Protein AF-0000000082300977 (afdb_homodimer)

Radius of gyration: 22.84 Å; Cα contacts (8 Å, |Δi|>4): 897; chains: 2; bounding box: 57×72×62 Å

Sequence (458 aa):
MLFTTTLPDPQNSRFGRQDYWNDFYQQEQTFSWYATWDEMEPFVKDFVPDTSSSVLLPGVGNDATLLKMFEAGYVNLTAMDYAPEAIVRCREMFEASHETTTGMGWLDCVSLVVADARNLNGVFEEEQFDAVFEKGTLDAIFLSGGQDKKLAYQYMNQSITELSRCVKPGGVFLSVAAVVTDFIQESFQGRQNEWKCLVHKDEIYMSNEGFTSNNIDGTLMVWEKNAVSMLFTTTLPDPQNSRFGRQDYWNDFYQQEQTFSWYATWDEMEPFVKDFVPDTSSSVLLPGVGNDATLLKMFEAGYVNLTAMDYAPEAIVRCREMFEASHETTTGMGWLDCVSLVVADARNLNGVFEEEQFDAVFEKGTLDAIFLSGGQDKKLAYQYMNQSITELSRCVKPGGVFLSVAAVVTDFIQESFQGRQNEWKCLVHKDEIYMSNEGFTSNNIDGTLMVWEKNAVS

Organism: NCBI:txid303405

InterPro domains:
  IPR013216 Methyltransferase type 11 [PF08241] (59-174)
  IPR051419 Lysine/N-terminal Methyltransferase Superfamily [PTHR12176] (12-190)

Solvent-accessible surface area (backbone atoms only — not comparable to full-atom values): 23715 Å² total; per-residue (Å²): 133,84,81,76,80,72,74,83,59,75,82,46,8,55,60,53,33,47,70,51,51,29,56,55,51,70,52,38,78,70,56,61,66,50,48,51,48,84,73,42,44,58,53,49,43,69,77,49,64,58,38,73,46,33,36,38,27,47,46,44,45,46,30,60,44,65,60,52,43,42,75,73,54,39,43,31,37,35,36,25,18,68,24,61,50,25,52,54,47,42,51,50,53,47,46,72,73,54,65,75,60,88,63,92,44,67,72,80,22,45,45,79,42,76,44,44,59,61,58,41,82,91,72,59,57,73,44,65,19,42,24,36,50,34,51,41,34,60,33,39,45,25,30,16,28,18,50,41,57,69,56,8,47,48,45,30,50,37,22,51,51,44,56,53,47,23,31,21,66,63,12,31,44,37,38,34,28,66,58,42,50,70,57,52,52,52,56,48,57,76,36,48,91,49,33,44,78,75,35,48,74,92,50,78,49,65,30,92,89,67,48,51,46,35,51,28,24,21,37,56,29,33,32,32,31,47,58,80,125,134,82,80,77,79,75,74,85,58,71,82,49,7,55,61,51,33,50,68,52,50,29,58,52,52,72,52,38,77,70,56,61,65,51,48,51,46,84,73,43,45,58,52,49,42,68,77,50,64,58,39,72,45,33,34,37,26,47,45,44,45,46,31,61,44,68,61,52,42,42,74,72,53,37,43,31,39,35,35,26,17,67,25,62,51,24,52,54,47,42,51,50,53,47,46,71,73,52,65,75,58,86,65,92,44,67,71,80,23,44,46,80,41,76,45,45,59,59,56,41,81,91,72,59,56,73,45,65,19,43,24,37,49,35,50,40,34,60,32,39,43,25,29,16,23,18,50,41,57,68,54,8,48,48,44,31,50,37,23,51,50,42,56,53,47,24,32,20,66,64,12,33,45,37,39,34,28,63,57,41,52,69,58,52,52,52,56,48,59,76,37,49,92,49,34,44,80,76,35,48,75,91,51,76,50,66,29,92,88,68,49,52,45,36,48,28,24,21,34,56,29,32,31,32,31,47,57,80,126

pLDDT: mean 85.52, std 18.57, range [17.95, 98.94]

Structure (mmCIF, N/CA/C/O backbone):
data_AF-0000000082300977-model_v1
#
loop_
_entity.id
_entity.type
_entity.pdbx_description
1 polymer 'Methyltransferase domain containing protein'
#
loop_
_atom_site.group_PDB
_atom_site.id
_atom_site.type_symbol
_atom_site.label_atom_id
_atom_site.label_alt_id
_atom_site.label_comp_id
_atom_site.label_asym_id
_atom_site.label_entity_id
_atom_site.label_seq_id
_atom_site.pdbx_PDB_ins_code
_atom_site.Cartn_x
_atom_site.Cartn_y
_atom_site.Cartn_z
_atom_site.occupancy
_atom_site.B_iso_or_equiv
_atom_site.auth_seq_id
_atom_site.auth_comp_id
_atom_site.auth_asym_id
_atom_site.auth_atom_id
_atom_site.pdbx_PDB_model_num
ATOM 1 N N . MET A 1 1 ? -36.812 9.617 8.102 1 19.75 1 MET A N 1
ATOM 2 C CA . MET A 1 1 ? -36.375 8.25 8.344 1 19.75 1 MET A CA 1
ATOM 3 C C . MET A 1 1 ? -35 8.227 8.992 1 19.75 1 MET A C 1
ATOM 5 O O . MET A 1 1 ? -34.062 8.883 8.508 1 19.75 1 MET A O 1
ATOM 9 N N . LEU A 1 2 ? -34.75 7.832 10.258 1 17.95 2 LEU A N 1
ATOM 10 C CA . LEU A 1 2 ? -33.75 8.289 11.227 1 17.95 2 LEU A CA 1
ATOM 11 C C . LEU A 1 2 ? -32.406 7.586 11.023 1 17.95 2 LEU A C 1
ATOM 13 O O . LEU A 1 2 ? -32.344 6.355 11.031 1 17.95 2 LEU A O 1
ATOM 17 N N . PHE A 1 3 ? -31.531 7.918 10.164 1 22.17 3 PHE A N 1
ATOM 18 C CA . PHE A 1 3 ? -30.406 7.145 9.688 1 22.17 3 PHE A CA 1
ATOM 19 C C . PHE A 1 3 ? -29.469 6.789 10.836 1 22.17 3 PHE A C 1
ATOM 21 O O . PHE A 1 3 ? -28.906 7.676 11.477 1 22.17 3 PHE A O 1
ATOM 28 N N . THR A 1 4 ? -29.766 5.848 11.617 1 23.59 4 THR A N 1
ATOM 29 C CA . THR A 1 4 ? -29.188 5.438 12.898 1 23.59 4 THR A CA 1
ATOM 30 C C . THR A 1 4 ? -27.719 5.055 12.727 1 23.59 4 THR A C 1
ATOM 32 O O . THR A 1 4 ? -27.391 4.141 11.961 1 23.59 4 THR A O 1
ATOM 35 N N . THR A 1 5 ? -26.797 5.84 12.641 1 25.45 5 THR A N 1
ATOM 36 C CA . THR A 1 5 ? -25.406 5.844 12.211 1 25.45 5 THR A CA 1
ATOM 37 C C . THR A 1 5 ? -24.562 4.922 13.086 1 25.45 5 THR A C 1
ATOM 39 O O . THR A 1 5 ? -24.344 5.215 14.266 1 25.45 5 THR A O 1
ATOM 42 N N . THR A 1 6 ? -24.781 3.57 13.055 1 27.53 6 THR A N 1
ATOM 43 C CA . THR A 1 6 ? -24.172 2.518 13.867 1 27.53 6 THR A CA 1
ATOM 44 C C . THR A 1 6 ? -22.656 2.631 13.852 1 27.53 6 THR A C 1
ATOM 46 O O . THR A 1 6 ? -22.062 3.094 12.867 1 27.53 6 THR A O 1
ATOM 49 N N . LEU A 1 7 ? -21.953 2.641 14.867 1 27.58 7 LEU A N 1
ATOM 50 C CA . LEU A 1 7 ? -20.562 2.711 15.273 1 27.58 7 LEU A CA 1
ATOM 51 C C . LEU A 1 7 ? -19.719 1.687 14.516 1 27.58 7 LEU A C 1
ATOM 53 O O . LEU A 1 7 ? -20.125 0.529 14.383 1 27.58 7 LEU A O 1
ATOM 57 N N . PRO A 1 8 ? -18.922 1.964 13.609 1 31.95 8 PRO A N 1
ATOM 58 C CA . PRO A 1 8 ? -18.281 0.907 12.812 1 31.95 8 PRO A CA 1
ATOM 59 C C . PRO A 1 8 ? -17.625 -0.165 13.68 1 31.95 8 PRO A C 1
ATOM 61 O O . PRO A 1 8 ? -17.125 0.136 14.766 1 31.95 8 PRO A O 1
ATOM 64 N N . ASP A 1 9 ? -17.953 -1.449 13.719 1 32.53 9 ASP A N 1
ATOM 65 C CA . ASP A 1 9 ? -17.422 -2.674 14.305 1 32.53 9 ASP A CA 1
ATOM 66 C C . ASP A 1 9 ? -15.922 -2.783 14.086 1 32.53 9 ASP A C 1
ATOM 68 O O . ASP A 1 9 ? -15.422 -2.434 13.008 1 32.53 9 ASP A O 1
ATOM 72 N N . PRO A 1 10 ? -14.984 -2.879 14.961 1 35.59 10 PRO A N 1
ATOM 73 C CA . PRO A 1 10 ? -13.539 -3.119 14.953 1 35.59 10 PRO A CA 1
ATOM 74 C C . PRO A 1 10 ? -13.086 -3.975 13.766 1 35.59 10 PRO A C 1
ATOM 76 O O . PRO A 1 10 ? -11.914 -3.945 13.391 1 35.59 10 PRO A O 1
ATOM 79 N N . GLN A 1 11 ? -13.898 -4.867 13.234 1 44.09 11 GLN A N 1
ATOM 80 C CA . GLN A 1 11 ? -13.734 -5.75 12.086 1 44.09 11 GLN A CA 1
ATOM 81 C C . GLN A 1 11 ? -13.625 -4.953 10.789 1 44.09 11 GLN A C 1
ATOM 83 O O . GLN A 1 11 ? -13.781 -5.508 9.703 1 44.09 11 GLN A O 1
ATOM 88 N N . ASN A 1 12 ? -13.469 -3.602 10.766 1 45.59 12 ASN A N 1
ATOM 89 C CA . ASN A 1 12 ? -13.93 -2.49 9.945 1 45.59 12 ASN A CA 1
ATOM 90 C C . ASN A 1 12 ? -12.852 -2.01 8.984 1 45.59 12 ASN A C 1
ATOM 92 O O . ASN A 1 12 ? -12.938 -0.908 8.438 1 45.59 12 ASN A O 1
ATOM 96 N N . SER A 1 13 ? -11.727 -2.691 8.906 1 49.84 13 SER A N 1
ATOM 97 C CA . SER A 1 13 ? -10.758 -2.195 7.934 1 49.84 13 SER A CA 1
ATOM 98 C C . SER A 1 13 ? -11.344 -2.193 6.527 1 49.84 13 SER A C 1
ATOM 100 O O . SER A 1 13 ? -12.047 -3.125 6.141 1 49.84 13 SER A O 1
ATOM 102 N N . ARG A 1 14 ? -11.117 -1.07 5.914 1 56.03 14 ARG A N 1
ATOM 103 C CA . ARG A 1 14 ? -11.617 -1.051 4.539 1 56.03 14 ARG A CA 1
ATOM 104 C C . ARG A 1 14 ? -10.945 -2.135 3.701 1 56.03 14 ARG A C 1
ATOM 106 O O . ARG A 1 14 ? -11.586 -2.734 2.832 1 56.03 14 ARG A O 1
ATOM 113 N N . PHE A 1 15 ? -9.695 -2.426 3.98 1 54.47 15 PHE A N 1
ATOM 114 C CA . PHE A 1 15 ? -8.961 -3.416 3.203 1 54.47 15 PHE A CA 1
ATOM 115 C C . PHE A 1 15 ? -9.516 -4.816 3.449 1 54.47 15 PHE A C 1
ATOM 117 O O . PHE A 1 15 ? -9.25 -5.738 2.674 1 54.47 15 PHE A O 1
ATOM 124 N N . GLY A 1 16 ? -10.219 -4.902 4.59 1 53.81 16 GLY A N 1
ATOM 125 C CA . GLY A 1 16 ? -10.844 -6.188 4.867 1 53.81 16 GLY A CA 1
ATOM 126 C C . GLY A 1 16 ? -12.234 -6.32 4.273 1 53.81 16 GLY A C 1
ATOM 127 O O . GLY A 1 16 ? -12.836 -7.391 4.328 1 53.81 16 GLY A O 1
ATOM 128 N N . ARG A 1 17 ? -12.766 -5.207 3.676 1 59.22 17 ARG A N 1
ATOM 129 C CA . ARG A 1 17 ? -14.141 -5.176 3.178 1 59.22 17 ARG A CA 1
ATOM 130 C C . ARG A 1 17 ? -14.188 -5.469 1.684 1 59.22 17 ARG A C 1
ATOM 132 O O . ARG A 1 17 ? -13.531 -4.789 0.89 1 59.22 17 ARG A O 1
ATOM 139 N N . GLN A 1 18 ? -15.047 -6.383 1.339 1 59.22 18 GLN A N 1
ATOM 140 C CA . GLN A 1 18 ? -15.234 -6.715 -0.068 1 59.22 18 GLN A CA 1
ATOM 141 C C . GLN A 1 18 ? -15.82 -5.535 -0.837 1 59.22 18 GLN A C 1
ATOM 143 O O . GLN A 1 18 ? -15.43 -5.27 -1.976 1 59.22 18 GLN A O 1
ATOM 148 N N . ASP A 1 19 ? -16.891 -4.863 -0.204 1 60.09 19 ASP A N 1
ATOM 149 C CA . ASP A 1 19 ? -17.531 -3.754 -0.898 1 60.09 19 ASP A CA 1
ATOM 150 C C . ASP A 1 19 ? -16.531 -2.645 -1.208 1 60.09 19 ASP A C 1
ATOM 152 O O . ASP A 1 19 ? -16.641 -1.962 -2.227 1 60.09 19 ASP A O 1
ATOM 156 N N . TYR A 1 20 ? -15.602 -2.41 -0.396 1 60 20 TYR A N 1
ATOM 157 C CA . TYR A 1 20 ? -14.547 -1.455 -0.693 1 60 20 TYR A CA 1
ATOM 158 C C . TYR A 1 20 ? -13.805 -1.843 -1.967 1 60 20 TYR A C 1
ATOM 160 O O . TYR A 1 20 ? -13.656 -1.026 -2.879 1 60 20 TYR A O 1
ATOM 168 N N . TRP A 1 21 ? -13.305 -3.035 -2.113 1 59.56 21 TRP A N 1
ATOM 169 C CA . TRP A 1 21 ? -12.547 -3.486 -3.275 1 59.56 21 TRP A CA 1
ATOM 170 C C . TRP A 1 21 ? -13.414 -3.484 -4.527 1 59.56 21 TRP A C 1
ATOM 172 O O . TRP A 1 21 ? -12.938 -3.176 -5.621 1 59.56 21 TRP A O 1
ATOM 182 N N . ASN A 1 22 ? -14.656 -3.799 -4.363 1 63.62 22 ASN A N 1
ATOM 183 C CA . ASN A 1 22 ? -15.57 -3.658 -5.492 1 63.62 22 ASN A CA 1
ATOM 184 C C . ASN A 1 22 ? -15.562 -2.234 -6.043 1 63.62 22 ASN A C 1
ATOM 186 O O . ASN A 1 22 ? -15.445 -2.031 -7.254 1 63.62 22 ASN A O 1
ATOM 190 N N . ASP A 1 23 ? -15.797 -1.252 -5.242 1 61.88 23 ASP A N 1
ATOM 191 C CA . ASP A 1 23 ? -15.82 0.149 -5.656 1 61.88 23 ASP A CA 1
ATOM 192 C C . ASP A 1 23 ? -14.492 0.56 -6.281 1 61.88 23 ASP A C 1
ATOM 194 O O . ASP A 1 23 ? -14.469 1.292 -7.273 1 61.88 23 ASP A O 1
ATOM 198 N N . PHE A 1 24 ? -13.43 0.167 -5.699 1 62.91 24 PHE A N 1
ATOM 199 C CA . PHE A 1 24 ? -12.086 0.469 -6.18 1 62.91 24 PHE A CA 1
ATOM 200 C C . PHE A 1 24 ? -11.922 0.029 -7.629 1 62.91 24 PHE A C 1
ATOM 202 O O . PHE A 1 24 ? -11.523 0.823 -8.484 1 62.91 24 PHE A O 1
ATOM 209 N N . TYR A 1 25 ? -12.227 -1.091 -7.965 1 61.69 25 TYR A N 1
ATOM 210 C CA . TYR A 1 25 ? -11.984 -1.654 -9.289 1 61.69 25 TYR A CA 1
ATOM 211 C C . TYR A 1 25 ? -12.984 -1.119 -10.305 1 61.69 25 TYR A C 1
ATOM 213 O O . TYR A 1 25 ? -12.742 -1.158 -11.508 1 61.69 25 TYR A O 1
ATOM 221 N N . GLN A 1 26 ? -14.023 -0.652 -9.906 1 60.03 26 GLN A N 1
ATOM 222 C CA . GLN A 1 26 ? -14.992 -0.057 -10.82 1 60.03 26 GLN A CA 1
ATOM 223 C C . GLN A 1 26 ? -14.469 1.248 -11.406 1 60.03 26 GLN A C 1
ATOM 225 O O . GLN A 1 26 ? -14.82 1.617 -12.531 1 60.03 26 GLN A O 1
ATOM 230 N N . GLN A 1 27 ? -13.641 1.896 -10.812 1 59.28 27 GLN A N 1
ATOM 231 C CA . GLN A 1 27 ? -13.203 3.23 -11.219 1 59.28 27 GLN A CA 1
ATOM 232 C C . GLN A 1 27 ? -11.883 3.174 -11.977 1 59.28 27 GLN A C 1
ATOM 234 O O . GLN A 1 27 ? -11.555 4.086 -12.734 1 59.28 27 GLN A O 1
ATOM 239 N N . GLU A 1 28 ? -11.211 2.168 -11.719 1 59.12 28 GLU A N 1
ATOM 240 C CA . GLU A 1 28 ? -9.844 2.146 -12.219 1 59.12 28 GLU A CA 1
ATOM 241 C C . GLU A 1 28 ? -9.672 1.12 -13.336 1 59.12 28 GLU A C 1
ATOM 243 O O . GLU A 1 28 ? -10.289 0.053 -13.305 1 59.12 28 GLU A O 1
ATOM 248 N N . GLN A 1 29 ? -9.031 1.626 -14.445 1 61.38 29 GLN A N 1
ATOM 249 C CA . GLN A 1 29 ? -8.828 0.657 -15.516 1 61.38 29 GLN A CA 1
ATOM 250 C C . GLN A 1 29 ? -7.828 -0.419 -15.109 1 61.38 29 GLN A C 1
ATOM 252 O O . GLN A 1 29 ? -8.148 -1.609 -15.109 1 61.38 29 GLN A O 1
ATOM 257 N N . THR A 1 30 ? -6.527 -0.129 -14.938 1 66.69 30 THR A N 1
ATOM 258 C CA . THR A 1 30 ? -5.551 -1.116 -14.492 1 66.69 30 THR A CA 1
ATOM 259 C C . THR A 1 30 ? -4.664 -0.54 -13.391 1 66.69 30 THR A C 1
ATOM 261 O O . THR A 1 30 ? -4.387 0.661 -13.375 1 66.69 30 THR A O 1
ATOM 264 N N . PHE A 1 31 ? -4.449 -1.246 -12.414 1 69.5 31 PHE A N 1
ATOM 265 C CA . PHE A 1 31 ? -3.535 -0.893 -11.328 1 69.5 31 PHE A CA 1
ATOM 266 C C . PHE A 1 31 ? -2.664 -2.082 -10.945 1 69.5 31 PHE A C 1
ATOM 268 O O . PHE A 1 31 ? -3.15 -3.211 -10.852 1 69.5 31 PHE A O 1
ATOM 275 N N . SER A 1 32 ? -1.339 -1.917 -10.875 1 72.56 32 SER A N 1
ATOM 276 C CA . SER A 1 32 ? -0.413 -2.932 -10.383 1 72.56 32 SER A CA 1
ATOM 277 C C . SER A 1 32 ? 0.28 -2.475 -9.102 1 72.56 32 SER A C 1
ATOM 279 O O . SER A 1 32 ? 0.94 -1.434 -9.086 1 72.56 32 SER A O 1
ATOM 281 N N . TRP A 1 33 ? 0.084 -3.262 -8.148 1 77 33 TRP A N 1
ATOM 282 C CA . TRP A 1 33 ? 0.822 -3.012 -6.91 1 77 33 TRP A CA 1
ATOM 283 C C . TRP A 1 33 ? 2.273 -3.457 -7.047 1 77 33 TRP A C 1
ATOM 285 O O . TRP A 1 33 ? 2.551 -4.559 -7.527 1 77 33 TRP A O 1
ATOM 295 N N . TYR A 1 34 ? 3.289 -2.703 -6.77 1 86.25 34 TYR A N 1
ATOM 296 C CA . TYR A 1 34 ? 4.695 -2.988 -6.512 1 86.25 34 TYR A CA 1
ATOM 297 C C . TYR A 1 34 ? 5.453 -3.219 -7.812 1 86.25 34 TYR A C 1
ATOM 299 O O . TYR A 1 34 ? 6.641 -2.904 -7.914 1 86.25 34 TYR A O 1
ATOM 307 N N . ALA A 1 35 ? 4.809 -3.955 -8.805 1 87.44 35 ALA A N 1
ATOM 308 C CA . ALA A 1 35 ? 5.535 -4.25 -10.039 1 87.44 35 ALA A CA 1
ATOM 309 C C . ALA A 1 35 ? 4.574 -4.555 -11.188 1 87.44 35 ALA A C 1
ATOM 311 O O . ALA A 1 35 ? 3.525 -5.172 -10.977 1 87.44 35 ALA A O 1
ATOM 312 N N . THR A 1 36 ? 5.008 -4.152 -12.344 1 85.56 36 THR A N 1
ATOM 313 C CA . THR A 1 36 ? 4.332 -4.598 -13.555 1 85.56 36 THR A CA 1
ATOM 314 C C . THR A 1 36 ? 4.801 -5.992 -13.961 1 85.56 36 THR A C 1
ATOM 316 O O . THR A 1 36 ? 5.773 -6.508 -13.406 1 85.56 36 THR A O 1
ATOM 319 N N . TRP A 1 37 ? 4.078 -6.559 -14.867 1 92 37 TRP A N 1
ATOM 320 C CA . TRP A 1 37 ? 4.52 -7.848 -15.391 1 92 37 TRP A CA 1
ATOM 321 C C . TRP A 1 37 ? 5.91 -7.746 -16 1 92 37 TRP A C 1
ATOM 323 O O . TRP A 1 37 ? 6.762 -8.609 -15.781 1 92 37 TRP A O 1
ATOM 333 N N . ASP A 1 38 ? 6.141 -6.695 -16.781 1 88.06 38 ASP A N 1
ATOM 334 C CA . ASP A 1 38 ? 7.434 -6.547 -17.438 1 88.06 38 ASP A CA 1
ATOM 335 C C . ASP A 1 38 ? 8.578 -6.594 -16.422 1 88.06 38 ASP A C 1
ATOM 337 O O . ASP A 1 38 ? 9.648 -7.129 -16.719 1 88.06 38 ASP A O 1
ATOM 341 N N . GLU A 1 39 ? 8.312 -6.07 -15.312 1 86.19 39 GLU A N 1
ATOM 342 C CA . GLU A 1 39 ? 9.32 -6.062 -14.258 1 86.19 39 GLU A CA 1
ATOM 343 C C . GLU A 1 39 ? 9.422 -7.426 -13.578 1 86.19 39 GLU A C 1
ATOM 345 O O . GLU A 1 39 ? 10.492 -7.824 -13.125 1 86.19 39 GLU A O 1
ATOM 350 N N . MET A 1 40 ? 8.305 -8.164 -13.531 1 94.31 40 MET A N 1
ATOM 351 C CA . MET A 1 40 ? 8.234 -9.422 -12.789 1 94.31 40 MET A CA 1
ATOM 352 C C . MET A 1 40 ? 8.633 -10.602 -13.68 1 94.31 40 MET A C 1
ATOM 354 O O . MET A 1 40 ? 9.102 -11.625 -13.18 1 94.31 40 MET A O 1
ATOM 358 N N . GLU A 1 41 ? 8.5 -10.484 -14.984 1 95.56 41 GLU A N 1
ATOM 359 C CA . GLU A 1 41 ? 8.594 -11.594 -15.93 1 95.56 41 GLU A CA 1
ATOM 360 C C . GLU A 1 41 ? 9.922 -12.336 -15.781 1 95.56 41 GLU A C 1
ATOM 362 O O . GLU A 1 41 ? 9.945 -13.562 -15.688 1 95.56 41 GLU A O 1
ATOM 367 N N . PRO A 1 42 ? 11.086 -11.641 -15.695 1 95.38 42 PRO A N 1
ATOM 368 C CA . PRO A 1 42 ? 12.352 -12.375 -15.602 1 95.38 42 PRO A CA 1
ATOM 369 C C . PRO A 1 42 ? 12.422 -13.289 -14.375 1 95.38 42 PRO A C 1
ATOM 371 O O . PRO A 1 42 ? 13.031 -14.359 -14.438 1 95.38 42 PRO A O 1
ATOM 374 N N . PHE A 1 43 ? 11.781 -12.898 -13.312 1 97.06 43 PHE A N 1
ATOM 375 C CA . PHE A 1 43 ? 11.844 -13.664 -12.07 1 97.06 43 PHE A CA 1
ATOM 376 C C . PHE A 1 43 ? 10.859 -14.828 -12.109 1 97.06 43 PHE A C 1
ATOM 378 O O . PHE A 1 43 ? 11.195 -15.945 -11.719 1 97.06 43 PHE A O 1
ATOM 385 N N . VAL A 1 44 ? 9.633 -14.531 -12.609 1 98.31 44 VAL A N 1
ATOM 386 C CA . VAL A 1 44 ? 8.641 -15.594 -12.711 1 98.31 44 VAL A CA 1
ATOM 387 C C . VAL A 1 44 ? 9.156 -16.688 -13.641 1 98.31 44 VAL A C 1
ATOM 389 O O . VAL A 1 44 ? 9.031 -17.875 -13.344 1 98.31 44 VAL A O 1
ATOM 392 N N . LYS A 1 45 ? 9.789 -16.328 -14.711 1 97.94 45 LYS A N 1
ATOM 393 C CA . LYS A 1 45 ? 10.305 -17.297 -15.672 1 97.94 45 LYS A CA 1
ATOM 394 C C . LYS A 1 45 ? 11.422 -18.141 -15.062 1 97.94 45 LYS A C 1
ATOM 396 O O . LYS A 1 45 ? 11.578 -19.312 -15.414 1 97.94 45 LYS A O 1
ATOM 401 N N . ASP A 1 46 ? 12.203 -17.562 -14.172 1 98.44 46 ASP A N 1
ATOM 402 C CA . ASP A 1 46 ? 13.266 -18.312 -13.508 1 98.44 46 ASP A CA 1
ATOM 403 C C . ASP A 1 46 ? 12.68 -19.406 -12.617 1 98.44 46 ASP A C 1
ATOM 405 O O . ASP A 1 46 ? 13.219 -20.516 -12.547 1 98.44 46 ASP A O 1
ATOM 409 N N . PHE A 1 47 ? 11.547 -19.078 -11.914 1 98.56 47 PHE A N 1
ATOM 410 C CA . PHE A 1 47 ? 11.062 -19.984 -10.867 1 98.56 47 PHE A CA 1
ATOM 411 C C . PHE A 1 47 ? 9.93 -20.844 -11.383 1 98.56 47 PHE A C 1
ATOM 413 O O . PHE A 1 47 ? 9.594 -21.875 -10.773 1 98.56 47 PHE A O 1
ATOM 420 N N . VAL A 1 48 ? 9.336 -20.391 -12.484 1 98.62 48 VAL A N 1
ATOM 421 C CA . VAL A 1 48 ? 8.312 -21.156 -13.188 1 98.62 48 VAL A CA 1
ATOM 422 C C . VAL A 1 48 ? 8.609 -21.188 -14.68 1 98.62 48 VAL A C 1
ATOM 424 O O . VAL A 1 48 ? 7.848 -20.656 -15.484 1 98.62 48 VAL A O 1
ATOM 427 N N . PRO A 1 49 ? 9.602 -21.891 -15.016 1 98.31 49 PRO A N 1
ATOM 428 C CA . PRO A 1 49 ? 10.039 -21.859 -16.406 1 98.31 49 PRO A CA 1
ATOM 429 C C . PRO A 1 49 ? 9.086 -22.609 -17.344 1 98.31 49 PRO A C 1
ATOM 431 O O . PRO A 1 49 ? 9.016 -22.312 -18.531 1 98.31 49 PRO A O 1
ATOM 434 N N . ASP A 1 50 ? 8.406 -23.625 -16.844 1 98.44 50 ASP A N 1
ATOM 435 C CA . ASP A 1 50 ? 7.461 -24.391 -17.656 1 98.44 50 ASP A CA 1
ATOM 436 C C . ASP A 1 50 ? 6.121 -23.672 -17.781 1 98.44 50 ASP A C 1
ATOM 438 O O . ASP A 1 50 ? 5.355 -23.625 -16.812 1 98.44 50 ASP A O 1
ATOM 442 N N . THR A 1 51 ? 5.758 -23.141 -18.938 1 98.12 51 THR A N 1
ATOM 443 C CA . THR A 1 51 ? 4.562 -22.344 -19.141 1 98.12 51 THR A CA 1
ATOM 444 C C . THR A 1 51 ? 3.309 -23.203 -19.109 1 98.12 51 THR A C 1
ATOM 446 O O . THR A 1 51 ? 2.189 -22.688 -19.078 1 98.12 51 THR A O 1
ATOM 449 N N . SER A 1 52 ? 3.477 -24.5 -19.031 1 98.31 52 SER A N 1
ATOM 450 C CA . SER A 1 52 ? 2.326 -25.375 -18.875 1 98.31 52 SER A CA 1
ATOM 451 C C . SER A 1 52 ? 2.027 -25.641 -17.406 1 98.31 52 SER A C 1
ATOM 453 O O . SER A 1 52 ? 1.027 -26.281 -17.078 1 98.31 52 SER A O 1
ATOM 455 N N . SER A 1 53 ? 2.908 -25.125 -16.5 1 98.62 53 SER A N 1
ATOM 456 C CA . SER A 1 53 ? 2.695 -25.297 -15.07 1 98.62 53 SER A CA 1
ATOM 457 C C . SER A 1 53 ? 1.367 -24.672 -14.641 1 98.62 53 SER A C 1
ATOM 459 O O . SER A 1 53 ? 0.959 -23.641 -15.156 1 98.62 53 SER A O 1
ATOM 461 N N . SER A 1 54 ? 0.707 -25.344 -13.695 1 98.81 54 SER A N 1
ATOM 462 C CA . SER A 1 54 ? -0.482 -24.781 -13.07 1 98.81 54 SER A CA 1
ATOM 463 C C . SER A 1 54 ? -0.111 -23.703 -12.055 1 98.81 54 SER A C 1
ATOM 465 O O . SER A 1 54 ? 0.585 -23.984 -11.078 1 98.81 54 SER A O 1
ATOM 467 N N . VAL A 1 55 ? -0.56 -22.469 -12.305 1 98.88 55 VAL A N 1
ATOM 468 C CA . VAL A 1 55 ? -0.186 -21.344 -11.453 1 98.88 55 VAL A CA 1
ATOM 469 C C . VAL A 1 55 ? -1.439 -20.703 -10.852 1 98.88 55 VAL A C 1
ATOM 471 O O . VAL A 1 55 ? -2.396 -20.422 -11.578 1 98.88 55 VAL A O 1
ATOM 474 N N . LEU A 1 56 ? -1.465 -20.547 -9.508 1 98.88 56 LEU A N 1
ATOM 475 C CA . LEU A 1 56 ? -2.52 -19.828 -8.805 1 98.88 56 LEU A CA 1
ATOM 476 C C . LEU A 1 56 ? -2.098 -18.391 -8.516 1 98.88 56 LEU A C 1
ATOM 478 O O . LEU A 1 56 ? -1.022 -18.156 -7.957 1 98.88 56 LEU A O 1
ATOM 482 N N . LEU A 1 57 ? -2.92 -17.438 -8.945 1 98.62 57 LEU A N 1
ATOM 483 C CA . LEU A 1 57 ? -2.723 -16.031 -8.648 1 98.62 57 LEU A CA 1
ATOM 484 C C . LEU A 1 57 ? -3.811 -15.516 -7.711 1 98.62 57 LEU A C 1
ATOM 486 O O . LEU A 1 57 ? -4.902 -15.156 -8.156 1 98.62 57 LEU A O 1
ATOM 490 N N . PRO A 1 58 ? -3.506 -15.414 -6.395 1 98.06 58 PRO A N 1
ATOM 491 C CA . PRO A 1 58 ? -4.504 -14.883 -5.465 1 98.06 58 PRO A CA 1
ATOM 492 C C . PRO A 1 58 ? -4.57 -13.359 -5.48 1 98.06 58 PRO A C 1
ATOM 494 O O . PRO A 1 58 ? -3.547 -12.695 -5.652 1 98.06 58 PRO A O 1
ATOM 497 N N . GLY A 1 59 ? -5.785 -12.867 -5.25 1 95 59 GLY A N 1
ATOM 498 C CA . GLY A 1 59 ? -5.961 -11.43 -5.215 1 95 59 GLY A CA 1
ATOM 499 C C . GLY A 1 59 ? -5.574 -10.742 -6.512 1 95 59 GLY A C 1
ATOM 500 O O . GLY A 1 59 ? -4.816 -9.773 -6.508 1 95 59 GLY A O 1
ATOM 501 N N . VAL A 1 60 ? -6.113 -11.18 -7.613 1 93 60 VAL A N 1
ATOM 502 C CA . VAL A 1 60 ? -5.664 -10.773 -8.938 1 93 60 VAL A CA 1
ATOM 503 C C . VAL A 1 60 ? -6.066 -9.32 -9.203 1 93 60 VAL A C 1
ATOM 505 O O . VAL A 1 60 ? -5.379 -8.602 -9.93 1 93 60 VAL A O 1
ATOM 508 N N . GLY A 1 61 ? -7.215 -8.883 -8.656 1 87.81 61 GLY A N 1
ATOM 509 C CA . GLY A 1 61 ? -7.656 -7.512 -8.852 1 87.81 61 GLY A CA 1
ATOM 510 C C . GLY A 1 61 ? -7.766 -7.121 -10.312 1 87.81 61 GLY A C 1
ATOM 511 O O . GLY A 1 61 ? -8.188 -7.926 -11.141 1 87.81 61 GLY A O 1
ATOM 512 N N . ASN A 1 62 ? -7.43 -5.906 -10.703 1 85.5 62 ASN A N 1
ATOM 513 C CA . ASN A 1 62 ? -7.461 -5.434 -12.086 1 85.5 62 ASN A CA 1
ATOM 514 C C . ASN A 1 62 ? -6.055 -5.305 -12.664 1 85.5 62 ASN A C 1
ATOM 516 O O . ASN A 1 62 ? -5.828 -4.535 -13.602 1 85.5 62 ASN A O 1
ATOM 520 N N . ASP A 1 63 ? -5.129 -5.965 -12.055 1 88 63 ASP A N 1
ATOM 521 C CA . ASP A 1 63 ? -3.744 -5.996 -12.516 1 88 63 ASP A CA 1
ATOM 522 C C . ASP A 1 63 ? -3.629 -6.719 -13.859 1 88 63 ASP A C 1
ATOM 524 O O . ASP A 1 63 ? -4.285 -7.738 -14.078 1 88 63 ASP A O 1
ATOM 528 N N . ALA A 1 64 ? -2.77 -6.25 -14.766 1 89.75 64 ALA A N 1
ATOM 529 C CA . ALA A 1 64 ? -2.623 -6.828 -16.094 1 89.75 64 ALA A CA 1
ATOM 530 C C . ALA A 1 64 ? -1.744 -8.078 -16.062 1 89.75 64 ALA A C 1
ATOM 532 O O . ALA A 1 64 ? -1.586 -8.766 -17.078 1 89.75 64 ALA A O 1
ATOM 533 N N . THR A 1 65 ? -1.277 -8.367 -14.914 1 94.12 65 THR A N 1
ATOM 534 C CA . THR A 1 65 ? -0.311 -9.445 -14.773 1 94.12 65 THR A CA 1
ATOM 535 C C . THR A 1 65 ? -0.88 -10.758 -15.312 1 94.12 65 THR A C 1
ATOM 537 O O . THR A 1 65 ? -0.207 -11.469 -16.062 1 94.12 65 THR A O 1
ATOM 540 N N . LEU A 1 66 ? -2.131 -11.078 -15.023 1 95.06 66 LEU A N 1
ATOM 541 C CA . LEU A 1 66 ? -2.736 -12.32 -15.484 1 95.06 66 LEU A CA 1
ATOM 542 C C . LEU A 1 66 ? -2.768 -12.375 -17.016 1 95.06 66 LEU A C 1
ATOM 544 O O . LEU A 1 66 ? -2.373 -13.383 -17.609 1 95.06 66 LEU A O 1
ATOM 548 N N . LEU A 1 67 ? -3.213 -11.328 -17.641 1 93.5 67 LEU A N 1
ATOM 549 C CA . LEU A 1 67 ? -3.291 -11.242 -19.094 1 93.5 67 LEU A CA 1
ATOM 550 C C . LEU A 1 67 ? -1.905 -11.367 -19.719 1 93.5 67 LEU A C 1
ATOM 552 O O . LEU A 1 67 ? -1.725 -12.086 -20.703 1 93.5 67 LEU A O 1
ATOM 556 N N . LYS A 1 68 ? -0.968 -10.672 -19.156 1 94.75 68 LYS A N 1
ATOM 557 C CA . LYS A 1 68 ? 0.383 -10.656 -19.719 1 94.75 68 LYS A CA 1
ATOM 558 C C . LYS A 1 68 ? 1.07 -12.008 -19.547 1 94.75 68 LYS A C 1
ATOM 560 O O . LYS A 1 68 ? 1.871 -12.414 -20.391 1 94.75 68 LYS A O 1
ATOM 565 N N . MET A 1 69 ? 0.78 -12.703 -18.453 1 96.56 69 MET A N 1
ATOM 566 C CA . MET A 1 69 ? 1.285 -14.062 -18.281 1 96.56 69 MET A CA 1
ATOM 567 C C . MET A 1 69 ? 0.734 -14.992 -19.359 1 96.56 69 MET A C 1
ATOM 569 O O . MET A 1 69 ? 1.477 -15.789 -19.953 1 96.56 69 MET A O 1
ATOM 573 N N . PHE A 1 70 ? -0.542 -14.859 -19.625 1 95.56 70 PHE A N 1
ATOM 574 C CA . PHE A 1 70 ? -1.162 -15.633 -20.703 1 95.56 70 PHE A CA 1
ATOM 575 C C . PHE A 1 70 ? -0.495 -15.328 -22.031 1 95.56 70 PHE A C 1
ATOM 577 O O . PHE A 1 70 ? -0.143 -16.25 -22.781 1 95.56 70 PHE A O 1
ATOM 584 N N . GLU A 1 71 ? -0.285 -14.109 -22.25 1 94 71 GLU A N 1
ATOM 585 C CA . GLU A 1 71 ? 0.333 -13.688 -23.5 1 94 71 GLU A CA 1
ATOM 586 C C . GLU A 1 71 ? 1.782 -14.156 -23.578 1 94 71 GLU A C 1
ATOM 588 O O . GLU A 1 71 ? 2.326 -14.305 -24.688 1 94 71 GLU A O 1
ATOM 593 N N . ALA A 1 72 ? 2.361 -14.375 -22.453 1 95.94 72 ALA A N 1
ATOM 594 C CA . ALA A 1 72 ? 3.74 -14.852 -22.406 1 95.94 72 ALA A CA 1
ATOM 595 C C . ALA A 1 72 ? 3.807 -16.359 -22.609 1 95.94 72 ALA A C 1
ATOM 597 O O . ALA A 1 72 ? 4.895 -16.938 -22.672 1 95.94 72 ALA A O 1
ATOM 598 N N . GLY A 1 73 ? 2.633 -17.062 -22.609 1 96 73 GLY A N 1
ATOM 599 C CA . GLY A 1 73 ? 2.605 -18.469 -23 1 96 73 GLY A CA 1
ATOM 600 C C . GLY A 1 73 ? 2.115 -19.375 -21.891 1 96 73 GLY A C 1
ATOM 601 O O . GLY A 1 73 ? 2.014 -20.594 -22.078 1 96 73 GLY A O 1
ATOM 602 N N . TYR A 1 74 ? 1.817 -18.797 -20.734 1 97.44 74 TYR A N 1
ATOM 603 C CA . TYR A 1 74 ? 1.273 -19.625 -19.672 1 97.44 74 TYR A CA 1
ATOM 604 C C . TYR A 1 74 ? -0.151 -20.062 -19.984 1 97.44 74 TYR A C 1
ATOM 606 O O . TYR A 1 74 ? -1.006 -19.234 -20.297 1 97.44 74 TYR A O 1
ATOM 614 N N . VAL A 1 75 ? -0.454 -21.359 -19.812 1 96 75 VAL A N 1
ATOM 615 C CA . VAL A 1 75 ? -1.709 -21.859 -20.375 1 96 75 VAL A CA 1
ATOM 616 C C . VAL A 1 75 ? -2.539 -22.516 -19.281 1 96 75 VAL A C 1
ATOM 618 O O . VAL A 1 75 ? -3.594 -23.094 -19.547 1 96 75 VAL A O 1
ATOM 621 N N . ASN A 1 76 ? -2.084 -22.562 -18.094 1 97.94 76 ASN A N 1
ATOM 622 C CA . ASN A 1 76 ? -2.787 -23.156 -16.969 1 97.94 76 ASN A CA 1
ATOM 623 C C . ASN A 1 76 ? -2.795 -22.234 -15.75 1 97.94 76 ASN A C 1
ATOM 625 O O . ASN A 1 76 ? -2.172 -22.531 -14.734 1 97.94 76 ASN A O 1
ATOM 629 N N . LEU A 1 77 ? -3.604 -21.156 -15.938 1 98.38 77 LEU A N 1
ATOM 630 C CA . LEU A 1 77 ? -3.654 -20.094 -14.93 1 98.38 77 LEU A CA 1
ATOM 631 C C . LEU A 1 77 ? -4.988 -20.109 -14.195 1 98.38 77 LEU A C 1
ATOM 633 O O . LEU A 1 77 ? -6.043 -20.281 -14.812 1 98.38 77 LEU A O 1
ATOM 637 N N . THR A 1 78 ? -4.945 -20.078 -12.906 1 98.69 78 THR A N 1
ATOM 638 C CA . THR A 1 78 ? -6.109 -19.828 -12.062 1 98.69 78 THR A CA 1
ATOM 639 C C . THR A 1 78 ? -5.93 -18.547 -11.258 1 98.69 78 THR A C 1
ATOM 641 O O . THR A 1 78 ? -4.949 -18.391 -10.531 1 98.69 78 THR A O 1
ATOM 644 N N . ALA A 1 79 ? -6.844 -17.641 -11.477 1 98.25 79 ALA A N 1
ATOM 645 C CA . ALA A 1 79 ? -6.828 -16.391 -10.727 1 98.25 79 ALA A CA 1
ATOM 646 C C . ALA A 1 79 ? -8.047 -16.281 -9.812 1 98.25 79 ALA A C 1
ATOM 648 O O . ALA A 1 79 ? -9.148 -16.688 -10.188 1 98.25 79 ALA A O 1
ATOM 649 N N . MET A 1 80 ? -7.812 -15.695 -8.594 1 97.19 80 MET A N 1
ATOM 650 C CA . MET A 1 80 ? -8.922 -15.539 -7.656 1 97.19 80 MET A CA 1
ATOM 651 C C . MET A 1 80 ? -8.891 -14.164 -7 1 97.19 80 MET A C 1
ATOM 653 O O . MET A 1 80 ? -7.84 -13.523 -6.93 1 97.19 80 MET A O 1
ATOM 657 N N . ASP A 1 81 ? -10.047 -13.781 -6.609 1 93.12 81 ASP A N 1
ATOM 658 C CA . ASP A 1 81 ? -10.195 -12.562 -5.816 1 93.12 81 ASP A CA 1
ATOM 659 C C . ASP A 1 81 ? -11.414 -12.656 -4.891 1 93.12 81 ASP A C 1
ATOM 661 O O . ASP A 1 81 ? -12.375 -13.359 -5.199 1 93.12 81 ASP A O 1
ATOM 665 N N . TYR A 1 82 ? -11.211 -11.992 -3.732 1 86.38 82 TYR A N 1
ATOM 666 C CA . TYR A 1 82 ? -12.273 -11.898 -2.734 1 86.38 82 TYR A CA 1
ATOM 667 C C . TYR A 1 82 ? -13.461 -11.102 -3.268 1 86.38 82 TYR A C 1
ATOM 669 O O . TYR A 1 82 ? -14.609 -11.375 -2.908 1 86.38 82 TYR A O 1
ATOM 677 N N . ALA A 1 83 ? -13.25 -10.133 -4.145 1 80.56 83 ALA A N 1
ATOM 678 C CA . ALA A 1 83 ? -14.25 -9.219 -4.691 1 80.56 83 ALA A CA 1
ATOM 679 C C . ALA A 1 83 ? -14.758 -9.703 -6.047 1 80.56 83 ALA A C 1
ATOM 681 O O . ALA A 1 83 ? -13.992 -9.797 -7.008 1 80.56 83 ALA A O 1
ATOM 682 N N . PRO A 1 84 ? -16.062 -9.977 -6.23 1 86.5 84 PRO A N 1
ATOM 683 C CA . PRO A 1 84 ? -16.625 -10.383 -7.52 1 86.5 84 PRO A CA 1
ATOM 684 C C . PRO A 1 84 ? -16.344 -9.375 -8.633 1 86.5 84 PRO A C 1
ATOM 686 O O . PRO A 1 84 ? -16.109 -9.766 -9.781 1 86.5 84 PRO A O 1
ATOM 689 N N . GLU A 1 85 ? -16.328 -8.094 -8.281 1 81.44 85 GLU A N 1
ATOM 690 C CA . GLU A 1 85 ? -16.094 -7.059 -9.281 1 81.44 85 GLU A CA 1
ATOM 691 C C . GLU A 1 85 ? -14.711 -7.184 -9.891 1 81.44 85 GLU A C 1
ATOM 693 O O . GLU A 1 85 ? -14.516 -6.895 -11.07 1 81.44 85 GLU A O 1
ATOM 698 N N . ALA A 1 86 ? -13.727 -7.633 -9.086 1 85.38 86 ALA A N 1
ATOM 699 C CA . ALA A 1 86 ? -12.383 -7.867 -9.617 1 85.38 86 ALA A CA 1
ATOM 700 C C . ALA A 1 86 ? -12.406 -8.938 -10.703 1 85.38 86 ALA A C 1
ATOM 702 O O . ALA A 1 86 ? -11.734 -8.797 -11.734 1 85.38 86 ALA A O 1
ATOM 703 N N . ILE A 1 87 ? -13.18 -9.969 -10.539 1 90.38 87 ILE A N 1
ATOM 704 C CA . ILE A 1 87 ? -13.273 -11.078 -11.484 1 90.38 87 ILE A CA 1
ATOM 705 C C . ILE A 1 87 ? -13.969 -10.609 -12.758 1 90.38 87 ILE A C 1
ATOM 707 O O . ILE A 1 87 ? -13.531 -10.953 -13.867 1 90.38 87 ILE A O 1
ATOM 711 N N . VAL A 1 88 ? -14.984 -9.852 -12.586 1 86.19 88 VAL A N 1
ATOM 712 C CA . VAL A 1 88 ? -15.688 -9.297 -13.742 1 86.19 88 VAL A CA 1
ATOM 713 C C . VAL A 1 88 ? -14.727 -8.445 -14.57 1 86.19 88 VAL A C 1
ATOM 715 O O . VAL A 1 88 ? -14.672 -8.57 -15.797 1 86.19 88 VAL A O 1
ATOM 718 N N . ARG A 1 89 ? -13.93 -7.613 -13.938 1 85.69 89 ARG A N 1
ATOM 719 C CA . ARG A 1 89 ? -12.984 -6.746 -14.633 1 85.69 89 ARG A CA 1
ATOM 720 C C . ARG A 1 89 ? -11.914 -7.562 -15.344 1 85.69 89 ARG A C 1
ATOM 722 O O . ARG A 1 89 ? -11.484 -7.207 -16.438 1 85.69 89 ARG A O 1
ATOM 729 N N . CYS A 1 90 ? -11.438 -8.562 -14.68 1 88.5 90 CYS A N 1
ATOM 730 C CA . CYS A 1 90 ? -10.453 -9.438 -15.305 1 88.5 90 CYS A CA 1
ATOM 731 C C . CYS A 1 90 ? -11.016 -10.07 -16.578 1 88.5 90 CYS A C 1
ATOM 733 O O . CYS A 1 90 ? -10.344 -10.094 -17.609 1 88.5 90 CYS A O 1
ATOM 735 N N . ARG A 1 91 ? -12.203 -10.531 -16.484 1 89.12 91 ARG A N 1
ATOM 736 C CA . ARG A 1 91 ? -12.844 -11.133 -17.656 1 89.12 91 ARG A CA 1
ATOM 737 C C . ARG A 1 91 ? -12.961 -10.125 -18.797 1 89.12 91 ARG A C 1
ATOM 739 O O . ARG A 1 91 ? -12.664 -10.445 -19.953 1 89.12 91 ARG A O 1
ATOM 746 N N . GLU A 1 92 ? -13.367 -8.953 -18.422 1 86.81 92 GLU A N 1
ATOM 747 C CA . GLU A 1 92 ? -13.516 -7.906 -19.422 1 86.81 92 GLU A CA 1
ATOM 748 C C . GLU A 1 92 ? -12.18 -7.578 -20.078 1 86.81 92 GLU A C 1
ATOM 750 O O . GLU A 1 92 ? -12.117 -7.312 -21.281 1 86.81 92 GLU A O 1
ATOM 755 N N . MET A 1 93 ? -11.195 -7.57 -19.344 1 86.5 93 MET A N 1
ATOM 756 C CA . MET A 1 93 ? -9.859 -7.301 -19.859 1 86.5 93 MET A CA 1
ATOM 757 C C . MET A 1 93 ? -9.453 -8.352 -20.891 1 86.5 93 MET A C 1
ATOM 759 O O . MET A 1 93 ? -8.914 -8.016 -21.953 1 86.5 93 MET A O 1
ATOM 763 N N . PHE A 1 94 ? -9.742 -9.578 -20.625 1 89 94 PHE A N 1
ATOM 764 C CA . PHE A 1 94 ? -9.422 -10.656 -21.562 1 89 94 PHE A CA 1
ATOM 765 C C . PHE A 1 94 ? -10.289 -10.57 -22.812 1 89 94 PHE A C 1
ATOM 767 O O . PHE A 1 94 ? -9.805 -10.773 -23.922 1 89 94 PHE A O 1
ATOM 774 N N . GLU A 1 95 ? -11.531 -10.281 -22.609 1 86.69 95 GLU A N 1
ATOM 775 C CA . GLU A 1 95 ? -12.445 -10.172 -23.75 1 86.69 95 GLU A CA 1
ATOM 776 C C . GLU A 1 95 ? -12.055 -9.016 -24.656 1 86.69 95 GLU A C 1
ATOM 778 O O . GLU A 1 95 ? -12.156 -9.125 -25.891 1 86.69 95 GLU A O 1
ATOM 783 N N . ALA A 1 96 ? -11.617 -8.031 -24.094 1 84.69 96 ALA A N 1
ATOM 784 C CA . ALA A 1 96 ? -11.211 -6.871 -24.875 1 84.69 96 ALA A CA 1
ATOM 785 C C . ALA A 1 96 ? -9.93 -7.152 -25.656 1 84.69 96 ALA A C 1
ATOM 787 O O . ALA A 1 96 ? -9.75 -6.645 -26.766 1 84.69 96 ALA A O 1
ATOM 788 N N . SER A 1 97 ? -9.125 -7.848 -25.109 1 81.56 97 SER A N 1
ATOM 789 C CA . SER A 1 97 ? -7.809 -8.07 -25.703 1 81.56 97 SER A CA 1
ATOM 790 C C . SER A 1 97 ? -7.812 -9.289 -26.625 1 81.56 97 SER A C 1
ATOM 792 O O . SER A 1 97 ? -7.012 -9.375 -27.547 1 81.56 97 SER A O 1
ATOM 794 N N . HIS A 1 98 ? -8.625 -10.281 -26.312 1 70.19 98 HIS A N 1
ATOM 795 C CA . HIS A 1 98 ? -8.547 -11.547 -27.031 1 70.19 98 HIS A CA 1
ATOM 796 C C . HIS A 1 98 ? -9.922 -11.992 -27.531 1 70.19 98 HIS A C 1
ATOM 798 O O . HIS A 1 98 ? -10.172 -13.188 -27.688 1 70.19 98 HIS A O 1
ATOM 804 N N . GLU A 1 99 ? -10.914 -10.961 -27.766 1 61.28 99 GLU A N 1
ATOM 805 C CA . GLU A 1 99 ? -12.211 -11.367 -28.297 1 61.28 99 GLU A CA 1
ATOM 806 C C . GLU A 1 99 ? -12.07 -12.469 -29.344 1 61.28 99 GLU A C 1
ATOM 808 O O . GLU A 1 99 ? -12.883 -13.398 -29.375 1 61.28 99 GLU A O 1
ATOM 813 N N . THR A 1 100 ? -11.383 -12.078 -30.5 1 50.12 100 THR A N 1
ATOM 814 C CA . THR A 1 100 ? -11.57 -12.711 -31.812 1 50.12 100 THR A CA 1
ATOM 815 C C . THR A 1 100 ? -10.672 -13.93 -31.953 1 50.12 100 THR A C 1
ATOM 817 O O . THR A 1 100 ? -10.57 -14.508 -33.031 1 50.12 100 THR A O 1
ATOM 820 N N . THR A 1 101 ? -9.711 -14.172 -31 1 47.41 101 THR A N 1
ATOM 821 C CA . THR A 1 101 ? -8.758 -15.07 -31.641 1 47.41 101 THR A CA 1
ATOM 822 C C . THR A 1 101 ? -9.352 -16.469 -31.797 1 47.41 101 THR A C 1
ATOM 824 O O . THR A 1 101 ? -10.086 -16.938 -30.922 1 47.41 101 THR A O 1
ATOM 827 N N . THR A 1 102 ? -9.398 -16.859 -33.062 1 44.91 102 THR A N 1
ATOM 828 C CA . THR A 1 102 ? -9.898 -18.047 -33.719 1 44.91 102 THR A CA 1
ATOM 829 C C . THR A 1 102 ? -9.664 -19.281 -32.875 1 44.91 102 THR A C 1
ATOM 831 O O . THR A 1 102 ? -10.32 -20.312 -33.094 1 44.91 102 THR A O 1
ATOM 834 N N . GLY A 1 103 ? -8.289 -19.469 -32.219 1 48.28 103 GLY A N 1
ATOM 835 C CA . GLY A 1 103 ? -7.824 -20.734 -31.672 1 48.28 103 GLY A CA 1
ATOM 836 C C . GLY A 1 103 ? -8.18 -20.922 -30.219 1 48.28 103 GLY A C 1
ATOM 837 O O . GLY A 1 103 ? -9.156 -20.344 -29.734 1 48.28 103 GLY A O 1
ATOM 838 N N . MET A 1 104 ? -7.242 -21.609 -29.344 1 56.03 104 MET A N 1
ATOM 839 C CA . MET A 1 104 ? -7.492 -21.953 -27.938 1 56.03 104 MET A CA 1
ATOM 840 C C . MET A 1 104 ? -7.816 -20.703 -27.125 1 56.03 104 MET A C 1
ATOM 842 O O . MET A 1 104 ? -6.988 -19.797 -27.016 1 56.03 104 MET A O 1
ATOM 846 N N . GLY A 1 105 ? -9.062 -20.359 -27.031 1 77.69 105 GLY A N 1
ATOM 847 C CA . GLY A 1 105 ? -9.531 -19.172 -26.328 1 77.69 105 GLY A CA 1
ATOM 848 C C . GLY A 1 105 ? -9 -19.062 -24.922 1 77.69 105 GLY A C 1
ATOM 849 O O . GLY A 1 105 ? -8.531 -20.047 -24.344 1 77.69 105 GLY A O 1
ATOM 850 N N . TRP A 1 106 ? -8.734 -17.922 -24.469 1 88.56 106 TRP A N 1
ATOM 851 C CA . TRP A 1 106 ? -8.18 -17.703 -23.141 1 88.56 106 TRP A CA 1
ATOM 852 C C . TRP A 1 106 ? -8.977 -18.453 -22.078 1 88.56 106 TRP A C 1
ATOM 854 O O . TRP A 1 106 ? -8.438 -18.828 -21.031 1 88.56 106 TRP A O 1
ATOM 864 N N . LEU A 1 107 ? -10.188 -18.938 -22.422 1 89.19 107 LEU A N 1
ATOM 865 C CA . LEU A 1 107 ? -11.055 -19.625 -21.469 1 89.19 107 LEU A CA 1
ATOM 866 C C . LEU A 1 107 ? -10.555 -21.031 -21.188 1 89.19 107 LEU A C 1
ATOM 868 O O . LEU A 1 107 ? -10.875 -21.625 -20.156 1 89.19 107 LEU A O 1
ATOM 872 N N . ASP A 1 108 ? -9.812 -21.625 -22.109 1 91.94 108 ASP A N 1
ATOM 873 C CA . ASP A 1 108 ? -9.234 -22.953 -21.922 1 91.94 108 ASP A CA 1
ATOM 874 C C . ASP A 1 108 ? -7.969 -22.875 -21.062 1 91.94 108 ASP A C 1
ATOM 876 O O . ASP A 1 108 ? -7.508 -23.906 -20.547 1 91.94 108 ASP A O 1
ATOM 880 N N . CYS A 1 109 ? -7.426 -21.688 -20.922 1 94.94 109 CYS A N 1
ATOM 881 C CA . CYS A 1 109 ? -6.117 -21.547 -20.297 1 94.94 109 CYS A CA 1
ATOM 882 C C . CYS A 1 109 ? -6.227 -20.828 -18.953 1 94.94 109 CYS A C 1
ATOM 884 O O . CYS A 1 109 ? -5.324 -20.922 -18.125 1 94.94 109 CYS A O 1
ATOM 886 N N . VAL A 1 110 ? -7.355 -20.125 -18.719 1 96.31 110 VAL A N 1
ATOM 887 C CA . VAL A 1 110 ? -7.461 -19.25 -17.547 1 96.31 110 VAL A CA 1
ATOM 888 C C . VAL A 1 110 ? -8.773 -19.531 -16.828 1 96.31 110 VAL A C 1
ATOM 890 O O . VAL A 1 110 ? -9.844 -19.531 -17.438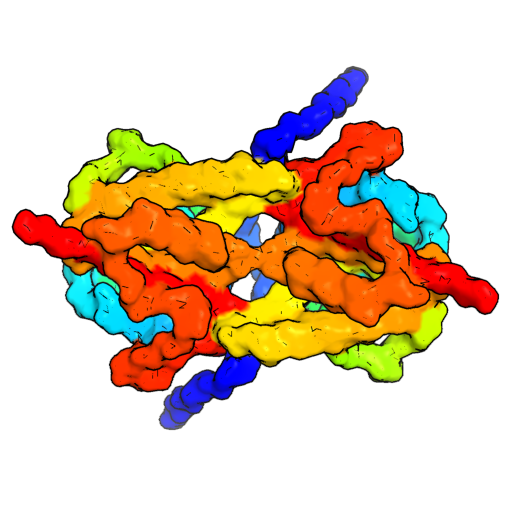 1 96.31 110 VAL A O 1
ATOM 893 N N . SER A 1 111 ? -8.703 -19.812 -15.578 1 96.94 111 SER A N 1
ATOM 894 C CA . SER A 1 111 ? -9.867 -19.938 -14.695 1 96.94 111 SER A CA 1
ATOM 895 C C . SER A 1 111 ? -9.953 -18.766 -13.734 1 96.94 111 SER A C 1
ATOM 897 O O . SER A 1 111 ? -8.945 -18.359 -13.141 1 96.94 111 SER A O 1
ATOM 899 N N . LEU A 1 112 ? -11.125 -18.188 -13.641 1 96.88 112 LEU A N 1
ATOM 900 C CA . LEU A 1 112 ? -11.391 -17.062 -12.75 1 96.88 112 LEU A CA 1
ATOM 901 C C . LEU A 1 112 ? -12.359 -17.469 -11.641 1 96.88 112 LEU A C 1
ATOM 903 O O . LEU A 1 112 ? -13.453 -17.969 -11.922 1 96.88 112 LEU A O 1
ATOM 907 N N . VAL A 1 113 ? -11.953 -17.188 -10.375 1 96.81 113 VAL A N 1
ATOM 908 C CA . VAL A 1 113 ? -12.719 -17.719 -9.258 1 96.81 113 VAL A CA 1
ATOM 909 C C . VAL A 1 113 ? -12.875 -16.641 -8.18 1 96.81 113 VAL A C 1
ATOM 911 O O . VAL A 1 113 ? -11.922 -15.945 -7.855 1 96.81 113 VAL A O 1
ATOM 914 N N . VAL A 1 114 ? -14.133 -16.469 -7.742 1 93.56 114 VAL A N 1
ATOM 915 C CA . VAL A 1 114 ? -14.32 -15.648 -6.547 1 93.56 114 VAL A CA 1
ATOM 916 C C . VAL A 1 114 ? -14.047 -16.484 -5.301 1 93.56 114 VAL A C 1
ATOM 918 O O . VAL A 1 114 ? -14.703 -17.5 -5.07 1 93.56 114 VAL A O 1
ATOM 921 N N . ALA A 1 115 ? -13.023 -16.094 -4.449 1 95.12 115 ALA A N 1
ATOM 922 C CA . ALA A 1 115 ? -12.664 -16.875 -3.273 1 95.12 115 ALA A CA 1
ATOM 923 C C . ALA A 1 115 ? -11.922 -16.016 -2.25 1 95.12 115 ALA A C 1
ATOM 925 O O . ALA A 1 115 ? -11.32 -15.008 -2.602 1 95.12 115 ALA A O 1
ATOM 926 N N . ASP A 1 116 ? -12.039 -16.422 -1.017 1 90.81 116 ASP A N 1
ATOM 927 C CA . ASP A 1 116 ? -11.312 -15.828 0.1 1 90.81 116 ASP A CA 1
ATOM 928 C C . ASP A 1 116 ? -10.07 -16.641 0.447 1 90.81 116 ASP A C 1
ATOM 930 O O . ASP A 1 116 ? -10.172 -17.797 0.865 1 90.81 116 ASP A O 1
ATOM 934 N N . ALA A 1 117 ? -8.867 -16.031 0.306 1 95.75 117 ALA A N 1
ATOM 935 C CA . ALA A 1 117 ? -7.605 -16.734 0.516 1 95.75 117 ALA A CA 1
ATOM 936 C C . ALA A 1 117 ? -7.492 -17.234 1.952 1 95.75 117 ALA A C 1
ATOM 938 O O . ALA A 1 117 ? -6.684 -18.125 2.244 1 95.75 117 ALA A O 1
ATOM 939 N N . ARG A 1 118 ? -8.25 -16.688 2.885 1 95.25 118 ARG A N 1
ATOM 940 C CA . ARG A 1 118 ? -8.18 -17.062 4.293 1 95.25 118 ARG A CA 1
ATOM 941 C C . ARG A 1 118 ? -8.828 -18.422 4.531 1 95.25 118 ARG A C 1
ATOM 943 O O . ARG A 1 118 ? -8.594 -19.062 5.566 1 95.25 118 ARG A O 1
ATOM 950 N N . ASN A 1 119 ? -9.641 -18.75 3.588 1 95.69 119 ASN A N 1
ATOM 951 C CA . ASN A 1 119 ? -10.297 -20.062 3.627 1 95.69 119 ASN A CA 1
ATOM 952 C C . ASN A 1 119 ? -10.602 -20.578 2.225 1 95.69 119 ASN A C 1
ATOM 954 O O . ASN A 1 119 ? -11.539 -20.109 1.577 1 95.69 119 ASN A O 1
ATOM 958 N N . LEU A 1 120 ? -9.906 -21.625 1.835 1 97.88 120 LEU A N 1
ATOM 959 C CA . LEU A 1 120 ? -10.039 -22.156 0.486 1 97.88 120 LEU A CA 1
ATOM 960 C C . LEU A 1 120 ? -10.562 -23.594 0.521 1 97.88 120 LEU A C 1
ATOM 962 O O . LEU A 1 120 ? -10.406 -24.344 -0.449 1 97.88 120 LEU A O 1
ATOM 966 N N . ASN A 1 121 ? -11.141 -23.953 1.628 1 94.75 121 ASN A N 1
ATOM 967 C CA . ASN A 1 121 ? -11.766 -25.281 1.72 1 94.75 121 ASN A CA 1
ATOM 968 C C . ASN A 1 121 ? -12.875 -25.438 0.692 1 94.75 121 ASN A C 1
ATOM 970 O O . ASN A 1 121 ? -13.758 -24.578 0.575 1 94.75 121 ASN A O 1
ATOM 974 N N . GLY A 1 122 ? -12.773 -26.5 -0.026 1 95.62 122 GLY A N 1
ATOM 975 C CA . GLY A 1 122 ? -13.789 -26.797 -1.032 1 95.62 122 GLY A CA 1
ATOM 976 C C . GLY A 1 122 ? -13.586 -26 -2.312 1 95.62 122 GLY A C 1
ATOM 977 O O . GLY A 1 122 ? -14.32 -26.188 -3.285 1 95.62 122 GLY A O 1
ATOM 978 N N . VAL A 1 123 ? -12.656 -25.156 -2.322 1 97.25 123 VAL A N 1
ATOM 979 C CA . VAL A 1 123 ? -12.383 -24.375 -3.521 1 97.25 123 VAL A CA 1
ATOM 980 C C . VAL A 1 123 ? -11.242 -25.031 -4.312 1 97.25 123 VAL A C 1
ATOM 982 O O . VAL A 1 123 ? -11.375 -25.25 -5.516 1 97.25 123 VAL A O 1
ATOM 985 N N . PHE A 1 124 ? -10.18 -25.297 -3.586 1 98.25 124 PHE A N 1
ATOM 986 C CA . PHE A 1 124 ? -9.031 -25.938 -4.215 1 98.25 124 PHE A CA 1
ATOM 987 C C . PHE A 1 124 ? -8.617 -27.188 -3.438 1 98.25 124 PHE A C 1
ATOM 989 O O . PHE A 1 124 ? -8.781 -27.25 -2.219 1 98.25 124 PHE A O 1
ATOM 996 N N . GLU A 1 125 ? -8.047 -28.156 -4.129 1 97.94 125 GLU A N 1
ATOM 997 C CA . GLU A 1 125 ? -7.504 -29.359 -3.51 1 97.94 125 GLU A CA 1
ATOM 998 C C . GLU A 1 125 ? -6.098 -29.125 -2.971 1 97.94 125 GLU A C 1
ATOM 1000 O O . GLU A 1 125 ? -5.457 -28.125 -3.316 1 97.94 125 GLU A O 1
ATOM 1005 N N . GLU A 1 126 ? -5.688 -30.047 -2.096 1 97.56 126 GLU A N 1
ATOM 1006 C CA . GLU A 1 126 ? -4.281 -30.062 -1.71 1 97.56 126 GLU A CA 1
ATOM 1007 C C . GLU A 1 126 ? -3.381 -30.344 -2.91 1 97.56 126 GLU A C 1
ATOM 1009 O O . GLU A 1 126 ? -3.721 -31.172 -3.77 1 97.56 126 GLU A O 1
ATOM 1014 N N . GLU A 1 127 ? -2.279 -29.688 -2.957 1 98.12 127 GLU A N 1
ATOM 1015 C CA . GLU A 1 127 ? -1.246 -29.953 -3.951 1 98.12 127 GLU A CA 1
ATOM 1016 C C . GLU A 1 127 ? -1.814 -29.906 -5.367 1 98.12 127 GLU A C 1
ATOM 1018 O O . GLU A 1 127 ? -1.576 -30.812 -6.168 1 98.12 127 GLU A O 1
ATOM 1023 N N . GLN A 1 128 ? -2.52 -28.875 -5.629 1 98.38 128 GLN A N 1
ATOM 1024 C CA . GLN A 1 128 ? -3.176 -28.719 -6.922 1 98.38 128 GLN A CA 1
ATOM 1025 C C . GLN A 1 128 ? -2.301 -27.938 -7.891 1 98.38 128 GLN A C 1
ATOM 1027 O O . GLN A 1 128 ? -2.365 -28.141 -9.102 1 98.38 128 GLN A O 1
ATOM 1032 N N . PHE A 1 129 ? -1.468 -27.047 -7.449 1 98.88 129 PHE A N 1
ATOM 1033 C CA . PHE A 1 129 ? -0.78 -26.078 -8.305 1 98.88 129 PHE A CA 1
ATOM 1034 C C . PHE A 1 129 ? 0.729 -26.281 -8.242 1 98.88 129 PHE A C 1
ATOM 1036 O O . PHE A 1 129 ? 1.269 -26.656 -7.199 1 98.88 129 PHE A O 1
ATOM 1043 N N . ASP A 1 130 ? 1.393 -25.969 -9.344 1 98.88 130 ASP A N 1
ATOM 1044 C CA . ASP A 1 130 ? 2.852 -26 -9.391 1 98.88 130 ASP A CA 1
ATOM 1045 C C . ASP A 1 130 ? 3.443 -24.75 -8.75 1 98.88 130 ASP A C 1
ATOM 1047 O O . ASP A 1 130 ? 4.582 -24.75 -8.289 1 98.88 130 ASP A O 1
ATOM 1051 N N . ALA A 1 131 ? 2.639 -23.688 -8.742 1 98.94 131 ALA A N 1
ATOM 1052 C CA . ALA A 1 131 ? 3.133 -22.438 -8.195 1 98.94 131 ALA A CA 1
ATOM 1053 C C . ALA A 1 131 ? 1.982 -21.562 -7.707 1 98.94 131 ALA A C 1
ATOM 1055 O O . ALA A 1 131 ? 0.88 -21.609 -8.258 1 98.94 131 ALA A O 1
ATOM 1056 N N . VAL A 1 132 ? 2.25 -20.859 -6.668 1 98.88 132 VAL A N 1
ATOM 1057 C CA . VAL A 1 132 ? 1.461 -19.703 -6.258 1 98.88 132 VAL A CA 1
ATOM 1058 C C . VAL A 1 132 ? 2.262 -18.422 -6.488 1 98.88 132 VAL A C 1
ATOM 1060 O O . VAL A 1 132 ? 3.441 -18.344 -6.137 1 98.88 132 VAL A O 1
ATOM 1063 N N . PHE A 1 133 ? 1.651 -17.484 -7.137 1 98.69 133 PHE A N 1
ATOM 1064 C CA . PHE A 1 133 ? 2.24 -16.156 -7.352 1 98.69 133 PHE A CA 1
ATOM 1065 C C . PHE A 1 133 ? 1.35 -15.07 -6.773 1 98.69 133 PHE A C 1
ATOM 1067 O O . PHE A 1 133 ? 0.395 -14.633 -7.418 1 98.69 133 PHE A O 1
ATOM 1074 N N . GLU A 1 134 ? 1.645 -14.609 -5.547 1 97.5 134 GLU A N 1
ATOM 1075 C CA . GLU A 1 134 ? 0.865 -13.547 -4.922 1 97.5 134 GLU A CA 1
ATOM 1076 C C . GLU A 1 134 ? 1.624 -12.219 -4.938 1 97.5 134 GLU A C 1
ATOM 1078 O O . GLU A 1 134 ? 2.842 -12.195 -4.75 1 97.5 134 GLU A O 1
ATOM 1083 N N . LYS A 1 135 ? 0.944 -11.172 -5.27 1 96.31 135 LYS A N 1
ATOM 1084 C CA . LYS A 1 135 ? 1.496 -9.82 -5.312 1 96.31 135 LYS A CA 1
ATOM 1085 C C . LYS A 1 135 ? 0.563 -8.828 -4.629 1 96.31 135 LYS A C 1
ATOM 1087 O O . LYS A 1 135 ? -0.465 -8.445 -5.191 1 96.31 135 LYS A O 1
ATOM 1092 N N . GLY A 1 136 ? 0.944 -8.43 -3.459 1 94.44 136 GLY A N 1
ATOM 1093 C CA . GLY A 1 136 ? 0.202 -7.41 -2.729 1 94.44 136 GLY A CA 1
ATOM 1094 C C . GLY A 1 136 ? -0.98 -7.973 -1.962 1 94.44 136 GLY A C 1
ATOM 1095 O O . GLY A 1 136 ? -1.529 -7.309 -1.082 1 94.44 136 GLY A O 1
ATOM 1096 N N . THR A 1 137 ? -1.438 -9.219 -2.26 1 94.5 137 THR A N 1
ATOM 1097 C CA . THR A 1 137 ? -2.633 -9.805 -1.664 1 94.5 137 THR A CA 1
ATOM 1098 C C . THR A 1 137 ? -2.443 -10.016 -0.164 1 94.5 137 THR A C 1
ATOM 1100 O O . THR A 1 137 ? -3.316 -9.664 0.631 1 94.5 137 THR A O 1
ATOM 1103 N N . LEU A 1 138 ? -1.288 -10.508 0.231 1 96.12 138 LEU A N 1
ATOM 1104 C CA . LEU A 1 138 ? -1.04 -10.758 1.646 1 96.12 138 LEU A CA 1
ATOM 1105 C C . LEU A 1 138 ? -0.932 -9.453 2.422 1 96.12 138 LEU A C 1
ATOM 1107 O O . LEU A 1 138 ? -1.331 -9.383 3.586 1 96.12 138 LEU A O 1
ATOM 1111 N N . ASP A 1 139 ? -0.374 -8.391 1.771 1 92.75 139 ASP A N 1
ATOM 1112 C CA . ASP A 1 139 ? -0.387 -7.066 2.381 1 92.75 139 ASP A CA 1
ATOM 1113 C C . ASP A 1 139 ? -1.815 -6.605 2.668 1 92.75 139 ASP A C 1
ATOM 1115 O O . ASP A 1 139 ? -2.121 -6.168 3.779 1 92.75 139 ASP A O 1
ATOM 1119 N N . ALA A 1 140 ? -2.656 -6.734 1.64 1 86.69 140 ALA A N 1
ATOM 1120 C CA . ALA A 1 140 ? -4.043 -6.297 1.778 1 86.69 140 ALA A CA 1
ATOM 1121 C C . ALA A 1 140 ? -4.754 -7.07 2.885 1 86.69 140 ALA A C 1
ATOM 1123 O O . ALA A 1 140 ? -5.496 -6.488 3.68 1 86.69 140 ALA A O 1
ATOM 1124 N N . ILE A 1 141 ? -4.535 -8.344 2.943 1 89.38 141 ILE A N 1
ATOM 1125 C CA . ILE A 1 141 ? -5.18 -9.195 3.938 1 89.38 141 ILE A CA 1
ATOM 1126 C C . ILE A 1 141 ? -4.703 -8.805 5.336 1 89.38 141 ILE A C 1
ATOM 1128 O O . ILE A 1 141 ? -5.508 -8.68 6.262 1 89.38 141 ILE A O 1
ATOM 1132 N N . PHE A 1 142 ? -3.4 -8.562 5.512 1 90.38 142 PHE A N 1
ATOM 1133 C CA . PHE A 1 142 ? -2.855 -8.125 6.793 1 90.38 142 PHE A CA 1
ATOM 1134 C C . PHE A 1 142 ? -3.459 -6.789 7.211 1 90.38 142 PHE A C 1
ATOM 1136 O O . PHE A 1 142 ? -3.924 -6.637 8.344 1 90.38 142 PHE A O 1
ATOM 1143 N N . LEU A 1 143 ? -3.5 -5.875 6.273 1 84.5 143 LEU A N 1
ATOM 1144 C CA . LEU A 1 143 ? -3.99 -4.531 6.566 1 84.5 143 LEU A CA 1
ATOM 1145 C C . LEU A 1 143 ? -5.48 -4.555 6.898 1 84.5 143 LEU A C 1
ATOM 1147 O O . LEU A 1 143 ? -5.984 -3.65 7.562 1 84.5 143 LEU A O 1
ATOM 1151 N N . SER A 1 144 ? -6.188 -5.621 6.477 1 80.75 144 SER A N 1
ATOM 1152 C CA . SER A 1 144 ? -7.613 -5.75 6.766 1 80.75 144 SER A CA 1
ATOM 1153 C C . SER A 1 144 ? -7.859 -5.957 8.258 1 80.75 144 SER A C 1
ATOM 1155 O O . SER A 1 144 ? -8.984 -5.801 8.734 1 80.75 144 SER A O 1
ATOM 1157 N N . GLY A 1 145 ? -6.75 -6.289 8.992 1 80.31 145 GLY A N 1
ATOM 1158 C CA . GLY A 1 145 ? -6.848 -6.41 10.438 1 80.31 145 GLY A CA 1
ATOM 1159 C C . GLY A 1 145 ? -6.738 -5.078 11.156 1 80.31 145 GLY A C 1
ATOM 1160 O O . GLY A 1 145 ? -6.867 -5.02 12.375 1 80.31 145 GLY A O 1
ATOM 1161 N N . GLY A 1 146 ? -6.484 -4.047 10.352 1 73.25 146 GLY A N 1
ATOM 1162 C CA . GLY A 1 146 ? -6.352 -2.732 10.961 1 73.25 146 GLY A CA 1
ATOM 1163 C C . GLY A 1 146 ? -5.176 -2.633 11.914 1 73.25 146 GLY A C 1
ATOM 1164 O O . GLY A 1 146 ? -4.07 -3.072 11.602 1 73.25 146 GLY A O 1
ATOM 1165 N N . GLN A 1 147 ? -5.426 -1.971 13.023 1 73.44 147 GLN A N 1
ATOM 1166 C CA . GLN A 1 147 ? -4.344 -1.8 13.984 1 73.44 147 GLN A CA 1
ATOM 1167 C C . GLN A 1 147 ? -4.266 -2.988 14.945 1 73.44 147 GLN A C 1
ATOM 1169 O O . GLN A 1 147 ? -3.35 -3.07 15.766 1 73.44 147 GLN A O 1
ATOM 1174 N N . ASP A 1 148 ? -5.266 -3.916 14.922 1 79.81 148 ASP A N 1
ATOM 1175 C CA . ASP A 1 148 ? -5.141 -5.164 15.664 1 79.81 148 ASP A CA 1
ATOM 1176 C C . ASP A 1 148 ? -4.121 -6.094 15.016 1 79.81 148 ASP A C 1
ATOM 1178 O O . ASP A 1 148 ? -4.473 -6.91 14.156 1 79.81 148 ASP A O 1
ATOM 1182 N N . LYS A 1 149 ? -2.945 -5.973 15.445 1 81.75 149 LYS A N 1
ATOM 1183 C CA . LYS A 1 149 ? -1.829 -6.676 14.812 1 81.75 149 LYS A CA 1
ATOM 1184 C C . LYS A 1 149 ? -1.98 -8.188 14.953 1 81.75 149 LYS A C 1
ATOM 1186 O O . LYS A 1 149 ? -1.559 -8.938 14.07 1 81.75 149 LYS A O 1
ATOM 1191 N N . LYS A 1 150 ? -2.566 -8.633 16.078 1 86.19 150 LYS A N 1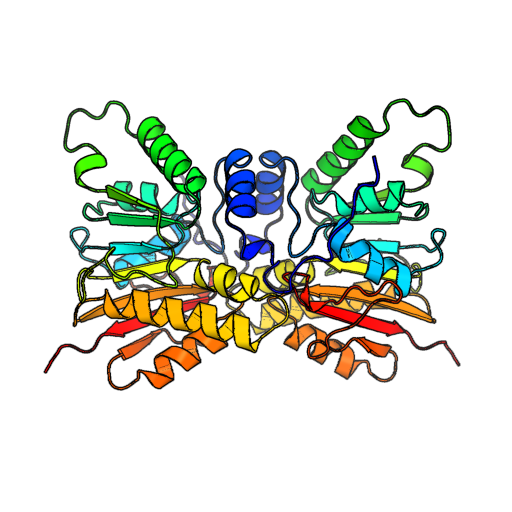
ATOM 1192 C CA . LYS A 1 150 ? -2.789 -10.062 16.266 1 86.19 150 LYS A CA 1
ATOM 1193 C C . LYS A 1 150 ? -3.77 -10.609 15.234 1 86.19 150 LYS A C 1
ATOM 1195 O O . LYS A 1 150 ? -3.527 -11.656 14.633 1 86.19 150 LYS A O 1
ATOM 1200 N N . LEU A 1 151 ? -4.836 -9.891 15.078 1 86.19 151 LEU A N 1
ATOM 1201 C CA . LEU A 1 151 ? -5.832 -10.281 14.086 1 86.19 151 LEU A CA 1
ATOM 1202 C C . LEU A 1 151 ? -5.258 -10.203 12.68 1 86.19 151 LEU A C 1
ATOM 1204 O O . LEU A 1 151 ? -5.492 -11.094 11.859 1 86.19 151 LEU A O 1
ATOM 1208 N N . ALA A 1 152 ? -4.523 -9.117 12.398 1 87.5 152 ALA A N 1
ATOM 1209 C CA . ALA A 1 152 ? -3.865 -8.938 11.109 1 87.5 152 ALA A CA 1
ATOM 1210 C C . ALA A 1 152 ? -2.967 -10.133 10.781 1 87.5 152 ALA A C 1
ATOM 1212 O O . ALA A 1 152 ? -3.051 -10.695 9.695 1 87.5 152 ALA A O 1
ATOM 1213 N N . TYR A 1 153 ? -2.207 -10.539 11.727 1 92.31 153 TYR A N 1
ATOM 1214 C CA . TYR A 1 153 ? -1.298 -11.664 11.555 1 92.31 153 TYR A CA 1
ATOM 1215 C C . TYR A 1 153 ? -2.07 -12.961 11.328 1 92.31 153 TYR A C 1
ATOM 1217 O O . TYR A 1 153 ? -1.693 -13.773 10.484 1 92.31 153 TYR A O 1
ATOM 1225 N N . GLN A 1 154 ? -3.104 -13.125 12.094 1 93.5 154 GLN A N 1
ATOM 1226 C CA . GLN A 1 154 ? -3.918 -14.328 11.961 1 93.5 154 GLN A CA 1
ATOM 1227 C C . GLN A 1 154 ? -4.488 -14.461 10.547 1 93.5 154 GLN A C 1
ATOM 1229 O O . GLN A 1 154 ? -4.434 -15.531 9.945 1 93.5 154 GLN A O 1
ATOM 1234 N N . TYR A 1 155 ? -5.055 -13.367 10.062 1 90.56 155 TYR A N 1
ATOM 1235 C CA . TYR A 1 155 ? -5.621 -13.375 8.719 1 90.56 155 TYR A CA 1
ATOM 1236 C C . TYR A 1 155 ? -4.562 -13.734 7.68 1 90.56 155 TYR A C 1
ATOM 1238 O O . TYR A 1 155 ? -4.797 -14.57 6.805 1 90.56 155 TYR A O 1
ATOM 1246 N N . MET A 1 156 ? -3.443 -13.086 7.75 1 94.62 156 MET A N 1
ATOM 1247 C CA . MET A 1 156 ? -2.35 -13.32 6.812 1 94.62 156 MET A CA 1
ATOM 1248 C C . MET A 1 156 ? -1.861 -14.766 6.895 1 94.62 156 MET A C 1
ATOM 1250 O O . MET A 1 156 ? -1.704 -15.43 5.871 1 94.62 156 MET A O 1
ATOM 1254 N N . ASN A 1 157 ? -1.683 -15.266 8.125 1 97.12 157 ASN A N 1
ATOM 1255 C CA . ASN A 1 157 ? -1.158 -16.625 8.312 1 97.12 157 ASN A CA 1
ATOM 1256 C C . ASN A 1 157 ? -2.148 -17.672 7.836 1 97.12 157 ASN A C 1
ATOM 1258 O O . ASN A 1 157 ? -1.747 -18.703 7.293 1 97.12 157 ASN A O 1
ATOM 1262 N N . GLN A 1 158 ? -3.422 -17.484 8.07 1 96.94 158 GLN A N 1
ATOM 1263 C CA . GLN A 1 158 ? -4.445 -18.359 7.512 1 96.94 158 GLN A CA 1
ATOM 1264 C C . GLN A 1 158 ? -4.328 -18.438 5.992 1 96.94 158 GLN A C 1
ATOM 1266 O O . GLN A 1 158 ? -4.422 -19.531 5.414 1 96.94 158 GLN A O 1
ATOM 1271 N N . SER A 1 159 ? -4.125 -17.312 5.391 1 97.94 159 SER A N 1
ATOM 1272 C CA . SER A 1 159 ? -4.012 -17.25 3.938 1 97.94 159 SER A CA 1
ATOM 1273 C C . SER A 1 159 ? -2.773 -18 3.445 1 97.94 159 SER A C 1
ATOM 1275 O O . SER A 1 159 ? -2.836 -18.719 2.453 1 97.94 159 SER A O 1
ATOM 1277 N N . ILE A 1 160 ? -1.637 -17.781 4.121 1 98.62 160 ILE A N 1
ATOM 1278 C CA . ILE A 1 160 ? -0.412 -18.484 3.756 1 98.62 160 ILE A CA 1
ATOM 1279 C C . ILE A 1 160 ? -0.621 -20 3.895 1 98.62 160 ILE A C 1
ATOM 1281 O O . ILE A 1 160 ? -0.197 -20.766 3.031 1 98.62 160 ILE A O 1
ATOM 1285 N N . THR A 1 161 ? -1.312 -20.391 4.93 1 98.31 161 THR A N 1
ATOM 1286 C CA . THR A 1 161 ? -1.577 -21.812 5.164 1 98.31 161 THR A CA 1
ATOM 1287 C C . THR A 1 161 ? -2.4 -22.406 4.023 1 98.31 161 THR A C 1
ATOM 1289 O O . THR A 1 161 ? -2.043 -23.453 3.473 1 98.31 161 THR A O 1
ATOM 1292 N N . GLU A 1 162 ? -3.432 -21.75 3.668 1 98.5 162 GLU A N 1
ATOM 1293 C CA . GLU A 1 162 ? -4.309 -22.234 2.604 1 98.5 162 GLU A CA 1
ATOM 1294 C C . GLU A 1 162 ? -3.588 -22.234 1.258 1 98.5 162 GLU A C 1
ATOM 1296 O O . GLU A 1 162 ? -3.637 -23.219 0.526 1 98.5 162 GLU A O 1
ATOM 1301 N N .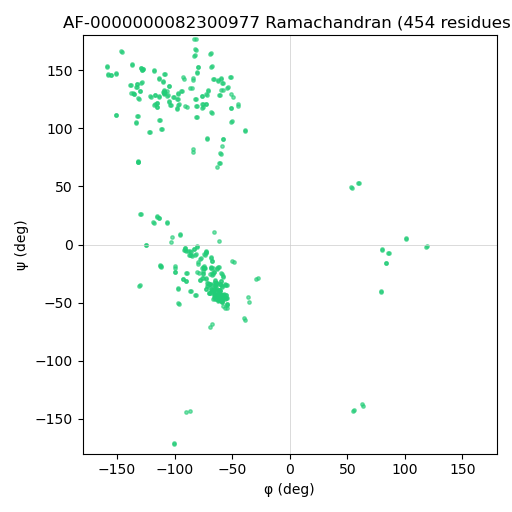 LEU A 1 163 ? -2.908 -21.188 0.93 1 98.75 163 LEU A N 1
ATOM 1302 C CA . LEU A 1 163 ? -2.221 -21.078 -0.353 1 98.75 163 LEU A CA 1
ATOM 1303 C C . LEU A 1 163 ? -1.085 -22.094 -0.443 1 98.75 163 LEU A C 1
ATOM 1305 O O . LEU A 1 163 ? -0.867 -22.703 -1.497 1 98.75 163 LEU A O 1
ATOM 1309 N N . SER A 1 164 ? -0.385 -22.266 0.653 1 98.31 164 SER A N 1
ATOM 1310 C CA . SER A 1 164 ? 0.753 -23.188 0.662 1 98.31 164 SER A CA 1
ATOM 1311 C C . SER A 1 164 ? 0.299 -24.625 0.518 1 98.31 164 SER A C 1
ATOM 1313 O O . SER A 1 164 ? 0.966 -25.438 -0.138 1 98.31 164 SER A O 1
ATOM 1315 N N . ARG A 1 165 ? -0.797 -24.969 1.134 1 97.31 165 ARG A N 1
ATOM 1316 C CA . ARG A 1 165 ? -1.243 -26.359 1.037 1 97.31 165 ARG A CA 1
ATOM 1317 C C . ARG A 1 165 ? -1.636 -26.703 -0.394 1 97.31 165 ARG A C 1
ATOM 1319 O O . ARG A 1 165 ? -1.584 -27.875 -0.79 1 97.31 165 ARG A O 1
ATOM 1326 N N . CYS A 1 166 ? -1.984 -25.719 -1.172 1 98.44 166 CYS A N 1
ATOM 1327 C CA . CYS A 1 166 ? -2.418 -25.938 -2.549 1 98.44 166 CYS A CA 1
ATOM 1328 C C . CYS A 1 166 ? -1.228 -26.188 -3.463 1 98.44 166 CYS A C 1
ATOM 1330 O O . CYS A 1 166 ? -1.397 -26.609 -4.609 1 98.44 166 CYS A O 1
ATOM 1332 N N . VAL A 1 167 ? -0.009 -25.938 -3 1 98.75 167 VAL A N 1
ATOM 1333 C CA . VAL A 1 167 ? 1.187 -26.078 -3.826 1 98.75 167 VAL A CA 1
ATOM 1334 C C . VAL A 1 167 ? 1.668 -27.531 -3.807 1 98.75 167 VAL A C 1
ATOM 1336 O O . VAL A 1 167 ? 1.73 -28.156 -2.746 1 98.75 167 VAL A O 1
ATOM 1339 N N . LYS A 1 168 ? 2.01 -28.094 -4.969 1 98.5 168 LYS A N 1
ATOM 1340 C CA . LYS A 1 168 ? 2.562 -29.438 -5.102 1 98.5 168 LYS A CA 1
ATOM 1341 C C . LYS A 1 168 ? 3.965 -29.516 -4.504 1 98.5 168 LYS A C 1
ATOM 1343 O O . LYS A 1 168 ? 4.691 -28.516 -4.477 1 98.5 168 LYS A O 1
ATOM 1348 N N . PRO A 1 169 ? 4.312 -30.812 -4.051 1 97.94 169 PRO A N 1
ATOM 1349 C CA . PRO A 1 169 ? 5.738 -30.984 -3.764 1 97.94 169 PRO A CA 1
ATOM 1350 C C . PRO A 1 169 ? 6.629 -30.594 -4.945 1 97.94 169 PRO A C 1
ATOM 1352 O O . PRO A 1 169 ? 6.309 -30.922 -6.09 1 97.94 169 PRO A O 1
ATOM 1355 N N . GLY A 1 170 ? 7.676 -29.875 -4.672 1 97.81 170 GLY A N 1
ATOM 1356 C CA . GLY A 1 170 ? 8.555 -29.391 -5.727 1 97.81 170 GLY A CA 1
ATOM 1357 C C . GLY A 1 170 ? 8.086 -28.078 -6.34 1 97.81 170 GLY A C 1
ATOM 1358 O O . GLY A 1 170 ? 8.812 -27.453 -7.113 1 97.81 170 GLY A O 1
ATOM 1359 N N . GLY A 1 171 ? 6.859 -27.641 -5.926 1 98.69 171 GLY A N 1
ATOM 1360 C CA . GLY A 1 171 ? 6.328 -26.375 -6.418 1 98.69 171 GLY A CA 1
ATOM 1361 C C . GLY A 1 171 ? 6.863 -25.172 -5.672 1 98.69 171 GLY A C 1
ATOM 1362 O O . GLY A 1 171 ? 7.621 -25.312 -4.711 1 98.69 171 GLY A O 1
ATOM 1363 N N . VAL A 1 172 ? 6.438 -23.938 -6.156 1 98.81 172 VAL A N 1
ATOM 1364 C CA . VAL A 1 172 ? 7.039 -22.734 -5.574 1 98.81 172 VAL A CA 1
ATOM 1365 C C . VAL A 1 172 ? 5.941 -21.766 -5.129 1 98.81 172 VAL A C 1
ATOM 1367 O O . VAL A 1 172 ? 4.832 -21.797 -5.664 1 98.81 172 VAL A O 1
ATOM 1370 N N . PHE A 1 173 ? 6.262 -21.031 -4.117 1 98.88 173 PHE A N 1
ATOM 1371 C CA . PHE A 1 173 ? 5.488 -19.906 -3.605 1 98.88 173 PHE A CA 1
ATOM 1372 C C . PHE A 1 173 ? 6.242 -18.594 -3.812 1 98.88 173 PHE A C 1
ATOM 1374 O O . PHE A 1 173 ? 7.25 -18.344 -3.152 1 98.88 173 PHE A O 1
ATOM 1381 N N . LEU A 1 174 ? 5.762 -17.766 -4.781 1 98.75 174 LEU A N 1
ATOM 1382 C CA . LEU A 1 174 ? 6.336 -16.469 -5.062 1 98.75 174 LEU A CA 1
ATOM 1383 C C . LEU A 1 174 ? 5.496 -15.352 -4.438 1 98.75 174 LEU A C 1
ATOM 1385 O O . LEU A 1 174 ? 4.285 -15.289 -4.652 1 98.75 174 LEU A O 1
ATOM 1389 N N . SER A 1 175 ? 6.172 -14.508 -3.676 1 98.38 175 SER A N 1
ATOM 1390 C CA . SER A 1 175 ? 5.469 -13.414 -3.021 1 98.38 175 SER A CA 1
ATOM 1391 C C . SER A 1 175 ? 6.18 -12.086 -3.262 1 98.38 175 SER A C 1
ATOM 1393 O O . SER A 1 175 ? 7.406 -12 -3.156 1 98.38 175 SER A O 1
ATOM 1395 N N . VAL A 1 176 ? 5.43 -11.109 -3.648 1 96.56 176 VAL A N 1
ATOM 1396 C CA . VAL A 1 176 ? 5.879 -9.719 -3.652 1 96.56 176 VAL A CA 1
ATOM 1397 C C . VAL A 1 176 ? 5.047 -8.906 -2.662 1 96.56 176 VAL A C 1
ATOM 1399 O O . VAL A 1 176 ? 3.828 -8.789 -2.818 1 96.56 176 VAL A O 1
ATOM 1402 N N . ALA A 1 177 ? 5.676 -8.344 -1.642 1 95.19 177 ALA A N 1
ATOM 1403 C CA . ALA A 1 177 ? 5.004 -7.625 -0.565 1 95.19 177 ALA A CA 1
ATOM 1404 C C . ALA A 1 177 ? 5.859 -6.465 -0.065 1 95.19 177 ALA A C 1
ATOM 1406 O O . ALA A 1 177 ? 7.035 -6.352 -0.426 1 95.19 177 ALA A O 1
ATOM 1407 N N . ALA A 1 178 ? 5.262 -5.594 0.666 1 91 178 ALA A N 1
ATOM 1408 C CA . ALA A 1 178 ? 5.996 -4.477 1.25 1 91 178 ALA A CA 1
ATOM 1409 C C . ALA A 1 178 ? 5.703 -4.344 2.742 1 91 178 ALA A C 1
ATOM 1411 O O . ALA A 1 178 ? 6.598 -4.035 3.531 1 91 178 ALA A O 1
ATOM 1412 N N . VAL A 1 179 ? 4.504 -4.633 3.113 1 88.75 179 VAL A N 1
ATOM 1413 C CA . VAL A 1 179 ? 4.047 -4.395 4.477 1 88.75 179 VAL A CA 1
ATOM 1414 C C . VAL A 1 179 ? 4.402 -5.586 5.359 1 88.75 179 VAL A C 1
ATOM 1416 O O . VAL A 1 179 ? 4.906 -5.414 6.473 1 88.75 179 VAL A O 1
ATOM 1419 N N . VAL A 1 180 ? 4.242 -6.801 4.82 1 93.25 180 VAL A N 1
ATOM 1420 C CA . VAL A 1 180 ? 4.215 -7.969 5.695 1 93.25 180 VAL A CA 1
ATOM 1421 C C . VAL A 1 180 ? 5.438 -8.844 5.426 1 93.25 180 VAL A C 1
ATOM 1423 O O . VAL A 1 180 ? 5.434 -10.039 5.734 1 93.25 180 VAL A O 1
ATOM 1426 N N . THR A 1 181 ? 6.488 -8.297 4.883 1 94.56 181 THR A N 1
ATOM 1427 C CA . THR A 1 181 ? 7.648 -9.086 4.469 1 94.56 181 THR A CA 1
ATOM 1428 C C . THR A 1 181 ? 8.211 -9.875 5.648 1 94.56 181 THR A C 1
ATOM 1430 O O . THR A 1 181 ? 8.492 -11.062 5.523 1 94.56 181 THR A O 1
ATOM 1433 N N . ASP A 1 182 ? 8.344 -9.219 6.84 1 93.69 182 ASP A N 1
ATOM 1434 C CA . ASP A 1 182 ? 8.883 -9.891 8.016 1 93.69 182 ASP A CA 1
ATOM 1435 C C . ASP A 1 182 ? 7.953 -11.016 8.477 1 93.69 182 ASP A C 1
ATOM 1437 O O . ASP A 1 182 ? 8.422 -12.094 8.867 1 93.69 182 ASP A O 1
ATOM 1441 N N . PHE A 1 183 ? 6.715 -10.773 8.391 1 95.56 183 PHE A N 1
ATOM 1442 C CA . PHE A 1 183 ? 5.738 -11.742 8.875 1 95.56 183 PHE A CA 1
ATOM 1443 C C . PHE A 1 183 ? 5.656 -12.945 7.945 1 95.56 183 PHE A C 1
ATOM 1445 O O . PHE A 1 183 ? 5.473 -14.07 8.398 1 95.56 183 PHE A O 1
ATOM 1452 N N . ILE A 1 184 ? 5.75 -12.703 6.613 1 97.69 184 ILE A N 1
ATOM 1453 C CA . ILE A 1 184 ? 5.766 -13.812 5.664 1 97.69 184 ILE A CA 1
ATOM 1454 C C . ILE A 1 184 ? 6.984 -14.695 5.926 1 97.69 184 ILE A C 1
ATOM 1456 O O . ILE A 1 184 ? 6.867 -15.922 5.988 1 97.69 184 ILE A O 1
ATOM 1460 N N . GLN A 1 185 ? 8.125 -14.023 6.074 1 96.56 185 GLN A N 1
ATOM 1461 C CA . GLN A 1 185 ? 9.352 -14.75 6.359 1 96.56 185 GLN A CA 1
ATOM 1462 C C . GLN A 1 185 ? 9.211 -15.594 7.629 1 96.56 185 GLN A C 1
ATOM 1464 O O . GLN A 1 185 ? 9.617 -16.75 7.656 1 96.56 185 GLN A O 1
ATOM 1469 N N . GLU A 1 186 ? 8.664 -15.008 8.641 1 96.31 186 GLU A N 1
ATOM 1470 C CA . GLU A 1 186 ? 8.461 -15.711 9.906 1 96.31 186 GLU A CA 1
ATOM 1471 C C . GLU A 1 186 ? 7.543 -16.922 9.727 1 96.31 186 GLU A C 1
ATOM 1473 O O . GLU A 1 186 ? 7.801 -17.984 10.281 1 96.31 186 GLU A O 1
ATOM 1478 N N . SER A 1 187 ? 6.48 -16.75 9.031 1 97.19 187 SER A N 1
ATOM 1479 C CA . SER A 1 187 ? 5.531 -17.828 8.797 1 97.19 187 SER A CA 1
ATOM 1480 C C . SER A 1 187 ? 6.207 -19.016 8.117 1 97.19 187 SER A C 1
ATOM 1482 O O . SER A 1 187 ? 6.023 -20.156 8.531 1 97.19 187 SER A O 1
ATOM 1484 N N . PHE A 1 188 ? 7.008 -18.781 7.105 1 97.75 188 PHE A N 1
ATOM 1485 C CA . PHE A 1 188 ? 7.648 -19.859 6.367 1 97.75 188 PHE A CA 1
ATOM 1486 C C . PHE A 1 188 ? 8.805 -20.453 7.164 1 97.75 188 PHE A C 1
ATOM 1488 O O . PHE A 1 188 ? 9.18 -21.609 6.965 1 97.75 188 PHE A O 1
ATOM 1495 N N . GLN A 1 189 ? 9.43 -19.609 8.016 1 96 189 GLN A N 1
ATOM 1496 C CA . GLN A 1 189 ? 10.422 -20.172 8.922 1 96 189 GLN A CA 1
ATOM 1497 C C . GLN A 1 189 ? 9.812 -21.25 9.812 1 96 189 GLN A C 1
ATOM 1499 O O . GLN A 1 189 ? 10.461 -22.25 10.125 1 96 189 GLN A O 1
ATOM 1504 N N . GLY A 1 190 ? 8.57 -21.016 10.188 1 95.5 190 GLY A N 1
ATOM 1505 C CA . GLY A 1 190 ? 7.855 -22.016 10.969 1 95.5 190 GLY A CA 1
ATOM 1506 C C . GLY A 1 190 ? 7.539 -23.266 10.18 1 95.5 190 GLY A C 1
ATOM 1507 O O . GLY A 1 190 ? 7.125 -24.281 10.758 1 95.5 190 GLY A O 1
ATOM 1508 N N . ARG A 1 191 ? 7.73 -23.219 8.875 1 96 191 ARG A N 1
ATOM 1509 C CA . ARG A 1 191 ? 7.449 -24.328 7.98 1 96 191 ARG A CA 1
ATOM 1510 C C . ARG A 1 191 ? 8.727 -24.844 7.32 1 96 191 ARG A C 1
ATOM 1512 O O . ARG A 1 191 ? 8.688 -25.375 6.207 1 96 191 ARG A O 1
ATOM 1519 N N . GLN A 1 192 ? 9.789 -24.609 7.938 1 93.12 192 GLN A N 1
ATOM 1520 C CA . GLN A 1 192 ? 11.086 -24.844 7.32 1 93.12 192 GLN A CA 1
ATOM 1521 C C . GLN A 1 192 ? 11.305 -26.312 7.008 1 93.12 192 GLN A C 1
ATOM 1523 O O . GLN A 1 192 ? 12.133 -26.672 6.164 1 93.12 192 GLN A O 1
ATOM 1528 N N . ASN A 1 193 ? 10.578 -27.219 7.637 1 94.38 193 ASN A N 1
ATOM 1529 C CA . ASN A 1 193 ? 10.688 -28.641 7.344 1 94.38 193 ASN A CA 1
ATOM 1530 C C . ASN A 1 193 ? 10.008 -29 6.027 1 94.38 193 ASN A C 1
ATOM 1532 O O . ASN A 1 193 ? 10.305 -30.031 5.43 1 94.38 193 ASN A O 1
ATOM 1536 N N . GLU A 1 194 ? 9.133 -28.141 5.574 1 96.88 194 GLU A N 1
ATOM 1537 C CA . GLU A 1 194 ? 8.352 -28.422 4.375 1 96.88 194 GLU A CA 1
ATOM 1538 C C . GLU A 1 194 ? 8.742 -27.5 3.229 1 96.88 194 GLU A C 1
ATOM 1540 O O . GLU A 1 194 ? 8.492 -27.797 2.062 1 96.88 194 GLU A O 1
ATOM 1545 N N . TRP A 1 195 ? 9.391 -26.391 3.609 1 98.12 195 TRP A N 1
ATOM 1546 C CA . TRP A 1 195 ? 9.664 -25.375 2.605 1 98.12 195 TRP A CA 1
ATOM 1547 C C . TRP A 1 195 ? 11.117 -24.906 2.688 1 98.12 195 TRP A C 1
ATOM 1549 O O . TRP A 1 195 ? 11.641 -24.688 3.779 1 98.12 195 TRP A O 1
ATOM 1559 N N . LYS A 1 196 ? 11.695 -24.75 1.522 1 98.06 196 LYS A N 1
ATOM 1560 C CA . LYS A 1 196 ? 13.047 -24.203 1.396 1 98.06 196 LYS A CA 1
ATOM 1561 C C . LYS A 1 196 ? 13.008 -22.781 0.868 1 98.06 196 LYS A C 1
ATOM 1563 O O . LYS A 1 196 ? 12.391 -22.5 -0.166 1 98.06 196 LYS A O 1
ATOM 1568 N N . CYS A 1 197 ? 13.641 -21.922 1.539 1 98.31 197 CYS A N 1
ATOM 1569 C CA . CYS A 1 197 ? 13.711 -20.547 1.089 1 98.31 197 CYS A CA 1
ATOM 1570 C C . CYS A 1 197 ? 14.688 -20.391 -0.07 1 98.31 197 CYS A C 1
ATOM 1572 O O . CYS A 1 197 ? 15.875 -20.719 0.063 1 98.31 197 CYS A O 1
ATOM 1574 N N . LEU A 1 198 ? 14.219 -19.922 -1.188 1 98.31 198 LEU A N 1
ATOM 1575 C CA . LEU A 1 198 ? 15.07 -19.719 -2.352 1 98.31 198 LEU A CA 1
ATOM 1576 C C . LEU A 1 198 ? 15.523 -18.266 -2.445 1 98.31 198 LEU A C 1
ATOM 1578 O O . LEU A 1 198 ? 16.641 -17.984 -2.902 1 98.31 198 LEU A O 1
ATOM 1582 N N . VAL A 1 199 ? 14.656 -17.328 -2.125 1 98 199 VAL A N 1
ATOM 1583 C CA . VAL A 1 199 ? 14.953 -15.906 -2.096 1 98 199 VAL A CA 1
ATOM 1584 C C . VAL A 1 199 ? 14.453 -15.297 -0.789 1 98 199 VAL A C 1
ATOM 1586 O O . VAL A 1 199 ? 13.242 -15.164 -0.587 1 98 199 VAL A O 1
ATOM 1589 N N . HIS A 1 200 ? 15.367 -14.93 0.011 1 96.81 20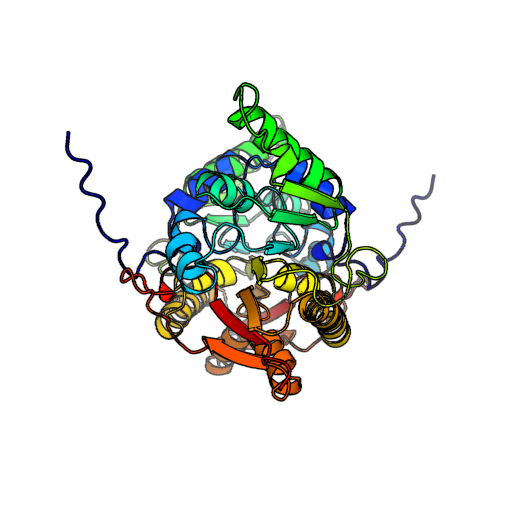0 HIS A N 1
ATOM 1590 C CA . HIS A 1 200 ? 15.055 -14.312 1.296 1 96.81 200 HIS A CA 1
ATOM 1591 C C . HIS A 1 200 ? 14.711 -12.836 1.131 1 96.81 200 HIS A C 1
ATOM 1593 O O . HIS A 1 200 ? 15.211 -12.172 0.217 1 96.81 200 HIS A O 1
ATOM 1599 N N . LYS A 1 201 ? 13.906 -12.336 2.041 1 93.81 201 LYS A N 1
ATOM 1600 C CA . LYS A 1 201 ? 13.438 -10.961 1.953 1 93.81 201 LYS A CA 1
ATOM 1601 C C . LYS A 1 201 ? 14.609 -9.977 1.924 1 93.81 201 LYS A C 1
ATOM 1603 O O . LYS A 1 201 ? 14.484 -8.875 1.393 1 93.81 201 LYS A O 1
ATOM 1608 N N . ASP A 1 202 ? 15.742 -10.336 2.508 1 92.38 202 ASP A N 1
ATOM 1609 C CA . ASP A 1 202 ? 16.875 -9.43 2.633 1 92.38 202 ASP A CA 1
ATOM 1610 C C . ASP A 1 202 ? 17.875 -9.641 1.498 1 92.38 202 ASP A C 1
ATOM 1612 O O . ASP A 1 202 ? 18.984 -9.102 1.533 1 92.38 202 ASP A O 1
ATOM 1616 N N . GLU A 1 203 ? 17.516 -10.438 0.499 1 92.5 203 GLU A N 1
ATOM 1617 C CA . GLU A 1 203 ? 18.422 -10.742 -0.599 1 92.5 203 GLU A CA 1
ATOM 1618 C C . GLU A 1 203 ? 17.969 -10.094 -1.9 1 92.5 203 GLU A C 1
ATOM 1620 O O . GLU A 1 203 ? 16.766 -10.055 -2.182 1 92.5 203 GLU A O 1
ATOM 1625 N N . ILE A 1 204 ? 18.938 -9.625 -2.598 1 90.56 204 ILE A N 1
ATOM 1626 C CA . ILE A 1 204 ? 18.672 -9.203 -3.969 1 90.56 204 ILE A CA 1
ATOM 1627 C C . ILE A 1 204 ? 18.906 -10.367 -4.922 1 90.56 204 ILE A C 1
ATOM 1629 O O . ILE A 1 204 ? 20 -10.93 -4.977 1 90.56 204 ILE A O 1
ATOM 1633 N N . TYR A 1 205 ? 17.906 -10.742 -5.59 1 94.31 205 TYR A N 1
ATOM 1634 C CA . TYR A 1 205 ? 18 -11.852 -6.535 1 94.31 205 TYR A CA 1
ATOM 1635 C C . TYR A 1 205 ? 18.281 -11.344 -7.945 1 94.31 205 TYR A C 1
ATOM 1637 O O . TYR A 1 205 ? 17.672 -10.383 -8.406 1 94.31 205 TYR A O 1
ATOM 1645 N N . MET A 1 206 ? 19.219 -11.945 -8.57 1 94.94 206 MET A N 1
ATOM 1646 C CA . MET A 1 206 ? 19.5 -11.672 -9.977 1 94.94 206 MET A CA 1
ATOM 1647 C C . MET A 1 206 ? 18.969 -12.789 -10.867 1 94.94 206 MET A C 1
ATOM 1649 O O . MET A 1 206 ? 19.359 -13.953 -10.719 1 94.94 206 MET A O 1
ATOM 1653 N N . SER A 1 207 ? 18.094 -12.391 -11.742 1 95.31 207 SER A N 1
ATOM 1654 C CA . SER A 1 207 ? 17.516 -13.391 -12.641 1 95.31 207 SER A CA 1
ATOM 1655 C C . SER A 1 207 ? 18.562 -13.906 -13.625 1 95.31 207 SER A C 1
ATOM 1657 O O . SER A 1 207 ? 19.641 -13.328 -13.75 1 95.31 207 SER A O 1
ATOM 1659 N N . ASN A 1 208 ? 18.25 -14.992 -14.242 1 95.62 208 ASN A N 1
ATOM 1660 C CA . ASN A 1 208 ? 19.141 -15.555 -15.258 1 95.62 208 ASN A CA 1
ATOM 1661 C C . ASN A 1 208 ? 19.375 -14.578 -16.406 1 95.62 208 ASN A C 1
ATOM 1663 O O . ASN A 1 208 ? 20.422 -14.594 -17.031 1 95.62 208 ASN A O 1
ATOM 1667 N N . GLU A 1 209 ? 18.469 -13.648 -16.656 1 92.69 209 GLU A N 1
ATOM 1668 C CA . GLU A 1 209 ? 18.562 -12.68 -17.75 1 92.69 209 GLU A CA 1
ATOM 1669 C C . GLU A 1 209 ? 19.266 -11.398 -17.281 1 92.69 209 GLU A C 1
ATOM 1671 O O . GLU A 1 209 ? 19.406 -10.445 -18.047 1 92.69 209 GLU A O 1
ATOM 1676 N N . GLY A 1 210 ? 19.594 -11.336 -16.031 1 90.94 210 GLY A N 1
ATOM 1677 C CA . GLY A 1 210 ? 20.406 -10.227 -15.539 1 90.94 210 GLY A CA 1
ATOM 1678 C C . GLY A 1 210 ? 19.609 -9.156 -14.836 1 90.94 210 GLY A C 1
ATOM 1679 O O . GLY A 1 210 ? 20.141 -8.109 -14.469 1 90.94 210 GLY A O 1
ATOM 1680 N N . PHE A 1 211 ? 18.406 -9.438 -14.68 1 88.88 211 PHE A N 1
ATOM 1681 C CA . PHE A 1 211 ? 17.578 -8.477 -13.953 1 88.88 211 PHE A CA 1
ATOM 1682 C C . PHE A 1 211 ? 17.688 -8.688 -12.445 1 88.88 211 PHE A C 1
ATOM 1684 O O . PHE A 1 211 ? 17.75 -9.828 -11.984 1 88.88 211 PHE A O 1
ATOM 1691 N N . THR A 1 212 ? 17.703 -7.602 -11.742 1 90.5 212 THR A N 1
ATOM 1692 C CA . THR A 1 212 ? 17.812 -7.711 -10.297 1 90.5 212 THR A CA 1
ATOM 1693 C C . THR A 1 212 ? 16.484 -7.352 -9.625 1 90.5 212 THR A C 1
ATOM 1695 O O . THR A 1 212 ? 15.75 -6.48 -10.102 1 90.5 212 THR A O 1
ATOM 1698 N N . SER A 1 213 ? 16.172 -7.992 -8.5 1 90.12 213 SER A N 1
ATOM 1699 C CA . SER A 1 213 ? 14.883 -7.855 -7.84 1 90.12 213 SER A CA 1
ATOM 1700 C C . SER A 1 213 ? 14.758 -6.504 -7.141 1 90.12 213 SER A C 1
ATOM 1702 O O . SER A 1 213 ? 13.672 -6.121 -6.707 1 90.12 213 SER A O 1
ATOM 1704 N N . ASN A 1 214 ? 15.859 -5.77 -7.074 1 82.44 214 ASN A N 1
ATOM 1705 C CA . ASN A 1 214 ? 15.789 -4.449 -6.457 1 82.44 214 ASN A CA 1
ATOM 1706 C C . ASN A 1 214 ? 15.055 -3.447 -7.348 1 82.44 214 ASN A C 1
ATOM 1708 O O . ASN A 1 214 ? 14.711 -2.352 -6.902 1 82.44 214 ASN A O 1
ATOM 1712 N N . ASN A 1 215 ? 14.758 -3.924 -8.5 1 74.75 215 ASN A N 1
ATOM 1713 C CA . ASN A 1 215 ? 14.039 -3.055 -9.43 1 74.75 215 ASN A CA 1
ATOM 1714 C C . ASN A 1 215 ? 12.531 -3.125 -9.203 1 74.75 215 ASN A C 1
ATOM 1716 O O . ASN A 1 215 ? 11.773 -2.354 -9.797 1 74.75 215 ASN A O 1
ATOM 1720 N N . ILE A 1 216 ? 12.062 -3.982 -8.375 1 85.69 216 ILE A N 1
ATOM 1721 C CA . ILE A 1 216 ? 10.641 -4.039 -8.031 1 85.69 216 ILE A CA 1
ATOM 1722 C C . ILE A 1 216 ? 10.383 -3.199 -6.785 1 85.69 216 ILE A C 1
ATOM 1724 O O . ILE A 1 216 ? 11.219 -3.127 -5.891 1 85.69 216 ILE A O 1
ATOM 1728 N N . ASP A 1 217 ? 9.258 -2.541 -6.711 1 80.75 217 ASP A N 1
ATOM 1729 C CA . ASP A 1 217 ? 8.945 -1.614 -5.625 1 80.75 217 ASP A CA 1
ATOM 1730 C C . ASP A 1 217 ? 8.617 -2.367 -4.336 1 80.75 217 ASP A C 1
ATOM 1732 O O . ASP A 1 217 ? 8.773 -1.828 -3.24 1 80.75 217 ASP A O 1
ATOM 1736 N N . GLY A 1 218 ? 8.258 -3.605 -4.414 1 89.75 218 GLY A N 1
ATOM 1737 C CA . GLY A 1 218 ? 8.094 -4.484 -3.27 1 89.75 218 GLY A CA 1
ATOM 1738 C C . GLY A 1 218 ? 9.281 -5.406 -3.051 1 89.75 218 GLY A C 1
ATOM 1739 O O . GLY A 1 218 ? 10.367 -5.152 -3.564 1 89.75 218 GLY A O 1
ATOM 1740 N N . THR A 1 219 ? 9.133 -6.312 -2.176 1 92.88 219 THR A N 1
ATOM 1741 C CA . THR A 1 219 ? 10.156 -7.312 -1.889 1 92.88 219 THR A CA 1
ATOM 1742 C C . THR A 1 219 ? 9.773 -8.664 -2.49 1 92.88 219 THR A C 1
ATOM 1744 O O . THR A 1 219 ? 8.688 -9.18 -2.229 1 92.88 219 THR A O 1
ATOM 1747 N N . LEU A 1 220 ? 10.648 -9.164 -3.305 1 95.81 220 LEU A N 1
ATOM 1748 C CA . LEU A 1 220 ? 10.445 -10.492 -3.861 1 95.81 220 LEU A CA 1
ATOM 1749 C C . LEU A 1 220 ? 10.906 -11.57 -2.877 1 95.81 220 LEU A C 1
ATOM 1751 O O . LEU A 1 220 ? 12.031 -11.523 -2.383 1 95.81 220 LEU A O 1
ATOM 1755 N N . MET A 1 221 ? 10.086 -12.492 -2.531 1 98.12 221 MET A N 1
ATOM 1756 C CA . MET A 1 221 ? 10.398 -13.672 -1.724 1 98.12 221 MET A CA 1
ATOM 1757 C C . MET A 1 221 ? 9.914 -14.945 -2.412 1 98.12 221 MET A C 1
ATOM 1759 O O . MET A 1 221 ? 8.844 -14.961 -3.021 1 98.12 221 MET A O 1
ATOM 1763 N N . VAL A 1 222 ? 10.758 -16.016 -2.334 1 98.75 222 VAL A N 1
ATOM 1764 C CA . VAL A 1 222 ? 10.406 -17.25 -3.012 1 98.75 222 VAL A CA 1
ATOM 1765 C C . VAL A 1 222 ? 10.742 -18.438 -2.115 1 98.75 222 VAL A C 1
ATOM 1767 O O . VAL A 1 222 ? 11.805 -18.484 -1.496 1 98.75 222 VAL A O 1
ATOM 1770 N N . TRP A 1 223 ? 9.859 -19.391 -2.055 1 98.75 223 TRP A N 1
ATOM 1771 C CA . TRP A 1 223 ? 10.07 -20.656 -1.368 1 98.75 223 TRP A CA 1
ATOM 1772 C C . TRP A 1 223 ? 9.734 -21.828 -2.277 1 98.75 223 TRP A C 1
ATOM 1774 O O . TRP A 1 223 ? 8.883 -21.719 -3.164 1 98.75 223 TRP A O 1
ATOM 1784 N N . GLU A 1 224 ? 10.352 -22.938 -2.078 1 98.75 224 GLU A N 1
ATOM 1785 C CA . GLU A 1 224 ? 10.062 -24.188 -2.756 1 98.75 224 GLU A CA 1
ATOM 1786 C C . GLU A 1 224 ? 9.586 -25.25 -1.769 1 98.75 224 GLU A C 1
ATOM 1788 O O . GLU A 1 224 ? 10.203 -25.453 -0.72 1 98.75 224 GLU A O 1
ATOM 1793 N N . LYS A 1 225 ? 8.484 -25.859 -2.08 1 98.31 225 LYS A N 1
ATOM 1794 C CA . LYS A 1 225 ? 7.996 -26.953 -1.26 1 98.31 225 LYS A CA 1
ATOM 1795 C C . LYS A 1 225 ? 8.852 -28.203 -1.454 1 98.31 225 LYS A C 1
ATOM 1797 O O . LYS A 1 225 ? 9.125 -28.609 -2.588 1 98.31 225 LYS A O 1
ATOM 1802 N N . ASN A 1 226 ? 9.266 -28.734 -0.31 1 96.19 226 ASN A N 1
ATOM 1803 C CA . ASN A 1 226 ? 10.125 -29.922 -0.377 1 96.19 226 ASN A CA 1
ATOM 1804 C C . ASN A 1 226 ? 9.453 -31.062 -1.122 1 96.19 226 ASN A C 1
ATOM 1806 O O . ASN A 1 226 ? 8.25 -31.281 -0.968 1 96.19 226 ASN A O 1
ATOM 1810 N N . ALA A 1 227 ? 10.289 -31.75 -1.972 1 86.19 227 ALA A N 1
ATOM 1811 C CA . ALA A 1 227 ? 9.805 -32.906 -2.701 1 86.19 227 ALA A CA 1
ATOM 1812 C C . ALA A 1 227 ? 9.492 -34.062 -1.747 1 86.19 227 ALA A C 1
ATOM 1814 O O . ALA A 1 227 ? 10.125 -34.219 -0.7 1 86.19 227 ALA A O 1
ATOM 1815 N N . VAL A 1 228 ? 8.281 -34.531 -1.528 1 65.88 228 VAL A N 1
ATOM 1816 C CA . VAL A 1 228 ? 8.039 -35.719 -0.713 1 65.88 228 VAL A CA 1
ATOM 1817 C C . VAL A 1 228 ? 9.117 -36.75 -0.974 1 65.88 228 VAL A C 1
ATOM 1819 O O . VAL A 1 228 ? 9.438 -37.062 -2.127 1 65.88 228 VAL A O 1
ATOM 1822 N N . SER A 1 229 ? 10.133 -36.719 -0.019 1 46.59 229 SER A N 1
ATOM 1823 C CA . SER A 1 229 ? 11.016 -37.875 -0.049 1 46.59 229 SER A CA 1
ATOM 1824 C C . SER A 1 229 ? 10.211 -39.188 0.016 1 46.59 229 SER A C 1
ATOM 1826 O O . SER A 1 229 ? 9.117 -39.219 0.579 1 46.59 229 SER A O 1
ATOM 1828 N N . MET B 1 1 ? 15.383 -0.754 -37.094 1 20.22 1 MET B N 1
ATOM 1829 C CA . MET B 1 1 ? 15.875 0.232 -36.125 1 20.22 1 MET B CA 1
ATOM 1830 C C . MET B 1 1 ? 15.977 -0.368 -34.75 1 20.22 1 MET B C 1
ATOM 1832 O O . MET B 1 1 ? 15 -0.928 -34.219 1 20.22 1 MET B O 1
ATOM 1836 N N . LEU B 1 2 ? 17.141 -0.611 -34.125 1 18.09 2 LEU B N 1
ATOM 1837 C CA . LEU B 1 2 ? 17.562 -1.626 -33.156 1 18.09 2 LEU B CA 1
ATOM 1838 C C . LEU B 1 2 ? 17.203 -1.22 -31.734 1 18.09 2 LEU B C 1
ATOM 1840 O O . LEU B 1 2 ? 17.594 -0.149 -31.266 1 18.09 2 LEU B O 1
ATOM 1844 N N . PHE B 1 3 ? 16.047 -1.344 -31.219 1 21.11 3 PHE B N 1
ATOM 1845 C CA . PHE B 1 3 ? 15.547 -0.671 -30.016 1 21.11 3 PHE B CA 1
ATOM 1846 C C . PHE B 1 3 ? 16.422 -0.999 -28.812 1 21.11 3 PHE B C 1
ATOM 1848 O O . PHE B 1 3 ? 16.578 -2.168 -28.453 1 21.11 3 PHE B O 1
ATOM 1855 N N . THR B 1 4 ? 17.469 -0.384 -28.531 1 21.66 4 THR B N 1
ATOM 1856 C CA . THR B 1 4 ? 18.594 -0.584 -27.625 1 21.66 4 THR B CA 1
ATOM 1857 C C . THR B 1 4 ? 18.109 -0.623 -26.172 1 21.66 4 THR B C 1
ATOM 1859 O O . THR B 1 4 ? 17.562 0.362 -25.672 1 21.66 4 THR B O 1
ATOM 1862 N N . THR B 1 5 ? 17.438 -1.542 -25.656 1 24.56 5 THR B N 1
ATOM 1863 C CA . THR B 1 5 ? 16.609 -1.725 -24.484 1 24.56 5 THR B CA 1
ATOM 1864 C C . THR B 1 5 ? 17.422 -1.517 -23.203 1 24.56 5 THR B C 1
ATOM 1866 O O . THR B 1 5 ? 18.328 -2.303 -22.906 1 24.56 5 THR B O 1
ATOM 1869 N N . THR B 1 6 ? 17.859 -0.281 -22.859 1 26.92 6 THR B N 1
ATOM 1870 C CA . THR B 1 6 ? 18.703 0.156 -21.75 1 26.92 6 THR B CA 1
ATOM 1871 C C . THR B 1 6 ? 18.203 -0.432 -20.438 1 26.92 6 THR B C 1
ATOM 1873 O O . THR B 1 6 ? 17.016 -0.653 -20.266 1 26.92 6 THR B O 1
ATOM 1876 N N . LEU B 1 7 ? 18.938 -1.062 -19.672 1 27.22 7 LEU B N 1
ATOM 1877 C CA . LEU B 1 7 ? 18.875 -1.746 -18.375 1 27.22 7 LEU B CA 1
ATOM 1878 C C . LEU B 1 7 ? 18.266 -0.849 -17.312 1 27.22 7 LEU B C 1
ATOM 1880 O O . LEU B 1 7 ? 18.609 0.331 -17.219 1 27.22 7 LEU B O 1
ATOM 1884 N N . PRO B 1 8 ? 17.125 -0.972 -16.859 1 31.34 8 PRO B N 1
ATOM 1885 C CA . PRO B 1 8 ? 16.547 0.043 -15.969 1 31.34 8 PRO B CA 1
ATOM 1886 C C . PRO B 1 8 ? 17.469 0.39 -14.797 1 31.34 8 PRO B C 1
ATOM 1888 O O . PRO B 1 8 ? 18.188 -0.472 -14.305 1 31.34 8 PRO B O 1
ATOM 1891 N N . ASP B 1 9 ? 18.031 1.578 -14.523 1 32.22 9 ASP B N 1
ATOM 1892 C CA . ASP B 1 9 ? 18.781 2.221 -13.453 1 32.22 9 ASP B CA 1
ATOM 1893 C C . ASP B 1 9 ? 18.141 1.928 -12.086 1 32.22 9 ASP B C 1
ATOM 1895 O O . ASP B 1 9 ? 16.922 1.945 -11.945 1 32.22 9 ASP B O 1
ATOM 1899 N N . PRO B 1 10 ? 18.656 1.326 -11.055 1 34.91 10 PRO B N 1
ATOM 1900 C CA . PRO B 1 10 ? 18.297 1.115 -9.648 1 34.91 10 PRO B CA 1
ATOM 1901 C C . PRO B 1 10 ? 17.422 2.238 -9.094 1 34.91 10 PRO B C 1
ATOM 1903 O O . PRO B 1 10 ? 16.688 2.031 -8.125 1 34.91 10 PRO B O 1
ATOM 1906 N N . GLN B 1 11 ? 17.5 3.459 -9.57 1 43.31 11 GLN B N 1
ATOM 1907 C CA . GLN B 1 11 ? 16.734 4.668 -9.289 1 43.31 11 GLN B CA 1
ATOM 1908 C C . GLN B 1 11 ? 15.258 4.477 -9.641 1 43.31 11 GLN B C 1
ATOM 1910 O O . GLN B 1 11 ? 14.492 5.441 -9.656 1 43.31 11 GLN B O 1
ATOM 1915 N N . ASN B 1 12 ? 14.703 3.295 -10.094 1 45.12 12 ASN B N 1
ATOM 1916 C CA . ASN B 1 12 ? 13.695 2.859 -11.055 1 45.12 12 ASN B CA 1
ATOM 1917 C C . ASN B 1 12 ? 12.391 2.471 -10.367 1 45.12 12 ASN B C 1
ATOM 1919 O O . ASN B 1 12 ? 11.508 1.874 -10.984 1 45.12 12 ASN B O 1
ATOM 1923 N N . SER B 1 13 ? 12.32 2.604 -9.078 1 49.34 13 SER B N 1
ATOM 1924 C CA . SER B 1 13 ? 11.023 2.262 -8.492 1 49.34 13 SER B CA 1
ATOM 1925 C C . SER B 1 13 ? 9.906 3.105 -9.094 1 49.34 13 SER B C 1
ATOM 1927 O O . SER B 1 13 ? 10.086 4.301 -9.344 1 49.34 13 SER B O 1
ATOM 1929 N N . ARG B 1 14 ? 8.875 2.387 -9.438 1 56.09 14 ARG B N 1
ATOM 1930 C CA . ARG B 1 14 ? 7.766 3.162 -9.984 1 56.09 14 ARG B CA 1
ATOM 1931 C C . ARG B 1 14 ? 7.254 4.176 -8.961 1 56.09 14 ARG B C 1
ATOM 1933 O O . ARG B 1 14 ? 6.863 5.285 -9.328 1 56.09 14 ARG B O 1
ATOM 1940 N N . PHE B 1 15 ? 7.301 3.814 -7.688 1 55.09 15 PHE B N 1
ATOM 1941 C CA . PHE B 1 15 ? 6.789 4.695 -6.645 1 55.09 15 PHE B CA 1
ATOM 1942 C C . PHE B 1 15 ? 7.668 5.934 -6.5 1 55.09 15 PHE B C 1
ATOM 1944 O O . PHE B 1 15 ? 7.246 6.934 -5.914 1 55.09 15 PHE B O 1
ATOM 1951 N N . GLY B 1 16 ? 8.875 5.758 -7.031 1 54 16 GLY B N 1
ATOM 1952 C CA . GLY B 1 16 ? 9.758 6.914 -6.992 1 54 16 GLY B CA 1
ATOM 1953 C C . GLY B 1 16 ? 9.633 7.801 -8.219 1 54 16 GLY B C 1
ATOM 1954 O O . GLY B 1 16 ? 10.234 8.875 -8.273 1 54 16 GLY B O 1
ATOM 1955 N N . ARG B 1 17 ? 8.828 7.379 -9.234 1 59.47 17 ARG B N 1
ATOM 1956 C CA . ARG B 1 17 ? 8.727 8.078 -10.508 1 59.47 17 ARG B CA 1
ATOM 1957 C C . ARG B 1 17 ? 7.52 9.008 -10.523 1 59.47 17 ARG B C 1
ATOM 1959 O O . ARG B 1 17 ? 6.387 8.578 -10.312 1 59.47 17 ARG B O 1
ATOM 1966 N N . GLN B 1 18 ? 7.789 10.203 -10.898 1 59.06 18 GLN B N 1
ATOM 1967 C CA . GLN B 1 18 ? 6.711 11.18 -11.023 1 59.06 18 GLN B CA 1
ATOM 1968 C C . GLN B 1 18 ? 5.738 10.789 -12.133 1 59.06 18 GLN B C 1
ATOM 1970 O O . GLN B 1 18 ? 4.523 10.938 -11.984 1 59.06 18 GLN B O 1
ATOM 1975 N N . ASP B 1 19 ? 6.32 10.336 -13.305 1 59.22 19 ASP B N 1
ATOM 1976 C CA . ASP B 1 19 ? 5.453 9.977 -14.43 1 59.22 19 ASP B CA 1
ATOM 1977 C C . ASP B 1 19 ? 4.504 8.844 -14.047 1 59.22 19 ASP B C 1
ATOM 1979 O O . ASP B 1 19 ? 3.371 8.781 -14.531 1 59.22 19 ASP B O 1
ATOM 1983 N N . TYR B 1 20 ? 4.984 7.902 -13.305 1 59.78 20 TYR B N 1
ATOM 1984 C CA . TYR B 1 20 ? 4.09 6.867 -12.805 1 59.78 20 TYR B CA 1
ATOM 1985 C C . TYR B 1 20 ? 2.91 7.484 -12.062 1 59.78 20 TYR B C 1
ATOM 1987 O O . TYR B 1 20 ? 1.753 7.16 -12.344 1 59.78 20 TYR B O 1
ATOM 1995 N N . TRP B 1 21 ? 3.01 8.367 -11.086 1 60.09 21 TRP B N 1
ATOM 1996 C CA . TRP B 1 21 ? 1.945 8.969 -10.297 1 60.09 21 TRP B CA 1
ATOM 1997 C C . TRP B 1 21 ? 1.054 9.852 -11.164 1 60.09 21 TRP B C 1
ATOM 1999 O O . TRP B 1 21 ? -0.161 9.906 -10.961 1 60.09 21 TRP B O 1
ATOM 2009 N N . ASN B 1 22 ? 1.643 10.516 -12.086 1 63.28 22 ASN B N 1
ATOM 2010 C CA . ASN B 1 22 ? 0.82 11.25 -13.039 1 63.28 22 ASN B CA 1
ATOM 2011 C C . ASN B 1 22 ? -0.202 10.336 -13.711 1 63.28 22 ASN B C 1
ATOM 2013 O O . ASN B 1 22 ? -1.387 10.672 -13.781 1 63.28 22 ASN B O 1
ATOM 2017 N N . ASP B 1 23 ? 0.195 9.273 -14.312 1 61.81 23 ASP B N 1
ATOM 2018 C CA . ASP B 1 23 ? -0.69 8.328 -14.992 1 61.81 23 ASP B CA 1
ATOM 2019 C C . ASP B 1 23 ? -1.745 7.781 -14.031 1 61.81 23 ASP B C 1
ATOM 2021 O O . ASP B 1 23 ? -2.91 7.625 -14.398 1 61.81 23 ASP B O 1
ATOM 2025 N N . PHE B 1 24 ? -1.381 7.434 -12.867 1 62.69 24 PHE B N 1
ATOM 2026 C CA . PHE B 1 24 ? -2.266 6.902 -11.836 1 62.69 24 PHE B CA 1
ATOM 2027 C C . PHE B 1 24 ? -3.432 7.848 -11.586 1 62.69 24 PHE B C 1
ATOM 2029 O O . PHE B 1 24 ? -4.594 7.441 -11.641 1 62.69 24 PHE B O 1
ATOM 2036 N N . TYR B 1 25 ? -3.209 9.016 -11.367 1 61.78 25 TYR B N 1
ATOM 2037 C CA . TYR B 1 25 ? -4.242 9.977 -10.992 1 61.78 25 TYR B CA 1
ATOM 2038 C C . TYR B 1 25 ? -5.09 10.367 -12.195 1 61.78 25 TYR B C 1
ATOM 2040 O O . TYR B 1 25 ? -6.223 10.828 -12.039 1 61.78 25 TYR B O 1
ATOM 2048 N N . GLN B 1 26 ? -4.633 10.234 -13.305 1 60.12 26 GLN B N 1
ATOM 2049 C CA . GLN B 1 26 ? -5.418 10.523 -14.5 1 60.12 26 GLN B CA 1
ATOM 2050 C C . GLN B 1 26 ? -6.559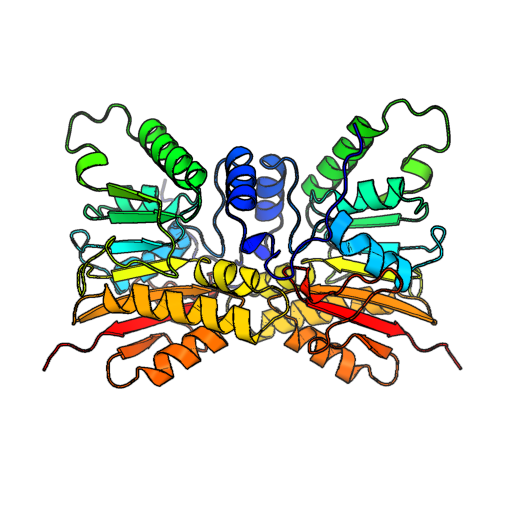 9.523 -14.656 1 60.12 26 GLN B C 1
ATOM 2052 O O . GLN B 1 26 ? -7.609 9.852 -15.211 1 60.12 26 GLN B O 1
ATOM 2057 N N . GLN B 1 27 ? -6.461 8.406 -14.172 1 59.91 27 GLN B N 1
ATOM 2058 C CA . GLN B 1 27 ? -7.422 7.34 -14.414 1 59.91 27 GLN B CA 1
ATOM 2059 C C . GLN B 1 27 ? -8.406 7.211 -13.258 1 59.91 27 GLN B C 1
ATOM 2061 O O . GLN B 1 27 ? -9.516 6.695 -13.422 1 59.91 27 GLN B O 1
ATOM 2066 N N . GLU B 1 28 ? -7.965 7.645 -12.211 1 59.25 28 GLU B N 1
ATOM 2067 C CA . GLU B 1 28 ? -8.734 7.348 -11.008 1 59.25 28 GLU B CA 1
ATOM 2068 C C . GLU B 1 28 ? -9.414 8.602 -10.469 1 59.25 28 GLU B C 1
ATOM 2070 O O . GLU B 1 28 ? -8.844 9.695 -10.523 1 59.25 28 GLU B O 1
ATOM 2075 N N . GLN B 1 29 ? -10.734 8.398 -10.164 1 61.69 29 GLN B N 1
ATOM 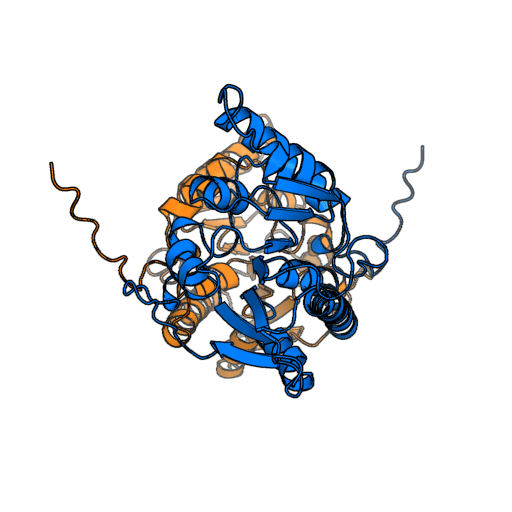2076 C CA . GLN B 1 29 ? -11.406 9.57 -9.617 1 61.69 29 GLN B CA 1
ATOM 2077 C C . GLN B 1 29 ? -10.891 9.891 -8.219 1 61.69 29 GLN B C 1
ATOM 2079 O O . GLN B 1 29 ? -10.375 10.984 -7.977 1 61.69 29 GLN B O 1
ATOM 2084 N N . THR B 1 30 ? -11.18 9.109 -7.164 1 66.44 30 THR B N 1
ATOM 2085 C CA . THR B 1 30 ? -10.664 9.352 -5.82 1 66.44 30 THR B CA 1
ATOM 2086 C C . THR B 1 30 ? -10.117 8.07 -5.207 1 66.44 30 THR B C 1
ATOM 2088 O O . THR B 1 30 ? -10.617 6.977 -5.488 1 66.44 30 THR B O 1
ATOM 2091 N N . PHE B 1 31 ? -9.047 8.141 -4.633 1 69.38 31 PHE B N 1
ATOM 2092 C CA . PHE B 1 31 ? -8.445 7.035 -3.896 1 69.38 31 PHE B CA 1
ATOM 2093 C C . PHE B 1 31 ? -7.891 7.516 -2.561 1 69.38 31 PHE B C 1
ATOM 2095 O O . PHE B 1 31 ? -7.258 8.57 -2.488 1 69.38 31 PHE B O 1
ATOM 2102 N N . SER B 1 32 ? -8.219 6.863 -1.435 1 71.88 32 SER B N 1
ATOM 2103 C CA . SER B 1 32 ? -7.645 7.129 -0.12 1 71.88 32 SER B CA 1
ATOM 2104 C C . SER B 1 32 ? -6.844 5.934 0.388 1 71.88 32 SER B C 1
ATOM 2106 O O . SER B 1 32 ? -7.379 4.832 0.511 1 71.88 32 SER B O 1
ATOM 2108 N N . TRP B 1 33 ? -5.652 6.246 0.632 1 76.75 33 TRP B N 1
ATOM 2109 C CA . TRP B 1 33 ? -4.82 5.227 1.267 1 76.75 33 TRP B CA 1
ATOM 2110 C C . TRP B 1 33 ? -5.152 5.102 2.75 1 76.75 33 TRP B C 1
ATOM 2112 O O . TRP B 1 33 ? -5.238 6.109 3.459 1 76.75 33 TRP B O 1
ATOM 2122 N N . TYR B 1 34 ? -5.438 3.986 3.338 1 86.12 34 TYR B N 1
ATOM 2123 C CA . TYR B 1 34 ? -5.465 3.576 4.738 1 86.12 34 TYR B CA 1
ATOM 2124 C C . TYR B 1 34 ? -6.734 4.059 5.426 1 86.12 34 TYR B C 1
ATOM 2126 O O . TYR B 1 34 ? -7.246 3.396 6.328 1 86.12 34 TYR B O 1
ATOM 2134 N N . ALA B 1 35 ? -7.176 5.34 5.117 1 87.5 35 ALA B N 1
ATOM 2135 C CA . ALA B 1 35 ? -8.352 5.859 5.812 1 87.5 35 ALA B CA 1
ATOM 2136 C C . ALA B 1 35 ? -9.016 6.973 5.012 1 87.5 35 ALA B C 1
ATOM 2138 O O . ALA B 1 35 ? -8.336 7.766 4.352 1 87.5 35 ALA B O 1
ATOM 2139 N N . THR B 1 36 ? -10.312 6.996 5.148 1 85.25 36 THR B N 1
ATOM 2140 C CA . THR B 1 36 ? -11.055 8.148 4.652 1 85.25 36 THR B CA 1
ATOM 2141 C C . THR B 1 36 ? -11.023 9.289 5.664 1 85.25 36 THR B C 1
ATOM 2143 O O . THR B 1 36 ? -10.586 9.102 6.801 1 85.25 36 THR B O 1
ATOM 2146 N N . TRP B 1 37 ? -11.445 10.414 5.203 1 91.94 37 TRP B N 1
ATOM 2147 C CA . TRP B 1 37 ? -11.547 11.531 6.133 1 91.94 37 TRP B CA 1
ATOM 2148 C C . TRP B 1 37 ? -12.484 11.203 7.285 1 91.94 37 TRP B C 1
ATOM 2150 O O . TRP B 1 37 ? -12.18 11.492 8.445 1 91.94 37 TRP B O 1
ATOM 2160 N N . ASP B 1 38 ? -13.617 10.602 6.98 1 87.69 38 ASP B N 1
ATOM 2161 C CA . ASP B 1 38 ? -14.594 10.289 8.023 1 87.69 38 ASP B CA 1
ATOM 2162 C C . ASP B 1 38 ? -13.953 9.453 9.133 1 87.69 38 ASP B C 1
ATOM 2164 O O . ASP B 1 38 ? -14.289 9.625 10.312 1 87.69 38 ASP B O 1
ATOM 2168 N N . GLU B 1 39 ? -13.086 8.641 8.742 1 86.06 39 GLU B N 1
ATOM 2169 C CA . GLU B 1 39 ? -12.398 7.797 9.711 1 86.06 39 GLU B CA 1
ATOM 2170 C C . GLU B 1 39 ? -11.312 8.578 10.453 1 86.06 39 GLU B C 1
ATOM 2172 O O . GLU B 1 39 ? -11.031 8.297 11.625 1 86.06 39 GLU B O 1
ATOM 2177 N N . MET B 1 40 ? -10.711 9.57 9.781 1 94.31 40 MET B N 1
ATOM 2178 C CA . MET B 1 40 ? -9.562 10.289 10.32 1 94.31 40 MET B CA 1
ATOM 2179 C C . MET B 1 40 ? -10.016 11.492 11.141 1 94.31 40 MET B C 1
ATOM 2181 O O . MET B 1 40 ? -9.312 11.938 12.047 1 94.31 40 MET B O 1
ATOM 2185 N N . GLU B 1 41 ? -11.203 12.031 10.891 1 95.38 41 GLU B N 1
ATOM 2186 C CA . GLU B 1 41 ? -11.656 13.32 11.406 1 95.38 41 GLU B CA 1
ATOM 2187 C C . GLU B 1 41 ? -11.578 13.367 12.93 1 95.38 41 GLU B C 1
ATOM 2189 O O . GLU B 1 41 ? -11.047 14.32 13.492 1 95.38 41 GLU B O 1
ATOM 2194 N N . PRO B 1 42 ? -12.055 12.328 13.664 1 95.25 42 PRO B N 1
ATOM 2195 C CA . PRO B 1 42 ? -12.016 12.43 15.133 1 95.25 42 PRO B CA 1
ATOM 2196 C C . PRO B 1 42 ? -10.602 12.602 15.672 1 95.25 42 PRO B C 1
ATOM 2198 O O . PRO B 1 42 ? -10.406 13.273 16.688 1 95.25 42 PRO B O 1
ATOM 2201 N N . PHE B 1 43 ? -9.633 12.039 15.008 1 97 43 PHE B N 1
ATOM 2202 C CA . PHE B 1 43 ? -8.258 12.094 15.484 1 97 43 PHE B CA 1
ATOM 2203 C C . PHE B 1 43 ? -7.609 13.422 15.117 1 97 43 PHE B C 1
ATOM 2205 O O . PHE B 1 43 ? -6.926 14.039 15.938 1 97 43 PHE B O 1
ATOM 2212 N N . VAL B 1 44 ? -7.859 13.852 13.859 1 98.25 44 VAL B N 1
ATOM 2213 C CA . VAL B 1 44 ? -7.305 15.133 13.438 1 98.25 44 VAL B CA 1
ATOM 2214 C C . VAL B 1 44 ? -7.859 16.25 14.32 1 98.25 44 VAL B C 1
ATOM 2216 O O . VAL B 1 44 ? -7.117 17.141 14.75 1 98.25 44 VAL B O 1
ATOM 2219 N N . LYS B 1 45 ? -9.109 16.203 14.648 1 97.94 45 LYS B N 1
ATOM 2220 C CA . LYS B 1 45 ? -9.742 17.219 15.469 1 97.94 45 LYS B CA 1
ATOM 2221 C C . LYS B 1 45 ? -9.164 17.234 16.875 1 97.94 45 LYS B C 1
ATOM 2223 O O . LYS B 1 45 ? -9.094 18.281 17.531 1 97.94 45 LYS B O 1
ATOM 2228 N N . ASP B 1 46 ? -8.781 16.062 17.391 1 98.44 46 ASP B N 1
ATOM 2229 C CA . ASP B 1 46 ? -8.172 16 18.719 1 98.44 46 ASP B CA 1
ATOM 2230 C C . ASP B 1 46 ? -6.82 16.703 18.734 1 98.44 46 ASP B C 1
ATOM 2232 O O . ASP B 1 46 ? -6.488 17.391 19.719 1 98.44 46 ASP B O 1
ATOM 2236 N N . PHE B 1 47 ? -6.027 16.562 17.625 1 98.56 47 PHE B N 1
ATOM 2237 C CA . PHE B 1 47 ? -4.641 17 17.656 1 98.56 47 PHE B CA 1
ATOM 2238 C C . PHE B 1 47 ? -4.5 18.375 16.984 1 98.56 47 PHE B C 1
ATOM 2240 O O . PHE B 1 47 ? -3.498 19.062 17.188 1 98.56 47 PHE B O 1
ATOM 2247 N N . VAL B 1 48 ? -5.508 18.688 16.172 1 98.56 48 VAL B N 1
ATOM 2248 C CA . VAL B 1 48 ? -5.594 20.016 15.555 1 98.56 48 VAL B CA 1
ATOM 2249 C C . VAL B 1 48 ? -6.996 20.578 15.734 1 98.56 48 VAL B C 1
ATOM 2251 O O . VAL B 1 48 ? -7.727 20.781 14.758 1 98.56 48 VAL B O 1
ATOM 2254 N N . PRO B 1 49 ? -7.297 20.938 16.922 1 98.31 49 PRO B N 1
ATOM 2255 C CA . PRO B 1 49 ? -8.664 21.375 17.203 1 98.31 49 PRO B CA 1
ATOM 2256 C C . PRO B 1 49 ? -8.984 22.75 16.625 1 98.31 49 PRO B C 1
ATOM 2258 O O . PRO B 1 49 ? -10.141 23.047 16.344 1 98.31 49 PRO B O 1
ATOM 2261 N N . ASP B 1 50 ? -7.984 23.609 16.484 1 98.44 50 ASP B N 1
ATOM 2262 C CA . ASP B 1 50 ? -8.188 24.953 15.938 1 98.44 50 ASP B CA 1
ATOM 2263 C C . ASP B 1 50 ? -8.219 24.906 14.406 1 98.44 50 ASP B C 1
ATOM 2265 O O . ASP B 1 50 ? -7.18 24.734 13.766 1 98.44 50 ASP B O 1
ATOM 2269 N N . THR B 1 51 ? -9.375 25.125 13.773 1 98.12 51 THR B N 1
ATOM 2270 C CA . THR B 1 51 ? -9.562 25 12.328 1 98.12 51 THR B CA 1
ATOM 2271 C C . THR B 1 51 ? -8.883 26.156 11.602 1 98.12 51 THR B C 1
ATOM 2273 O O . THR B 1 51 ? -8.766 26.141 10.375 1 98.12 51 THR B O 1
ATOM 2276 N N . SER B 1 52 ? -8.383 27.125 12.32 1 98.31 52 SER B N 1
ATOM 2277 C CA . SER B 1 52 ? -7.629 28.203 11.695 1 98.31 52 SER B CA 1
ATOM 2278 C C . SER B 1 52 ? -6.141 27.891 11.641 1 98.31 52 SER B C 1
ATOM 2280 O O . SER B 1 52 ? -5.355 28.641 11.055 1 98.31 52 SER B O 1
ATOM 2282 N N . SER B 1 53 ? -5.75 26.734 12.266 1 98.62 53 SER B N 1
ATOM 2283 C CA . SER B 1 53 ? -4.352 26.312 12.242 1 98.62 53 SER B CA 1
ATOM 2284 C C . SER B 1 53 ? -3.857 26.109 10.812 1 98.62 53 SER B C 1
ATOM 2286 O O . SER B 1 53 ? -4.605 25.641 9.953 1 98.62 53 SER B O 1
ATOM 2288 N N . SER B 1 54 ? -2.605 26.5 10.594 1 98.81 54 SER B N 1
ATOM 2289 C CA . SER B 1 54 ? -1.963 26.188 9.32 1 98.81 54 SER B CA 1
ATOM 2290 C C . SER B 1 54 ? -1.545 24.734 9.234 1 98.81 54 SER B C 1
ATOM 2292 O O . SER B 1 54 ? -0.745 24.266 10.055 1 98.81 54 SER B O 1
ATOM 2294 N N . VAL B 1 55 ? -2.105 24 8.273 1 98.88 55 VAL B N 1
ATOM 2295 C CA . VAL B 1 55 ? -1.853 22.562 8.164 1 98.88 55 VAL B CA 1
ATOM 2296 C C . VAL B 1 55 ? -1.243 22.25 6.801 1 98.88 55 VAL B C 1
ATOM 2298 O O . VAL B 1 55 ? -1.755 22.688 5.77 1 98.88 55 VAL B O 1
ATOM 2301 N N . LEU B 1 56 ? -0.095 21.531 6.793 1 98.88 56 LEU B N 1
ATOM 2302 C CA . LEU B 1 56 ? 0.534 21.031 5.578 1 98.88 56 LEU B CA 1
ATOM 2303 C C . LEU B 1 56 ? 0.156 19.562 5.34 1 98.88 56 LEU B C 1
ATOM 2305 O O . LEU B 1 56 ? 0.298 18.734 6.234 1 98.88 56 LEU B O 1
ATOM 2309 N N . LEU B 1 57 ? -0.382 19.281 4.156 1 98.62 57 LEU B N 1
ATOM 2310 C CA . LEU B 1 57 ? -0.683 17.922 3.727 1 98.62 57 LEU B CA 1
ATOM 2311 C C . LEU B 1 57 ? 0.24 17.5 2.59 1 98.62 57 LEU B C 1
ATOM 2313 O O . LEU B 1 57 ? -0.021 17.797 1.425 1 98.62 57 LEU B O 1
ATOM 2317 N N . PRO B 1 58 ? 1.305 16.734 2.9 1 98.06 58 PRO B N 1
ATOM 2318 C CA . PRO B 1 58 ? 2.189 16.266 1.833 1 98.06 58 PRO B CA 1
ATOM 2319 C C . PRO B 1 58 ? 1.627 15.047 1.096 1 98.06 58 PRO B C 1
ATOM 2321 O O . PRO B 1 58 ? 0.969 14.203 1.704 1 98.06 58 PRO B O 1
ATOM 2324 N N . GLY B 1 59 ? 1.96 14.984 -0.187 1 95 59 GLY B N 1
ATOM 2325 C CA . GLY B 1 59 ? 1.503 13.859 -0.979 1 95 59 GLY B CA 1
ATOM 2326 C C . GLY B 1 59 ? -0.009 13.734 -1.025 1 95 59 GLY B C 1
ATOM 2327 O O . GLY B 1 59 ? -0.556 12.656 -0.778 1 95 59 GLY B O 1
ATOM 2328 N N . VAL B 1 60 ? -0.698 14.766 -1.387 1 93 60 VAL B N 1
ATOM 2329 C CA . VAL B 1 60 ? -2.148 14.859 -1.251 1 93 60 VAL B CA 1
ATOM 2330 C C . VAL B 1 60 ? -2.818 13.938 -2.27 1 93 60 VAL B C 1
ATOM 2332 O O . VAL B 1 60 ? -3.906 13.414 -2.02 1 93 60 VAL B O 1
ATOM 2335 N N . GLY B 1 61 ? -2.205 13.758 -3.455 1 87.69 61 GLY B N 1
ATOM 2336 C CA . GLY B 1 61 ? -2.781 12.891 -4.469 1 87.69 61 GLY B CA 1
ATOM 2337 C C . GLY B 1 61 ? -4.207 13.266 -4.832 1 87.69 61 GLY B C 1
ATOM 2338 O O . GLY B 1 61 ? -4.547 14.445 -4.906 1 87.69 61 GLY B O 1
ATOM 2339 N N . ASN B 1 62 ? -5.094 12.336 -5.094 1 85.31 62 ASN B N 1
ATOM 2340 C CA . ASN B 1 62 ? -6.492 12.57 -5.422 1 85.31 62 ASN B CA 1
ATOM 2341 C C . ASN B 1 62 ? -7.41 12.195 -4.262 1 85.31 62 ASN B C 1
ATOM 2343 O O . ASN B 1 62 ? -8.594 11.906 -4.469 1 85.31 62 ASN B O 1
ATOM 2347 N N . ASP B 1 63 ? -6.852 12.102 -3.115 1 87.88 63 ASP B N 1
ATOM 2348 C CA . ASP B 1 63 ? -7.602 11.812 -1.898 1 87.88 63 ASP B CA 1
ATOM 2349 C C . ASP B 1 63 ? -8.562 12.953 -1.56 1 87.88 63 ASP B C 1
ATOM 2351 O O . ASP B 1 63 ? -8.211 14.125 -1.697 1 87.88 63 ASP B O 1
ATOM 2355 N N . ALA B 1 64 ? -9.766 12.672 -1.062 1 89.62 64 ALA B N 1
ATOM 2356 C CA . ALA B 1 64 ? -10.773 13.68 -0.761 1 89.62 64 ALA B CA 1
ATOM 2357 C C . ALA B 1 64 ? -10.5 14.352 0.58 1 89.62 64 ALA B C 1
ATOM 2359 O O . ALA B 1 64 ? -11.188 15.305 0.956 1 89.62 64 ALA B O 1
ATOM 2360 N N . THR B 1 65 ? -9.484 13.906 1.195 1 94.06 65 THR B N 1
ATOM 2361 C CA . THR B 1 65 ? -9.203 14.367 2.551 1 94.06 65 THR B CA 1
ATOM 2362 C C . THR B 1 65 ? -9.055 15.883 2.588 1 94.06 65 THR B C 1
ATOM 2364 O O . THR B 1 65 ? -9.633 16.547 3.457 1 94.06 65 THR B O 1
ATOM 2367 N N . LEU B 1 66 ? -8.359 16.484 1.637 1 95.12 66 LEU B N 1
ATOM 2368 C CA . LEU B 1 66 ? -8.156 17.938 1.62 1 95.12 66 LEU B CA 1
ATOM 2369 C C . LEU B 1 66 ? -9.492 18.656 1.513 1 95.12 66 LEU B C 1
ATOM 2371 O O . LEU B 1 66 ? -9.75 19.594 2.27 1 95.12 66 LEU B O 1
ATOM 2375 N N . LEU B 1 67 ? -10.328 18.234 0.611 1 93.5 67 LEU B N 1
ATOM 2376 C CA . LEU B 1 67 ? -11.641 18.844 0.406 1 93.5 67 LEU B CA 1
ATOM 2377 C C . LEU B 1 67 ? -12.5 18.719 1.656 1 93.5 67 LEU B C 1
ATOM 2379 O O . LEU B 1 67 ? -13.156 19.672 2.07 1 93.5 67 LEU B O 1
ATOM 2383 N N . LYS B 1 68 ? -12.492 17.562 2.217 1 94.62 68 LYS B N 1
ATOM 2384 C CA . LYS B 1 68 ? -13.336 17.281 3.377 1 94.62 68 LYS B CA 1
ATOM 2385 C C . LYS B 1 68 ? -12.852 18.062 4.602 1 94.62 68 LYS B C 1
ATOM 2387 O O . LYS B 1 68 ? -13.656 18.469 5.441 1 94.62 68 LYS B O 1
ATOM 2392 N N . MET B 1 69 ? -11.555 18.25 4.738 1 96.5 69 MET B N 1
ATOM 2393 C CA . MET B 1 69 ? -11.023 19.094 5.805 1 96.5 69 MET B CA 1
ATOM 2394 C C . MET B 1 69 ? -11.508 20.531 5.648 1 96.5 69 MET B C 1
ATOM 2396 O O . MET B 1 69 ? -11.922 21.156 6.625 1 96.5 69 MET B O 1
ATOM 2400 N N . PHE B 1 70 ? -11.453 21.016 4.434 1 95.56 70 PHE B N 1
ATOM 2401 C CA . PHE B 1 70 ? -11.969 22.344 4.148 1 95.56 70 PHE B CA 1
ATOM 2402 C C . PHE B 1 70 ? -13.445 22.438 4.523 1 95.56 70 PHE B C 1
ATOM 2404 O O . PHE B 1 70 ? -13.852 23.391 5.195 1 95.56 70 PHE B O 1
ATOM 2411 N N . GLU B 1 71 ? -14.148 21.469 4.148 1 93.88 71 GLU B N 1
ATOM 2412 C CA . GLU B 1 71 ? -15.578 21.453 4.43 1 93.88 71 GLU B CA 1
ATOM 2413 C C . GLU B 1 71 ? -15.844 21.344 5.926 1 93.88 71 GLU B C 1
ATOM 2415 O O . GLU B 1 71 ? -16.891 21.75 6.41 1 93.88 71 GLU B O 1
ATOM 2420 N N . ALA B 1 72 ? -14.906 20.797 6.617 1 95.88 72 ALA B N 1
ATOM 2421 C CA . ALA B 1 72 ? -15.031 20.656 8.062 1 95.88 72 ALA B CA 1
ATOM 2422 C C . ALA B 1 72 ? -14.672 21.953 8.781 1 95.88 72 ALA B C 1
ATOM 2424 O O . ALA B 1 72 ? -14.773 22.047 10.008 1 95.88 72 ALA B O 1
ATOM 2425 N N . GLY B 1 73 ? -14.133 22.953 8.031 1 96 73 GLY B N 1
ATOM 2426 C CA . GLY B 1 73 ? -13.938 24.281 8.602 1 96 73 GLY B CA 1
ATOM 2427 C C . GLY B 1 73 ? -12.484 24.719 8.648 1 96 73 GLY B C 1
ATOM 2428 O O . GLY B 1 73 ? -12.18 25.828 9.086 1 96 73 GLY B O 1
ATOM 2429 N N . TYR B 1 74 ? -11.602 23.828 8.203 1 97.44 74 TYR B N 1
ATOM 2430 C CA . TYR B 1 74 ? -10.195 24.234 8.156 1 97.44 74 TYR B CA 1
ATOM 2431 C C . TYR B 1 74 ? -9.961 25.266 7.055 1 97.44 74 TYR B C 1
ATOM 2433 O O . TYR B 1 74 ? -10.336 25.047 5.898 1 97.44 74 TYR B O 1
ATOM 2441 N N . VAL B 1 75 ? -9.258 26.375 7.363 1 96.06 75 VAL B N 1
ATOM 2442 C CA . VAL B 1 75 ? -9.258 27.5 6.418 1 96.06 75 VAL B CA 1
ATOM 2443 C C . VAL B 1 75 ? -7.824 27.859 6.051 1 96.06 75 VAL B C 1
ATOM 2445 O O . VAL B 1 75 ? -7.594 28.844 5.348 1 96.06 75 VAL B O 1
ATOM 2448 N N . ASN B 1 76 ? -6.871 27.203 6.559 1 97.94 76 ASN B N 1
ATOM 2449 C CA . ASN B 1 76 ? -5.461 27.453 6.273 1 97.94 76 ASN B CA 1
ATOM 2450 C C . ASN B 1 76 ? -4.723 26.156 5.938 1 97.94 76 ASN B C 1
ATOM 2452 O O . ASN B 1 76 ? -3.855 25.719 6.695 1 97.94 76 ASN B O 1
ATOM 2456 N N . LEU B 1 77 ? -5.082 25.656 4.734 1 98.31 77 LEU B N 1
ATOM 2457 C CA . LEU B 1 77 ? -4.562 24.375 4.289 1 98.31 77 LEU B CA 1
ATOM 2458 C C . LEU B 1 77 ? -3.566 24.562 3.148 1 98.31 77 LEU B C 1
ATOM 2460 O O . LEU B 1 77 ? -3.793 25.359 2.24 1 98.31 77 LEU B O 1
ATOM 2464 N N . THR B 1 78 ? -2.439 23.938 3.242 1 98.69 78 THR B N 1
ATOM 2465 C CA . THR B 1 78 ? -1.482 23.797 2.15 1 98.69 78 THR B CA 1
ATOM 2466 C C . THR B 1 78 ? -1.282 22.328 1.793 1 98.69 78 THR B C 1
ATOM 2468 O O . THR B 1 78 ? -0.935 21.516 2.654 1 98.69 78 THR B O 1
ATOM 2471 N N . ALA B 1 79 ? -1.591 22.016 0.572 1 98.19 79 ALA B N 1
ATOM 2472 C CA . ALA B 1 79 ? -1.381 20.656 0.081 1 98.19 79 ALA B CA 1
ATOM 2473 C C . ALA B 1 79 ? -0.3 20.625 -0.996 1 98.19 79 ALA B C 1
ATOM 2475 O O . ALA B 1 79 ? -0.207 21.531 -1.819 1 98.19 79 ALA B O 1
ATOM 2476 N N . MET B 1 80 ? 0.519 19.516 -0.969 1 97.25 80 MET B N 1
ATOM 2477 C CA . MET B 1 80 ? 1.573 19.391 -1.971 1 97.25 80 MET B CA 1
ATOM 2478 C C . MET B 1 80 ? 1.643 17.969 -2.512 1 97.25 80 MET B C 1
ATOM 2480 O O . MET B 1 80 ? 1.206 17.031 -1.848 1 97.25 80 MET B O 1
ATOM 2484 N N . ASP B 1 81 ? 2.143 17.906 -3.674 1 93 81 ASP B N 1
ATOM 2485 C CA . ASP B 1 81 ? 2.441 16.625 -4.297 1 93 81 ASP B CA 1
ATOM 2486 C C . ASP B 1 81 ? 3.605 16.75 -5.277 1 93 81 ASP B C 1
ATOM 2488 O O . ASP B 1 81 ? 3.836 17.812 -5.848 1 93 81 ASP B O 1
ATOM 2492 N N . TYR B 1 82 ? 4.34 15.625 -5.336 1 86.31 82 TYR B N 1
ATOM 2493 C CA . TYR B 1 82 ? 5.461 15.508 -6.258 1 86.31 82 TYR B CA 1
ATOM 2494 C C . TYR B 1 82 ? 4.988 15.547 -7.703 1 86.31 82 TYR B C 1
ATOM 2496 O O . TYR B 1 82 ? 5.695 16.031 -8.586 1 86.31 82 TYR B O 1
ATOM 2504 N N . ALA B 1 83 ? 3.791 15.062 -8.008 1 80.69 83 ALA B N 1
ATOM 2505 C CA . ALA B 1 83 ? 3.215 14.938 -9.344 1 80.69 83 ALA B CA 1
ATOM 2506 C C . ALA B 1 83 ? 2.312 16.125 -9.664 1 80.69 83 ALA B C 1
ATOM 2508 O O . ALA B 1 83 ? 1.296 16.328 -9 1 80.69 83 ALA B O 1
ATOM 2509 N N . PRO B 1 84 ? 2.574 16.922 -10.727 1 86.69 84 PRO B N 1
ATOM 2510 C CA . PRO B 1 84 ? 1.705 18.031 -11.125 1 86.69 84 PRO B CA 1
ATOM 2511 C C . PRO B 1 84 ? 0.268 17.594 -11.391 1 86.69 84 PRO B C 1
ATOM 2513 O O . PRO B 1 84 ? -0.674 18.328 -11.086 1 86.69 84 PRO B O 1
ATOM 2516 N N . GLU B 1 85 ? 0.101 16.359 -11.93 1 81.56 85 GLU B N 1
ATOM 2517 C CA . GLU B 1 85 ? -1.239 15.875 -12.242 1 81.56 85 GLU B CA 1
ATOM 2518 C C . GLU B 1 85 ? -2.082 15.727 -10.977 1 81.56 85 GLU B C 1
ATOM 2520 O O . GLU B 1 85 ? -3.297 15.938 -11.008 1 81.56 85 GLU B O 1
ATOM 2525 N N . ALA B 1 86 ? -1.437 15.375 -9.852 1 85.56 86 ALA B N 1
ATOM 2526 C CA . ALA B 1 86 ? -2.154 15.297 -8.586 1 85.56 86 ALA B CA 1
ATOM 2527 C C . ALA B 1 86 ? -2.736 16.656 -8.195 1 85.56 86 ALA B C 1
ATOM 2529 O O . ALA B 1 86 ? -3.871 16.734 -7.727 1 85.56 86 ALA B O 1
ATOM 2530 N N . ILE B 1 87 ? -2.01 17.719 -8.422 1 90.44 87 ILE B N 1
ATOM 2531 C CA . ILE B 1 87 ? -2.418 19.078 -8.078 1 90.44 87 ILE B CA 1
ATOM 2532 C C . ILE B 1 87 ? -3.564 19.516 -8.984 1 90.44 87 ILE B C 1
ATOM 2534 O O . ILE B 1 87 ? -4.535 20.125 -8.516 1 90.44 87 ILE B O 1
ATOM 2538 N N . VAL B 1 88 ? -3.438 19.188 -10.219 1 86.19 88 VAL B N 1
ATOM 2539 C CA . VAL B 1 88 ? -4.496 19.516 -11.172 1 86.19 88 VAL B CA 1
ATOM 2540 C C . VAL B 1 88 ? -5.797 18.828 -10.75 1 86.19 88 VAL B C 1
ATOM 2542 O O . VAL B 1 88 ? -6.855 19.453 -10.719 1 86.19 88 VAL B O 1
ATOM 2545 N N . ARG B 1 89 ? -5.73 17.578 -10.375 1 85.75 89 ARG B N 1
ATOM 2546 C CA . ARG B 1 89 ? -6.91 16.828 -9.961 1 85.75 89 ARG B CA 1
ATOM 2547 C C . ARG B 1 89 ? -7.516 17.406 -8.688 1 85.75 89 ARG B C 1
ATOM 2549 O O . ARG B 1 89 ? -8.742 17.438 -8.539 1 85.75 89 ARG B O 1
ATOM 2556 N N . CYS B 1 90 ? -6.68 17.75 -7.777 1 88.5 90 CYS B N 1
ATOM 2557 C CA . CYS B 1 90 ? -7.152 18.375 -6.547 1 88.5 90 CYS B CA 1
ATOM 2558 C C . CYS B 1 90 ? -7.918 19.656 -6.848 1 88.5 90 CYS B C 1
ATOM 2560 O O . CYS B 1 90 ? -9 19.875 -6.301 1 88.5 90 CYS B O 1
ATOM 2562 N N . ARG B 1 91 ? -7.363 20.422 -7.684 1 89.19 91 ARG B N 1
ATOM 2563 C CA . ARG B 1 91 ? -8.023 21.672 -8.07 1 89.19 91 ARG B CA 1
ATOM 2564 C C . ARG B 1 91 ? -9.391 21.391 -8.695 1 89.19 91 ARG B C 1
ATOM 2566 O O . ARG B 1 91 ? -10.375 22.062 -8.359 1 89.19 91 ARG B O 1
ATOM 2573 N N . GLU B 1 92 ? -9.391 20.438 -9.562 1 86.75 92 GLU B N 1
ATOM 2574 C CA . GLU B 1 92 ? -10.641 20.078 -10.227 1 86.75 92 GLU B CA 1
ATOM 2575 C C . GLU B 1 92 ? -11.688 19.609 -9.219 1 86.75 92 GLU B C 1
ATOM 2577 O O . GLU B 1 92 ? -12.875 19.906 -9.367 1 86.75 92 GLU B O 1
ATOM 2582 N N . MET B 1 93 ? -11.266 18.906 -8.297 1 86.44 93 MET B N 1
ATOM 2583 C CA . MET B 1 93 ? -12.172 18.422 -7.258 1 86.44 93 MET B CA 1
ATOM 2584 C C . MET B 1 93 ? -12.797 19.578 -6.5 1 86.44 93 MET B C 1
ATOM 2586 O O . MET B 1 93 ? -14 19.578 -6.23 1 86.44 93 MET B O 1
ATOM 2590 N N . PHE B 1 94 ? -12.031 20.578 -6.199 1 88.94 94 PHE B N 1
ATOM 2591 C CA . PHE B 1 94 ? -12.539 21.75 -5.504 1 88.94 94 PHE B CA 1
ATOM 2592 C C . PHE B 1 94 ? -13.469 22.547 -6.406 1 88.94 94 PHE B C 1
ATOM 2594 O O . PHE B 1 94 ? -14.516 23.031 -5.953 1 88.94 94 PHE B O 1
ATOM 2601 N N . GLU B 1 95 ? -13.102 22.688 -7.633 1 86.75 95 GLU B N 1
ATOM 2602 C CA . GLU B 1 95 ? -13.922 23.438 -8.578 1 86.75 95 GLU B CA 1
ATOM 2603 C C . GLU B 1 95 ? -15.266 22.766 -8.797 1 86.75 95 GLU B C 1
ATOM 2605 O O . GLU B 1 95 ? -16.297 23.422 -8.922 1 86.75 95 GLU B O 1
ATOM 2610 N N . ALA B 1 96 ? -15.227 21.547 -8.797 1 84.56 96 ALA B N 1
ATOM 2611 C CA . ALA B 1 96 ? -16.469 20.797 -9.008 1 84.56 96 ALA B CA 1
ATOM 2612 C C . ALA B 1 96 ? -17.375 20.891 -7.789 1 84.56 96 ALA B C 1
ATOM 2614 O O . ALA B 1 96 ? -18.609 20.906 -7.922 1 84.56 96 ALA B O 1
ATOM 2615 N N . SER B 1 97 ? -16.828 20.906 -6.727 1 81.31 97 SER B N 1
ATOM 2616 C CA . SER B 1 97 ? -17.609 20.859 -5.488 1 81.31 97 SER B CA 1
ATOM 2617 C C . SER B 1 97 ? -17.969 22.266 -5.016 1 81.31 97 SER B C 1
ATOM 2619 O O . SER B 1 97 ? -18.969 22.453 -4.324 1 81.31 97 SER B O 1
ATOM 2621 N N . HIS B 1 98 ? -17.109 23.25 -5.289 1 69.75 98 HIS B N 1
ATOM 2622 C CA . HIS B 1 98 ? -17.312 24.562 -4.707 1 69.75 98 HIS B CA 1
ATOM 2623 C C . HIS B 1 98 ? -17.25 25.656 -5.77 1 69.75 98 HIS B C 1
ATOM 2625 O O . HIS B 1 98 ? -16.875 26.797 -5.477 1 69.75 98 HIS B O 1
ATOM 2631 N N . GLU B 1 99 ? -17.594 25.281 -7.125 1 61.12 99 GLU B N 1
ATOM 2632 C CA . GLU B 1 99 ? -17.578 26.328 -8.141 1 61.12 99 GLU B CA 1
ATOM 2633 C C . GLU B 1 99 ? -18.156 27.641 -7.598 1 61.12 99 GLU B C 1
ATOM 2635 O O . GLU B 1 99 ? -17.672 28.719 -7.918 1 61.12 99 GLU B O 1
ATOM 2640 N N . THR B 1 100 ? -19.516 27.562 -7.234 1 49.91 100 THR B N 1
ATOM 2641 C CA . THR B 1 100 ? -20.406 28.719 -7.195 1 49.91 100 THR B CA 1
ATOM 2642 C C . THR B 1 100 ? -20.297 29.438 -5.859 1 49.91 100 THR B C 1
ATOM 2644 O O . THR B 1 100 ? -21.078 30.359 -5.578 1 49.91 100 THR B O 1
ATOM 2647 N N . THR B 1 101 ? -19.594 28.844 -4.855 1 47.44 101 THR B N 1
ATOM 2648 C CA . THR B 1 101 ? -20.062 29.5 -3.637 1 47.44 101 THR B CA 1
ATOM 2649 C C . THR B 1 101 ? -19.516 30.922 -3.559 1 47.44 101 THR B C 1
ATOM 2651 O O . THR B 1 101 ? -18.375 31.188 -3.947 1 47.44 101 THR B O 1
ATOM 2654 N N . THR B 1 102 ? -20.484 31.828 -3.506 1 44.69 102 THR B N 1
ATOM 2655 C CA . THR B 1 102 ? -20.5 33.281 -3.475 1 44.69 102 THR B CA 1
ATOM 2656 C C . THR B 1 102 ? -19.312 33.844 -2.682 1 44.69 102 THR B C 1
ATOM 2658 O O . THR B 1 102 ? -18.906 34.969 -2.871 1 44.69 102 THR B O 1
ATOM 2661 N N . GLY B 1 103 ? -19.062 33.25 -1.289 1 48.41 103 GLY B N 1
ATOM 2662 C CA . GLY B 1 103 ? -18.219 33.875 -0.281 1 48.41 103 GLY B CA 1
ATOM 2663 C C . GLY B 1 103 ? -16.766 33.5 -0.4 1 48.41 103 GLY B C 1
ATOM 2664 O O . GLY B 1 103 ? -16.297 33.156 -1.484 1 48.41 103 GLY B O 1
ATOM 2665 N N . MET B 1 104 ? -15.977 33.312 0.798 1 56.03 104 MET B N 1
ATOM 2666 C CA . MET B 1 104 ? -14.539 33.062 0.826 1 56.03 104 MET B CA 1
ATOM 2667 C C . MET B 1 104 ? -14.195 31.812 0.027 1 56.03 104 MET B C 1
ATOM 2669 O O . MET B 1 104 ? -14.633 30.703 0.37 1 56.03 104 MET B O 1
ATOM 2673 N N . GLY B 1 105 ? -13.914 31.938 -1.238 1 77.62 105 GLY B N 1
ATOM 2674 C CA . GLY B 1 105 ? -13.609 30.844 -2.143 1 77.62 105 GLY B CA 1
ATOM 2675 C C . GLY B 1 105 ? -12.523 29.922 -1.626 1 77.62 105 GLY B C 1
ATOM 2676 O O . GLY B 1 105 ? -11.758 30.297 -0.732 1 77.62 105 GLY B O 1
ATOM 2677 N N . TRP B 1 106 ? -12.617 28.703 -1.865 1 88.69 106 TRP B N 1
ATOM 2678 C CA . TRP B 1 106 ? -11.648 27.719 -1.385 1 88.69 106 TRP B CA 1
ATOM 2679 C C . TRP B 1 106 ? -10.219 28.172 -1.689 1 88.69 106 TRP B C 1
ATOM 2681 O O . TRP B 1 106 ? -9.281 27.812 -0.975 1 88.69 106 TRP B O 1
ATOM 2691 N N . LEU B 1 107 ? -10.055 29.156 -2.566 1 89.31 107 LEU B N 1
ATOM 2692 C CA . LEU B 1 107 ? -8.734 29.625 -2.979 1 89.31 107 LEU B CA 1
ATOM 2693 C C . LEU B 1 107 ? -8.086 30.469 -1.886 1 89.31 107 LEU B C 1
ATOM 2695 O O . LEU B 1 107 ? -6.859 30.609 -1.846 1 89.31 107 LEU B O 1
ATOM 2699 N N . ASP B 1 108 ? -8.875 31.094 -1.027 1 91.94 108 ASP B N 1
ATOM 2700 C CA . ASP B 1 108 ? -8.344 31.875 0.087 1 91.94 108 ASP B CA 1
ATOM 2701 C C . ASP B 1 108 ? -7.93 30.969 1.244 1 91.94 108 ASP B C 1
ATOM 2703 O O . ASP B 1 108 ? -7.199 31.391 2.143 1 91.94 108 ASP B O 1
ATOM 2707 N N . CYS B 1 109 ? -8.375 29.734 1.223 1 94.94 109 CYS B N 1
ATOM 2708 C CA . CYS B 1 109 ? -8.203 28.844 2.369 1 94.94 109 CYS B CA 1
ATOM 2709 C C . CYS B 1 109 ? -7.238 27.719 2.045 1 94.94 109 CYS B C 1
ATOM 2711 O O . CYS B 1 109 ? -6.688 27.078 2.949 1 94.94 109 CYS B O 1
ATOM 2713 N N . VAL B 1 110 ? -7.008 27.438 0.741 1 96.31 110 VAL B N 1
ATOM 2714 C CA . VAL B 1 110 ? -6.262 26.25 0.336 1 96.31 110 VAL B CA 1
ATOM 2715 C C . VAL B 1 110 ? -5.176 26.641 -0.665 1 96.31 110 VAL B C 1
ATOM 2717 O O . VAL B 1 110 ? -5.453 27.312 -1.666 1 96.31 110 VAL B O 1
ATOM 2720 N N . SER B 1 111 ? -3.973 26.312 -0.4 1 97 111 SER B N 1
ATOM 2721 C CA . SER B 1 111 ? -2.852 26.438 -1.325 1 97 111 SER B CA 1
ATOM 2722 C C . SER B 1 111 ? -2.408 25.094 -1.862 1 97 111 SER B C 1
ATOM 2724 O O . SER B 1 111 ? -2.268 24.125 -1.1 1 97 111 SER B O 1
ATOM 2726 N N . LEU B 1 112 ? -2.244 25.016 -3.16 1 96.94 112 LEU B N 1
ATOM 2727 C CA . LEU B 1 112 ? -1.791 23.812 -3.83 1 96.94 112 LEU B CA 1
ATOM 2728 C C . LEU B 1 112 ? -0.412 24 -4.449 1 96.94 112 LEU B C 1
ATOM 2730 O O . LEU B 1 112 ? -0.206 24.938 -5.227 1 96.94 112 LEU B O 1
ATOM 2734 N N . VAL B 1 113 ? 0.52 23.078 -4.117 1 96.94 113 VAL B N 1
ATOM 2735 C CA . VAL B 1 113 ? 1.911 23.297 -4.496 1 96.94 113 VAL B CA 1
ATOM 2736 C C . VAL B 1 113 ? 2.51 22 -5.047 1 96.94 113 VAL B C 1
ATOM 2738 O O . VAL B 1 113 ? 2.303 20.922 -4.48 1 96.94 113 VAL B O 1
ATOM 2741 N N . VAL B 1 114 ? 3.145 22.125 -6.215 1 93.62 114 VAL B N 1
ATOM 2742 C CA . VAL B 1 114 ? 3.959 21 -6.672 1 93.62 114 VAL B CA 1
ATOM 2743 C C . VAL B 1 114 ? 5.316 21.031 -5.973 1 93.62 114 VAL B C 1
ATOM 2745 O O . VAL B 1 114 ? 6.066 22 -6.102 1 93.62 114 VAL B O 1
ATOM 2748 N N . ALA B 1 115 ? 5.676 19.953 -5.176 1 95.19 115 ALA B N 1
ATOM 2749 C CA . ALA B 1 115 ? 6.93 19.938 -4.43 1 95.19 115 ALA B CA 1
ATOM 2750 C C . ALA B 1 115 ? 7.34 18.516 -4.074 1 95.19 115 ALA B C 1
ATOM 2752 O O . ALA B 1 115 ? 6.492 17.609 -3.994 1 95.19 115 ALA B O 1
ATOM 2753 N N . ASP B 1 116 ? 8.625 18.344 -3.924 1 90.69 116 ASP B N 1
ATOM 2754 C CA . ASP B 1 116 ? 9.219 17.094 -3.469 1 90.69 116 ASP B CA 1
ATOM 2755 C C . ASP B 1 116 ? 9.523 17.141 -1.973 1 90.69 116 ASP B C 1
ATOM 2757 O O . ASP B 1 116 ? 10.359 17.922 -1.529 1 90.69 116 ASP B O 1
ATOM 2761 N N . ALA B 1 117 ? 8.867 16.266 -1.171 1 95.69 117 ALA B N 1
ATOM 2762 C CA . ALA B 1 117 ? 9 16.281 0.283 1 95.69 117 ALA B CA 1
ATOM 2763 C C . ALA B 1 117 ? 10.445 16.016 0.703 1 95.69 117 ALA B C 1
ATOM 2765 O O . ALA B 1 117 ? 10.828 16.297 1.836 1 95.69 117 ALA B O 1
ATOM 2766 N N . ARG B 1 118 ? 11.258 15.438 -0.171 1 95.12 118 ARG B N 1
ATOM 2767 C CA . ARG B 1 118 ? 12.633 15.094 0.156 1 95.12 118 ARG B CA 1
ATOM 2768 C C . ARG B 1 118 ? 13.516 16.344 0.201 1 95.12 118 ARG B C 1
ATOM 2770 O O . ARG B 1 118 ? 14.617 16.312 0.757 1 95.12 118 ARG B O 1
ATOM 2777 N N . ASN B 1 119 ? 12.992 17.328 -0.443 1 95.56 119 ASN B N 1
ATOM 2778 C CA . ASN B 1 119 ? 13.68 18.609 -0.45 1 95.56 119 ASN B CA 1
ATOM 2779 C C . ASN B 1 119 ? 12.688 19.766 -0.581 1 95.56 119 ASN B C 1
ATOM 2781 O O . ASN B 1 119 ? 12.164 20.016 -1.666 1 95.56 119 ASN B O 1
ATOM 2785 N N . LEU B 1 120 ? 12.555 20.547 0.483 1 97.88 120 LEU B N 1
ATOM 2786 C CA . LEU B 1 120 ? 11.578 21.625 0.514 1 97.88 120 LEU B CA 1
ATOM 2787 C C . LEU B 1 120 ? 12.273 22.969 0.688 1 97.88 120 LEU B C 1
ATOM 2789 O O . LEU B 1 120 ? 11.641 23.953 1.091 1 97.88 120 LEU B O 1
ATOM 2793 N N . ASN B 1 121 ? 13.539 23 0.397 1 94.62 121 ASN B N 1
ATOM 2794 C CA . ASN B 1 121 ? 14.266 24.266 0.434 1 94.62 121 ASN B CA 1
ATOM 2795 C C . ASN B 1 121 ? 13.688 25.266 -0.557 1 94.62 121 ASN B C 1
ATOM 2797 O O . ASN B 1 121 ? 13.492 24.953 -1.729 1 94.62 121 ASN B O 1
ATOM 2801 N N . GLY B 1 122 ? 13.406 26.422 -0.044 1 95.69 122 GLY B N 1
ATOM 2802 C CA . GLY B 1 122 ? 12.867 27.469 -0.889 1 95.69 122 GLY B CA 1
ATOM 2803 C C . GLY B 1 122 ? 11.375 27.312 -1.147 1 95.69 122 GLY B C 1
ATOM 2804 O O . GLY B 1 122 ? 10.758 28.172 -1.783 1 95.69 122 GLY B O 1
ATOM 2805 N N . VAL B 1 123 ? 10.828 26.266 -0.688 1 97.25 123 VAL B N 1
ATOM 2806 C CA . VAL B 1 123 ? 9.398 26.047 -0.865 1 97.25 123 VAL B CA 1
ATOM 2807 C C . VAL B 1 123 ? 8.648 26.516 0.383 1 97.25 123 VAL B C 1
ATOM 2809 O O . VAL B 1 123 ? 7.688 27.281 0.29 1 97.25 123 VAL B O 1
ATOM 2812 N N . PHE B 1 124 ? 9.141 26.016 1.51 1 98.25 124 PHE B N 1
ATOM 2813 C CA . PHE B 1 124 ? 8.531 26.391 2.779 1 98.25 124 PHE B CA 1
ATOM 2814 C C . PHE B 1 124 ? 9.586 26.922 3.752 1 98.25 124 PHE B C 1
ATOM 2816 O O . PHE B 1 124 ? 10.734 26.484 3.717 1 98.25 124 PHE B O 1
ATOM 2823 N N . GLU B 1 125 ? 9.18 27.797 4.641 1 97.94 125 GLU B N 1
ATOM 2824 C CA . GLU B 1 125 ? 10.039 28.312 5.703 1 97.94 125 GLU B CA 1
ATOM 2825 C C . GLU B 1 125 ? 10.086 27.359 6.891 1 97.94 125 GLU B C 1
ATOM 2827 O O . GLU B 1 125 ? 9.242 26.469 7.004 1 97.94 125 GLU B O 1
ATOM 2832 N N . GLU B 1 126 ? 11.109 27.578 7.711 1 97.56 126 GLU B N 1
ATOM 2833 C CA . GLU B 1 126 ? 11.109 26.906 9 1 97.56 126 GLU B CA 1
ATOM 2834 C C . GLU B 1 126 ? 9.914 27.328 9.852 1 97.56 126 GLU B C 1
ATOM 2836 O O . GLU B 1 126 ? 9.531 28.5 9.852 1 97.56 126 GLU B O 1
ATOM 2841 N N . GLU B 1 127 ? 9.352 26.391 10.539 1 98.12 127 GLU B N 1
ATOM 2842 C CA . GLU B 1 127 ? 8.305 26.672 11.516 1 98.12 127 GLU B CA 1
ATOM 2843 C C . GLU B 1 127 ? 7.16 27.469 10.891 1 98.12 127 GLU B C 1
ATOM 2845 O O . GLU B 1 127 ? 6.719 28.469 11.453 1 98.12 127 GLU B O 1
ATOM 2850 N N . GLN B 1 128 ? 6.727 27.016 9.789 1 98.38 128 GLN B N 1
ATOM 2851 C CA . GLN B 1 128 ? 5.676 27.703 9.047 1 98.38 128 GLN B CA 1
ATOM 2852 C C . GLN B 1 128 ? 4.297 27.156 9.422 1 98.38 128 GLN B C 1
ATOM 2854 O O . GLN B 1 128 ? 3.305 27.891 9.375 1 98.38 128 GLN B O 1
ATOM 2859 N N . PHE B 1 129 ? 4.164 25.922 9.805 1 98.88 129 PHE B N 1
ATOM 2860 C CA . PHE B 1 129 ? 2.869 25.266 9.938 1 98.88 129 PHE B CA 1
ATOM 2861 C C . PHE B 1 129 ? 2.623 24.844 11.383 1 98.88 129 PHE B C 1
ATOM 2863 O O . PHE B 1 129 ? 3.561 24.484 12.094 1 98.88 129 PHE B O 1
ATOM 2870 N N . ASP B 1 130 ? 1.356 24.812 11.766 1 98.88 130 ASP B N 1
ATOM 2871 C CA . ASP B 1 130 ? 0.957 24.312 13.078 1 98.88 130 ASP B CA 1
ATOM 2872 C C . ASP B 1 130 ? 0.909 22.797 13.094 1 98.88 130 ASP B C 1
ATOM 2874 O O . ASP B 1 130 ? 1.048 22.172 14.148 1 98.88 130 ASP B O 1
ATOM 2878 N N . ALA B 1 131 ? 0.733 22.234 11.914 1 98.94 131 ALA B N 1
ATOM 2879 C CA . ALA B 1 131 ? 0.637 20.781 11.836 1 98.94 131 ALA B CA 1
ATOM 2880 C C . ALA B 1 131 ? 1.038 20.281 10.453 1 98.94 131 ALA B C 1
ATOM 2882 O O . ALA B 1 131 ? 0.84 20.969 9.445 1 98.94 131 ALA B O 1
ATOM 2883 N N . VAL B 1 132 ? 1.636 19.156 10.445 1 98.88 132 VAL B N 1
ATOM 2884 C CA . VAL B 1 132 ? 1.771 18.312 9.25 1 98.88 132 VAL B CA 1
ATOM 2885 C C . VAL B 1 132 ? 0.888 17.078 9.383 1 98.88 132 VAL B C 1
ATOM 2887 O O . VAL B 1 132 ? 0.883 16.422 10.422 1 98.88 132 VAL B O 1
ATOM 2890 N N . PHE B 1 133 ? 0.127 16.812 8.383 1 98.69 133 PHE B N 1
ATOM 2891 C CA . PHE B 1 133 ? -0.702 15.617 8.305 1 98.69 133 PHE B CA 1
ATOM 2892 C C . PHE B 1 133 ? -0.368 14.805 7.062 1 98.69 133 PHE B C 1
ATOM 2894 O O . PHE B 1 133 ? -0.866 15.094 5.973 1 98.69 133 PHE B O 1
ATOM 2901 N N . GLU B 1 134 ? 0.479 13.781 7.199 1 97.44 134 GLU B N 1
ATOM 2902 C CA . GLU B 1 134 ? 0.835 12.922 6.074 1 97.44 134 GLU B CA 1
ATOM 2903 C C . GLU B 1 134 ? 0.141 11.57 6.168 1 97.44 134 GLU B C 1
ATOM 2905 O O . GLU B 1 134 ? -0.002 11.016 7.262 1 97.44 134 GLU B O 1
ATOM 2910 N N . LYS B 1 135 ? -0.38 11.102 5.082 1 96.25 135 LYS B N 1
ATOM 2911 C CA . LYS B 1 135 ? -1.054 9.812 4.98 1 96.25 135 LYS B CA 1
ATOM 2912 C C . LYS B 1 135 ? -0.583 9.047 3.748 1 96.25 135 LYS B C 1
ATOM 2914 O O . LYS B 1 135 ? -0.972 9.367 2.623 1 96.25 135 LYS B O 1
ATOM 2919 N N . GLY B 1 136 ? 0.218 8.062 3.977 1 94.38 136 GLY B N 1
ATOM 2920 C CA . GLY B 1 136 ? 0.678 7.191 2.908 1 94.38 136 GLY B CA 1
ATOM 2921 C C . GLY B 1 136 ? 1.869 7.75 2.152 1 94.38 136 GLY B C 1
ATOM 2922 O O . GLY B 1 136 ? 2.553 7.02 1.433 1 94.38 136 GLY B O 1
ATOM 2923 N N . THR B 1 137 ? 2.182 9.07 2.275 1 94.5 137 THR B N 1
ATOM 2924 C CA . THR B 1 137 ? 3.23 9.734 1.509 1 94.5 137 THR B CA 1
ATOM 2925 C C . THR B 1 137 ? 4.602 9.172 1.868 1 94.5 137 THR B C 1
ATOM 2927 O O . THR B 1 137 ? 5.402 8.859 0.984 1 94.5 137 THR B O 1
ATOM 2930 N N . LEU B 1 138 ? 4.852 8.961 3.15 1 96.12 138 LEU B N 1
ATOM 2931 C CA . LEU B 1 138 ? 6.148 8.453 3.578 1 96.12 138 LEU B CA 1
ATOM 2932 C C . LEU B 1 138 ? 6.328 7 3.148 1 96.12 138 LEU B C 1
ATOM 2934 O O . LEU B 1 138 ? 7.445 6.574 2.836 1 96.12 138 LEU B O 1
ATOM 2938 N N . ASP B 1 139 ? 5.219 6.207 3.131 1 92.62 139 ASP B N 1
ATOM 2939 C CA . ASP B 1 139 ? 5.277 4.859 2.574 1 92.62 139 ASP B CA 1
ATOM 2940 C C . ASP B 1 139 ? 5.719 4.891 1.112 1 92.62 139 ASP B C 1
ATOM 2942 O O . ASP B 1 139 ? 6.625 4.152 0.716 1 92.62 139 ASP B O 1
ATOM 2946 N N . ALA B 1 140 ? 5.055 5.77 0.356 1 86.69 140 ALA B N 1
ATOM 2947 C CA . ALA B 1 140 ? 5.363 5.867 -1.068 1 86.69 140 ALA B CA 1
ATOM 2948 C C . ALA B 1 140 ? 6.816 6.273 -1.289 1 86.69 140 ALA B C 1
ATOM 2950 O O . ALA B 1 140 ? 7.5 5.723 -2.156 1 86.69 140 ALA B O 1
ATOM 2951 N N . ILE B 1 141 ? 7.285 7.199 -0.521 1 89.19 141 ILE B N 1
ATOM 2952 C CA . ILE B 1 141 ? 8.648 7.695 -0.655 1 89.19 141 ILE B CA 1
ATOM 2953 C C . ILE B 1 141 ? 9.641 6.586 -0.307 1 89.19 141 ILE B C 1
ATOM 2955 O O . ILE B 1 141 ? 10.617 6.367 -1.026 1 89.19 141 ILE B O 1
ATOM 2959 N N . PHE B 1 142 ? 9.367 5.816 0.765 1 90.44 142 PHE B N 1
ATOM 2960 C CA . PHE B 1 142 ? 10.219 4.691 1.143 1 90.44 142 PHE B CA 1
ATOM 2961 C C . PHE B 1 142 ? 10.25 3.643 0.039 1 90.44 142 PHE B C 1
ATOM 2963 O O . PHE B 1 142 ? 11.328 3.193 -0.368 1 90.44 142 PHE B O 1
ATOM 2970 N N . LEU B 1 143 ? 9.094 3.346 -0.476 1 83.44 143 LEU B N 1
ATOM 2971 C CA . LEU B 1 143 ? 8.977 2.303 -1.49 1 83.44 143 LEU B CA 1
ATOM 2972 C C . LEU B 1 143 ? 9.648 2.73 -2.789 1 83.44 143 LEU B C 1
ATOM 2974 O O . LEU B 1 143 ? 10.023 1.887 -3.609 1 83.44 143 LEU B O 1
ATOM 2978 N N . SER B 1 144 ? 9.852 4.039 -2.984 1 80.44 144 SER B N 1
ATOM 2979 C CA . SER B 1 144 ? 10.516 4.547 -4.18 1 80.44 144 SER B CA 1
ATOM 2980 C C . SER B 1 144 ? 11.984 4.152 -4.211 1 80.44 144 SER B C 1
ATOM 2982 O O . SER B 1 144 ? 12.641 4.234 -5.254 1 80.44 144 SER B O 1
ATOM 2984 N N . GLY B 1 145 ? 12.484 3.686 -3.023 1 80 145 GLY B N 1
ATOM 2985 C CA . GLY B 1 145 ? 13.844 3.18 -2.959 1 80 145 GLY B CA 1
ATOM 2986 C C . GLY B 1 145 ? 13.969 1.736 -3.406 1 80 145 GLY B C 1
ATOM 2987 O O . GLY B 1 145 ? 15.07 1.191 -3.467 1 80 145 GLY B O 1
ATOM 2988 N N . GLY B 1 146 ? 12.812 1.155 -3.699 1 72.81 146 GLY B N 1
ATOM 2989 C CA . GLY B 1 146 ? 12.828 -0.235 -4.125 1 72.81 146 GLY B CA 1
ATOM 2990 C C . GLY B 1 146 ? 13.352 -1.178 -3.061 1 72.81 146 GLY B C 1
ATOM 2991 O O . GLY B 1 146 ? 12.945 -1.1 -1.899 1 72.81 146 GLY B O 1
ATOM 2992 N N . GLN B 1 147 ? 14.18 -2.113 -3.484 1 72.56 147 GLN B N 1
ATOM 2993 C CA . GLN B 1 147 ? 14.711 -3.082 -2.531 1 72.56 147 GLN B CA 1
ATOM 2994 C C . GLN B 1 147 ? 15.984 -2.562 -1.867 1 72.56 147 GLN B C 1
ATOM 2996 O O . GLN B 1 147 ? 16.516 -3.203 -0.963 1 72.56 147 GLN B O 1
ATOM 3001 N N . ASP B 1 148 ? 16.547 -1.416 -2.367 1 79.5 148 ASP B N 1
ATOM 3002 C CA . ASP B 1 148 ? 17.641 -0.77 -1.654 1 79.5 148 ASP B CA 1
ATOM 3003 C C . ASP B 1 148 ? 17.141 -0.105 -0.371 1 79.5 148 ASP B C 1
ATOM 3005 O O . ASP B 1 148 ? 16.766 1.07 -0.377 1 79.5 148 ASP B O 1
ATOM 3009 N N . LYS B 1 149 ? 17.188 -0.846 0.66 1 81.44 149 LYS B N 1
ATOM 3010 C CA . LYS B 1 149 ? 16.609 -0.413 1.927 1 81.44 149 LYS B CA 1
ATOM 3011 C C . LYS B 1 149 ? 17.328 0.816 2.471 1 81.44 149 LYS B C 1
ATOM 3013 O O . LYS B 1 149 ? 16.719 1.662 3.129 1 81.44 149 LYS B O 1
ATOM 3018 N N . LYS B 1 150 ? 18.656 0.903 2.209 1 85.88 150 LYS B N 1
ATOM 3019 C CA . LYS B 1 150 ? 19.406 2.072 2.656 1 85.88 150 LYS B CA 1
ATOM 3020 C C . LYS B 1 150 ? 18.922 3.338 1.956 1 85.88 150 LYS B C 1
ATOM 3022 O O . LYS B 1 150 ? 18.719 4.367 2.598 1 85.88 150 LYS B O 1
ATOM 3027 N N . LEU B 1 151 ? 18.781 3.217 0.682 1 85.94 151 LEU B N 1
ATOM 3028 C CA . LEU B 1 151 ? 18.281 4.344 -0.103 1 85.94 151 LEU B CA 1
ATOM 3029 C C . LEU B 1 151 ? 16.859 4.691 0.289 1 85.94 151 LEU B C 1
ATOM 3031 O O . LEU B 1 151 ? 16.516 5.867 0.416 1 85.94 151 LEU B O 1
ATOM 3035 N N . ALA B 1 152 ? 16.031 3.648 0.453 1 87.38 152 ALA B N 1
ATOM 3036 C CA . ALA B 1 152 ? 14.641 3.83 0.882 1 87.38 152 ALA B CA 1
ATOM 3037 C C . ALA B 1 152 ? 14.57 4.609 2.191 1 87.38 152 ALA B C 1
ATOM 3039 O O . ALA B 1 152 ? 13.828 5.586 2.301 1 87.38 152 ALA B O 1
ATOM 3040 N N . TYR B 1 153 ? 15.375 4.242 3.117 1 92.12 153 TYR B N 1
ATOM 3041 C CA . TYR B 1 153 ? 15.414 4.906 4.418 1 92.12 153 TYR B CA 1
ATOM 3042 C C . TYR B 1 153 ? 15.883 6.348 4.281 1 92.12 153 TYR B C 1
ATOM 3044 O O . TYR B 1 153 ? 15.336 7.246 4.926 1 92.12 153 TYR B O 1
ATOM 3052 N N . GLN B 1 154 ? 16.891 6.543 3.471 1 93.31 154 GLN B N 1
ATOM 3053 C CA . GLN B 1 154 ? 17.406 7.887 3.266 1 93.31 154 GLN B CA 1
ATOM 3054 C C . GLN B 1 154 ? 16.344 8.828 2.723 1 93.31 154 GLN B C 1
ATOM 3056 O O . GLN B 1 154 ? 16.188 9.953 3.207 1 93.31 154 GLN B O 1
ATOM 3061 N N . TYR B 1 155 ? 15.633 8.359 1.707 1 90.12 155 TYR B N 1
ATOM 3062 C CA . TYR B 1 155 ? 14.578 9.172 1.116 1 90.12 155 TYR B CA 1
ATOM 3063 C C . TYR B 1 155 ? 13.516 9.523 2.154 1 90.12 155 TYR B C 1
ATOM 3065 O O . TYR B 1 155 ? 13.102 10.68 2.254 1 90.12 155 TYR B O 1
ATOM 3073 N N . MET B 1 156 ? 13.07 8.547 2.873 1 94.5 156 MET B N 1
ATOM 3074 C CA . MET B 1 156 ? 12.047 8.742 3.893 1 94.5 156 MET B CA 1
ATOM 3075 C C . MET B 1 156 ? 12.531 9.703 4.973 1 94.5 156 MET B C 1
ATOM 3077 O O . MET B 1 156 ? 11.82 10.641 5.344 1 94.5 156 MET B O 1
ATOM 3081 N N . ASN B 1 157 ? 13.773 9.516 5.438 1 97 157 ASN B N 1
ATOM 3082 C CA . ASN B 1 157 ? 14.312 10.336 6.516 1 97 157 ASN B CA 1
ATOM 3083 C C . ASN B 1 157 ? 14.516 11.781 6.066 1 97 157 ASN B C 1
ATOM 3085 O O . ASN B 1 157 ? 14.305 12.711 6.844 1 97 157 ASN B O 1
ATOM 3089 N N . GLN B 1 158 ? 14.977 11.984 4.859 1 96.88 158 GLN B N 1
ATOM 3090 C CA . GLN B 1 158 ? 15.055 13.328 4.297 1 96.88 158 GLN B CA 1
ATOM 3091 C C . GLN B 1 158 ? 13.695 14.023 4.336 1 96.88 158 GLN B C 1
ATOM 3093 O O . GLN B 1 158 ? 13.609 15.195 4.695 1 96.88 158 GLN B O 1
ATOM 3098 N N . SER B 1 159 ? 12.695 13.289 3.979 1 97.88 159 SER B N 1
ATOM 3099 C CA . SER B 1 159 ? 11.344 13.836 3.955 1 97.88 159 SER B CA 1
ATOM 3100 C C . SER B 1 159 ? 10.867 14.203 5.355 1 97.88 159 SER B C 1
ATOM 3102 O O . SER B 1 159 ? 10.266 15.258 5.559 1 97.88 159 SER B O 1
ATOM 3104 N N . ILE B 1 160 ? 11.117 13.312 6.328 1 98.62 160 ILE B N 1
ATOM 3105 C CA . ILE B 1 160 ? 10.742 13.594 7.711 1 98.62 160 ILE B CA 1
ATOM 3106 C C . ILE B 1 160 ? 11.477 14.844 8.203 1 98.62 160 ILE B C 1
ATOM 3108 O O . ILE B 1 160 ? 10.883 15.695 8.867 1 98.62 160 ILE B O 1
ATOM 3112 N N . THR B 1 161 ? 12.727 14.977 7.828 1 98.31 161 THR B N 1
ATOM 3113 C CA . THR B 1 161 ? 13.531 16.125 8.234 1 98.31 161 THR B CA 1
ATOM 3114 C C . THR B 1 161 ? 12.938 17.422 7.684 1 98.31 161 THR B C 1
ATOM 3116 O O . THR B 1 161 ? 12.742 18.391 8.422 1 98.31 161 THR B O 1
ATOM 3119 N N . GLU B 1 162 ? 12.625 17.406 6.445 1 98.5 162 GLU B N 1
ATOM 3120 C CA . GLU B 1 162 ? 12.07 18.594 5.801 1 98.5 162 GLU B CA 1
ATOM 3121 C C . GLU B 1 162 ? 10.688 18.938 6.359 1 98.5 162 GLU B C 1
ATOM 3123 O O . GLU B 1 162 ? 10.414 20.078 6.711 1 98.5 162 GLU B O 1
ATOM 3128 N N . LEU B 1 163 ? 9.844 17.969 6.477 1 98.75 163 LEU B N 1
ATOM 3129 C CA . LEU B 1 163 ? 8.492 18.203 6.961 1 98.75 163 LEU B CA 1
ATOM 3130 C C . LEU B 1 163 ? 8.5 18.641 8.422 1 98.75 163 LEU B C 1
ATOM 3132 O O . LEU B 1 163 ? 7.727 19.516 8.812 1 98.75 163 LEU B O 1
ATOM 3136 N N . SER B 1 164 ? 9.359 18.047 9.195 1 98.31 164 SER B N 1
ATOM 3137 C CA . SER B 1 164 ? 9.422 18.359 10.617 1 98.31 164 SER B CA 1
ATOM 3138 C C . SER B 1 164 ? 9.945 19.781 10.844 1 98.31 164 SER B C 1
ATOM 3140 O O . SER B 1 164 ? 9.492 20.469 11.758 1 98.31 164 SER B O 1
ATOM 3142 N N . ARG B 1 165 ? 10.898 20.188 10.047 1 97.25 165 ARG B N 1
ATOM 3143 C CA . ARG B 1 165 ? 11.43 21.531 10.258 1 97.25 165 ARG B CA 1
ATOM 3144 C C . ARG B 1 165 ? 10.383 22.594 9.969 1 97.25 165 ARG B C 1
ATOM 3146 O O . ARG B 1 165 ? 10.445 23.703 10.508 1 97.25 165 ARG B O 1
ATOM 3153 N N . CYS B 1 166 ? 9.406 22.25 9.164 1 98.44 166 CYS B N 1
ATOM 3154 C CA . CYS B 1 166 ? 8.359 23.188 8.781 1 98.44 166 CYS B CA 1
ATOM 3155 C C . CYS B 1 166 ? 7.34 23.359 9.898 1 98.44 166 CYS B C 1
ATOM 3157 O O . CYS B 1 166 ? 6.512 24.281 9.859 1 98.44 166 CYS B O 1
ATOM 3159 N N . VAL B 1 167 ? 7.371 22.516 10.922 1 98.75 167 VAL B N 1
ATOM 3160 C CA . VAL B 1 167 ? 6.383 22.547 11.992 1 98.75 167 VAL B CA 1
ATOM 3161 C C . VAL B 1 167 ? 6.816 23.547 13.07 1 98.75 167 VAL B C 1
ATOM 3163 O O . VAL B 1 167 ? 7.98 23.562 13.477 1 98.75 167 VAL B O 1
ATOM 3166 N N . LYS B 1 168 ? 5.906 24.391 13.547 1 98.5 168 LYS B N 1
ATOM 3167 C CA . LYS B 1 168 ? 6.148 25.344 14.633 1 98.5 168 LYS B CA 1
ATOM 3168 C C . LYS B 1 168 ? 6.363 24.609 15.961 1 98.5 168 LYS B C 1
ATOM 3170 O O . LYS B 1 168 ? 5.844 23.516 16.172 1 98.5 168 LYS B O 1
ATOM 3175 N N . PRO B 1 169 ? 7.156 25.344 16.859 1 97.94 169 PRO B N 1
ATOM 3176 C CA . PRO B 1 169 ? 7.113 24.828 18.234 1 97.94 169 PRO B CA 1
ATOM 3177 C C . PRO B 1 169 ? 5.691 24.719 18.781 1 97.94 169 PRO B C 1
ATOM 3179 O O . PRO B 1 169 ? 4.863 25.609 18.562 1 97.94 169 PRO B O 1
ATOM 3182 N N . GLY B 1 170 ? 5.402 23.594 19.422 1 97.81 170 GLY B N 1
ATOM 3183 C CA . GLY B 1 170 ? 4.059 23.344 19.906 1 97.81 170 GLY B CA 1
ATOM 3184 C C . GLY B 1 170 ? 3.146 22.719 18.875 1 97.81 170 GLY B C 1
ATOM 3185 O O . GLY B 1 170 ? 2.039 22.281 19.188 1 97.81 170 GLY B O 1
ATOM 3186 N N . GLY B 1 171 ? 3.662 22.625 17.609 1 98.69 171 GLY B N 1
ATOM 3187 C CA . GLY B 1 171 ? 2.887 22.016 16.547 1 98.69 171 GLY B CA 1
ATOM 3188 C C . GLY B 1 171 ? 2.975 20.5 16.531 1 98.69 171 GLY B C 1
ATOM 3189 O O . GLY B 1 171 ? 3.699 19.922 17.344 1 98.69 171 GLY B O 1
ATOM 3190 N N . VAL B 1 172 ? 2.188 19.875 15.57 1 98.81 172 VAL B N 1
ATOM 3191 C CA . VAL B 1 172 ? 2.117 18.422 15.617 1 98.81 172 VAL B CA 1
ATOM 3192 C C . VAL B 1 172 ? 2.434 17.844 14.242 1 98.81 172 VAL B C 1
ATOM 3194 O O . VAL B 1 172 ? 2.238 18.5 13.227 1 98.81 172 VAL B O 1
ATOM 3197 N N . PHE B 1 173 ? 2.988 16.672 14.266 1 98.88 173 PHE B N 1
ATOM 3198 C CA . PHE B 1 173 ? 3.219 15.82 13.117 1 98.88 173 PHE B CA 1
ATOM 3199 C C . PHE B 1 173 ? 2.359 14.562 13.195 1 98.88 173 PHE B C 1
ATOM 3201 O O . PHE B 1 173 ? 2.607 13.688 14.023 1 98.88 173 PHE B O 1
ATOM 3208 N N . LEU B 1 174 ? 1.311 14.492 12.344 1 98.75 174 LEU B N 1
ATOM 3209 C CA . LEU B 1 174 ? 0.426 13.336 12.258 1 98.75 174 LEU B CA 1
ATOM 3210 C C . LEU B 1 174 ? 0.784 12.461 11.062 1 98.75 174 LEU B C 1
ATOM 3212 O O . LEU B 1 174 ? 0.874 12.953 9.938 1 98.75 174 LEU B O 1
ATOM 3216 N N . SER B 1 175 ? 0.986 11.195 11.344 1 98.31 175 SER B N 1
ATOM 3217 C CA . SER B 1 175 ? 1.336 10.266 10.273 1 98.31 175 SER B CA 1
ATOM 3218 C C . SER B 1 175 ? 0.453 9.023 10.305 1 98.31 175 SER B C 1
ATOM 3220 O O . SER B 1 175 ? 0.211 8.461 11.375 1 98.31 175 SER B O 1
ATOM 3222 N N . VAL B 1 176 ? -0.063 8.672 9.172 1 96.62 176 VAL B N 1
ATOM 3223 C CA . VAL B 1 176 ? -0.69 7.375 8.953 1 96.62 176 VAL B CA 1
ATOM 3224 C C . VAL B 1 176 ? 0.105 6.582 7.918 1 96.62 176 VAL B C 1
ATOM 3226 O O . VAL B 1 176 ? 0.227 7.004 6.766 1 96.62 176 VAL B O 1
ATOM 3229 N N . ALA B 1 177 ? 0.64 5.441 8.305 1 95.12 177 ALA B N 1
ATOM 3230 C CA . ALA B 1 177 ? 1.503 4.625 7.449 1 95.12 177 ALA B CA 1
ATOM 3231 C C . ALA B 1 177 ? 1.31 3.139 7.738 1 95.12 177 ALA B C 1
ATOM 3233 O O . ALA B 1 177 ? 0.646 2.768 8.711 1 95.12 177 ALA B O 1
ATOM 3234 N N . ALA B 1 178 ? 1.802 2.322 6.871 1 90.88 178 ALA B N 1
ATOM 3235 C CA . ALA B 1 178 ? 1.724 0.877 7.074 1 90.88 178 ALA B CA 1
ATOM 3236 C C . ALA B 1 178 ? 3.084 0.219 6.855 1 90.88 178 ALA B C 1
ATOM 3238 O O . ALA B 1 178 ? 3.451 -0.714 7.574 1 90.88 178 ALA B O 1
ATOM 3239 N N . VAL B 1 179 ? 3.816 0.74 5.93 1 88.88 179 VAL B N 1
ATOM 3240 C CA . VAL B 1 179 ? 5.062 0.108 5.504 1 88.88 179 VAL B CA 1
ATOM 3241 C C . VAL B 1 179 ? 6.207 0.566 6.406 1 88.88 179 VAL B C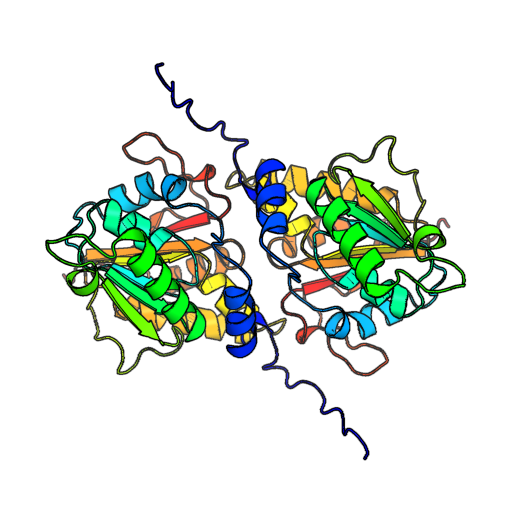 1
ATOM 3243 O O . VAL B 1 179 ? 7.012 -0.25 6.859 1 88.88 179 VAL B O 1
ATOM 3246 N N . VAL B 1 180 ? 6.203 1.855 6.754 1 93.19 180 VAL B N 1
ATOM 3247 C CA . VAL B 1 180 ? 7.426 2.438 7.305 1 93.19 180 VAL B CA 1
ATOM 3248 C C . VAL B 1 180 ? 7.203 2.814 8.766 1 93.19 1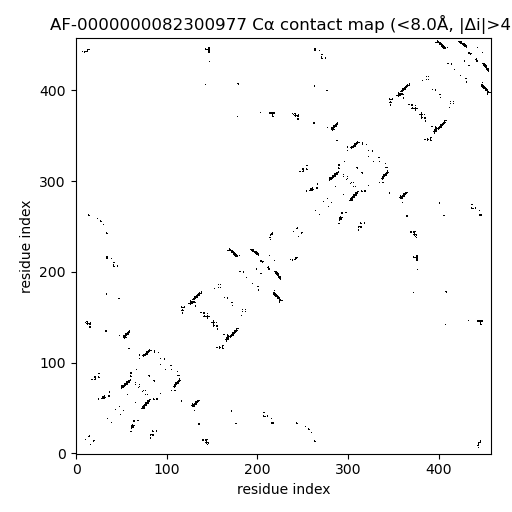80 VAL B C 1
ATOM 3250 O O . VAL B 1 180 ? 7.922 3.656 9.312 1 93.19 180 VAL B O 1
ATOM 3253 N N . THR B 1 181 ? 6.254 2.225 9.445 1 94.56 181 THR B N 1
ATOM 3254 C CA . THR B 1 181 ? 5.883 2.615 10.805 1 94.56 181 THR B CA 1
ATOM 3255 C C . THR B 1 181 ? 7.086 2.531 11.734 1 94.56 181 THR B C 1
ATOM 3257 O O . THR B 1 181 ? 7.348 3.457 12.508 1 94.56 181 THR B O 1
ATOM 3260 N N . ASP B 1 182 ? 7.883 1.42 11.641 1 93.62 182 ASP B N 1
ATOM 3261 C CA . ASP B 1 182 ? 9.047 1.253 12.5 1 93.62 182 ASP B CA 1
ATOM 3262 C C . ASP B 1 182 ? 10.109 2.316 12.203 1 93.62 182 ASP B C 1
ATOM 3264 O O . ASP B 1 182 ? 10.734 2.848 13.125 1 93.62 182 ASP B O 1
ATOM 3268 N N . PHE B 1 183 ? 10.25 2.609 10.977 1 95.44 183 PHE B N 1
ATOM 3269 C CA . PHE B 1 183 ? 11.281 3.547 10.562 1 95.44 183 PHE B CA 1
ATOM 3270 C C . PHE B 1 183 ? 10.914 4.973 10.961 1 95.44 183 PHE B C 1
ATOM 3272 O O . PHE B 1 183 ? 11.789 5.766 11.328 1 95.44 183 PHE B O 1
ATOM 3279 N N . ILE B 1 184 ? 9.617 5.328 10.844 1 97.69 184 ILE B N 1
ATOM 3280 C CA . ILE B 1 184 ? 9.164 6.645 11.289 1 97.69 184 ILE B CA 1
ATOM 3281 C C . ILE B 1 184 ? 9.43 6.797 12.789 1 97.69 184 ILE B C 1
ATOM 3283 O O . ILE B 1 184 ? 9.969 7.812 13.234 1 97.69 184 ILE B O 1
ATOM 3287 N N . GLN B 1 185 ? 9.031 5.762 13.523 1 96.56 185 GLN B N 1
ATOM 3288 C CA . GLN B 1 185 ? 9.25 5.773 14.961 1 96.56 185 GLN B CA 1
ATOM 3289 C C . GLN B 1 185 ? 10.727 5.949 15.297 1 96.56 185 GLN B C 1
ATOM 3291 O O . GLN B 1 185 ? 11.078 6.734 16.172 1 96.56 185 GLN B O 1
ATOM 3296 N N . GLU B 1 186 ? 11.555 5.234 14.609 1 96.38 186 GLU B N 1
ATOM 3297 C CA . GLU B 1 186 ? 13 5.32 14.82 1 96.38 186 GLU B CA 1
ATOM 3298 C C . GLU B 1 186 ? 13.516 6.727 14.516 1 96.38 186 GLU B C 1
ATOM 3300 O O . GLU B 1 186 ? 14.336 7.262 15.266 1 96.38 186 GLU B O 1
ATOM 3305 N N . SER B 1 187 ? 13.086 7.281 13.438 1 97.12 187 SER B N 1
ATOM 3306 C CA . SER B 1 187 ? 13.516 8.625 13.055 1 97.12 187 SER B CA 1
ATOM 3307 C C . SER B 1 187 ? 13.18 9.641 14.141 1 97.12 187 SER B C 1
ATOM 3309 O O . SER B 1 187 ? 14.023 10.469 14.508 1 97.12 187 SER B O 1
ATOM 3311 N N . PHE B 1 188 ? 11.992 9.594 14.695 1 97.69 188 PHE B N 1
ATOM 3312 C CA . PHE B 1 188 ? 11.57 10.57 15.695 1 97.69 188 PHE B CA 1
ATOM 3313 C C . PHE B 1 188 ? 12.219 10.266 17.047 1 97.69 188 PHE B C 1
ATOM 3315 O O . PHE B 1 188 ? 12.375 11.164 17.875 1 97.69 188 PHE B O 1
ATOM 3322 N N . GLN B 1 189 ? 12.508 8.984 17.281 1 95.94 189 GLN B N 1
ATOM 3323 C CA . GLN B 1 189 ? 13.289 8.664 18.469 1 95.94 189 GLN B CA 1
ATOM 3324 C C . GLN B 1 189 ? 14.633 9.375 18.453 1 95.94 189 GLN B C 1
ATOM 3326 O O . GLN B 1 189 ? 15.125 9.812 19.5 1 95.94 189 GLN B O 1
ATOM 3331 N N . GLY B 1 190 ? 15.195 9.484 17.266 1 95.44 190 GLY B N 1
ATOM 3332 C CA . GLY B 1 190 ? 16.438 10.219 17.109 1 95.44 190 GLY B CA 1
ATOM 3333 C C . GLY B 1 190 ? 16.281 11.711 17.328 1 95.44 190 GLY B C 1
ATOM 3334 O O . GLY B 1 190 ? 17.266 12.438 17.453 1 95.44 190 GLY B O 1
ATOM 3335 N N . ARG B 1 191 ? 15.055 12.172 17.391 1 95.94 191 ARG B N 1
ATOM 3336 C CA . ARG B 1 191 ? 14.734 13.586 17.578 1 95.94 191 ARG B CA 1
ATOM 3337 C C . ARG B 1 191 ? 14.016 13.82 18.906 1 95.94 191 ARG B C 1
ATOM 3339 O O . ARG B 1 191 ? 13.219 14.75 19.031 1 95.94 191 ARG B O 1
ATOM 3346 N N . GLN B 1 192 ? 14.219 12.969 19.797 1 93.12 192 GLN B N 1
ATOM 3347 C CA . GLN B 1 192 ? 13.43 12.938 21.031 1 93.12 192 GLN B CA 1
ATOM 3348 C C . GLN B 1 192 ? 13.641 14.211 21.844 1 93.12 192 GLN B C 1
ATOM 3350 O O . GLN B 1 192 ? 12.805 14.562 22.688 1 93.12 192 GLN B O 1
ATOM 3355 N N . ASN B 1 193 ? 14.719 14.93 21.641 1 94.25 193 ASN B N 1
ATOM 3356 C CA . ASN B 1 193 ? 14.953 16.188 22.359 1 94.25 193 ASN B CA 1
ATOM 3357 C C . ASN B 1 193 ? 14.078 17.312 21.828 1 94.25 193 ASN B C 1
ATOM 3359 O O . ASN B 1 193 ? 13.852 18.297 22.516 1 94.25 193 ASN B O 1
ATOM 3363 N N . GLU B 1 194 ? 13.57 17.125 20.641 1 96.88 194 GLU B N 1
ATOM 3364 C CA . GLU B 1 194 ? 12.797 18.188 19.984 1 96.88 194 GLU B CA 1
ATOM 3365 C C . GLU B 1 194 ? 11.328 17.781 19.844 1 96.88 194 GLU B C 1
ATOM 3367 O O . GLU B 1 194 ? 10.461 18.641 19.672 1 96.88 194 GLU B O 1
ATOM 3372 N N . TRP B 1 195 ? 11.102 16.469 19.953 1 98.06 195 TRP B N 1
ATOM 3373 C CA . TRP B 1 195 ? 9.758 15.977 19.688 1 98.06 195 TRP B CA 1
ATOM 3374 C C . TRP B 1 195 ? 9.297 15.016 20.781 1 98.06 195 TRP B C 1
ATOM 3376 O O . TRP B 1 195 ? 10.062 14.156 21.234 1 98.06 195 TRP B O 1
ATOM 3386 N N . LYS B 1 196 ? 8.047 15.195 21.156 1 98.06 196 LYS B N 1
ATOM 3387 C CA . LYS B 1 196 ? 7.395 14.297 22.109 1 98.06 196 LYS B CA 1
ATOM 3388 C C . LYS B 1 196 ? 6.402 13.383 21.391 1 98.06 196 LYS B C 1
ATOM 3390 O O . LYS B 1 196 ? 5.539 13.844 20.656 1 98.06 196 LYS B O 1
ATOM 3395 N N . CYS B 1 197 ? 6.531 12.156 21.641 1 98.31 197 CYS B N 1
ATOM 3396 C CA . CYS B 1 197 ? 5.598 11.195 21.062 1 98.31 197 CYS B CA 1
ATOM 3397 C C . CYS B 1 197 ? 4.262 11.227 21.797 1 98.31 197 CYS B C 1
ATOM 3399 O O . CYS B 1 197 ? 4.203 10.992 23 1 98.31 197 CYS B O 1
ATOM 3401 N N . LEU B 1 198 ? 3.199 11.516 21.094 1 98.31 198 LEU B N 1
ATOM 3402 C CA . LEU B 1 198 ? 1.868 11.547 21.688 1 98.31 198 LEU B CA 1
ATOM 3403 C C . LEU B 1 198 ? 1.132 10.234 21.438 1 98.31 198 LEU B C 1
ATOM 3405 O O . LEU B 1 198 ? 0.341 9.797 22.281 1 98.31 198 LEU B O 1
ATOM 3409 N N . VAL B 1 199 ? 1.302 9.656 20.281 1 98 199 VAL B N 1
ATOM 3410 C CA . VAL B 1 199 ? 0.723 8.367 19.922 1 98 199 VAL B CA 1
ATOM 3411 C C . VAL B 1 199 ? 1.793 7.477 19.281 1 98 199 VAL B C 1
ATOM 3413 O O . VAL B 1 199 ? 2.225 7.727 18.156 1 98 199 VAL B O 1
ATOM 3416 N N . HIS B 1 200 ? 2.137 6.48 20 1 96.88 200 HIS B N 1
ATOM 3417 C CA . HIS B 1 200 ? 3.135 5.523 19.531 1 96.88 200 HIS B CA 1
ATOM 3418 C C . HIS B 1 200 ? 2.525 4.52 18.562 1 96.88 200 HIS B C 1
ATOM 3420 O O . HIS B 1 200 ? 1.339 4.195 18.656 1 96.88 200 HIS B O 1
ATOM 3426 N N . LYS B 1 201 ? 3.35 4.016 17.688 1 93.88 201 LYS B N 1
ATOM 3427 C CA . LYS B 1 201 ? 2.879 3.105 16.641 1 93.88 201 LYS B CA 1
ATOM 3428 C C . LYS B 1 201 ? 2.197 1.882 17.25 1 93.88 201 LYS B C 1
ATOM 3430 O O . LYS B 1 201 ? 1.347 1.258 16.625 1 93.88 201 LYS B O 1
ATOM 3435 N N . ASP B 1 202 ? 2.576 1.492 18.469 1 92.31 202 ASP B N 1
ATOM 3436 C CA . ASP B 1 202 ? 2.068 0.273 19.094 1 92.31 202 ASP B CA 1
ATOM 3437 C C . ASP B 1 202 ? 0.878 0.574 20 1 92.31 202 ASP B C 1
ATOM 3439 O O . ASP B 1 202 ? 0.43 -0.293 20.75 1 92.31 202 ASP B O 1
ATOM 3443 N N . GLU B 1 203 ? 0.37 1.796 19.969 1 92.56 203 GLU B N 1
ATOM 3444 C CA . GLU B 1 203 ? -0.729 2.195 20.844 1 92.56 203 GLU B CA 1
ATOM 3445 C C . GLU B 1 203 ? -2.016 2.41 20.047 1 92.56 203 GLU B C 1
ATOM 3447 O O . GLU B 1 203 ? -1.984 2.939 18.938 1 92.56 203 GLU B O 1
ATOM 3452 N N . ILE B 1 204 ? -3.049 1.961 20.656 1 90.62 204 ILE B N 1
ATOM 3453 C CA . ILE B 1 204 ? -4.371 2.312 20.156 1 90.62 204 ILE B CA 1
ATOM 3454 C C . ILE B 1 204 ? -4.848 3.607 20.797 1 90.62 204 ILE B C 1
ATOM 3456 O O . ILE B 1 204 ? -4.957 3.688 22.031 1 90.62 204 ILE B O 1
ATOM 3460 N N . TYR B 1 205 ? -5.062 4.574 20.031 1 94.5 205 TYR B N 1
ATOM 3461 C CA . TYR B 1 205 ? -5.516 5.867 20.531 1 94.5 205 TYR B CA 1
ATOM 3462 C C . TYR B 1 205 ? -7.035 5.969 20.484 1 94.5 205 TYR B C 1
ATOM 3464 O O . TYR B 1 205 ? -7.656 5.629 19.469 1 94.5 205 TYR B O 1
ATOM 3472 N N . MET B 1 206 ? -7.602 6.398 21.547 1 95 206 MET B N 1
ATOM 3473 C CA . MET B 1 206 ? -9.031 6.695 21.594 1 95 206 MET B CA 1
ATOM 3474 C C . MET B 1 206 ? -9.273 8.203 21.547 1 95 206 MET B C 1
ATOM 3476 O O . MET B 1 206 ? -8.805 8.93 22.422 1 95 206 MET B O 1
ATOM 3480 N N . SER B 1 207 ? -9.984 8.578 20.531 1 95.25 207 SER B N 1
ATOM 3481 C CA . SER B 1 207 ? -10.266 10.008 20.406 1 95.25 207 SER B CA 1
ATOM 3482 C C . SER B 1 207 ? -11.219 10.484 21.5 1 95.25 207 SER B C 1
ATOM 3484 O O . SER B 1 207 ? -11.812 9.664 22.203 1 95.25 207 SER B O 1
ATOM 3486 N N . ASN B 1 208 ? -11.281 11.742 21.672 1 95.69 208 ASN B N 1
ATOM 3487 C CA . ASN B 1 208 ? -12.203 12.336 22.641 1 95.69 208 ASN B CA 1
ATOM 3488 C C . ASN B 1 208 ? -13.648 11.961 22.328 1 95.69 208 ASN B C 1
ATOM 3490 O O . ASN B 1 208 ? -14.469 11.867 23.25 1 95.69 208 ASN B O 1
ATOM 3494 N N . GLU B 1 209 ? -14 11.648 21.094 1 92.56 209 GLU B N 1
ATOM 3495 C CA . GLU B 1 209 ? -15.359 11.297 20.688 1 92.56 209 GLU B CA 1
ATOM 3496 C C . GLU B 1 209 ? -15.594 9.789 20.781 1 92.56 209 GLU B C 1
ATOM 3498 O O . GLU B 1 209 ? -16.672 9.305 20.422 1 92.56 209 GLU B O 1
ATOM 3503 N N . GLY B 1 210 ? -14.57 9.055 21.141 1 90.88 210 GLY B N 1
ATOM 3504 C CA . GLY B 1 210 ? -14.758 7.637 21.406 1 90.88 210 GLY B CA 1
ATOM 3505 C C . GLY B 1 210 ? -14.32 6.746 20.266 1 90.88 210 GLY B C 1
ATOM 3506 O O . GLY B 1 210 ? -14.523 5.527 20.312 1 90.88 210 GLY B O 1
ATOM 3507 N N . PHE B 1 211 ? -13.781 7.344 19.312 1 88.88 211 PHE B N 1
ATOM 3508 C CA . PHE B 1 211 ? -13.289 6.543 18.203 1 88.88 211 PHE B CA 1
ATOM 3509 C C . PHE B 1 211 ? -11.891 6.008 18.5 1 88.88 211 PHE B C 1
ATOM 3511 O O . PHE B 1 211 ? -11.062 6.707 19.078 1 88.88 211 PHE B O 1
ATOM 3518 N N . THR B 1 212 ? -11.672 4.816 18.062 1 90.56 212 THR B N 1
ATOM 3519 C CA . THR B 1 212 ? -10.359 4.223 18.312 1 90.56 212 THR B CA 1
ATOM 3520 C C . THR B 1 212 ? -9.57 4.121 17.016 1 90.56 212 THR B C 1
ATOM 3522 O O . THR B 1 212 ? -10.141 3.891 15.938 1 90.56 212 THR B O 1
ATOM 3525 N N . SER B 1 213 ? -8.242 4.266 17.094 1 90.25 213 SER B N 1
ATOM 3526 C CA . SER B 1 213 ? -7.387 4.344 15.914 1 90.25 213 SER B CA 1
ATOM 3527 C C . SER B 1 213 ? -7.227 2.975 15.258 1 90.25 213 SER B C 1
ATOM 3529 O O . SER B 1 213 ? -6.703 2.871 14.148 1 90.25 213 SER B O 1
ATOM 3531 N N . ASN B 1 214 ? -7.723 1.948 15.914 1 82.62 214 ASN B N 1
ATOM 3532 C CA . ASN B 1 214 ? -7.633 0.62 15.32 1 82.62 214 ASN B CA 1
ATOM 3533 C C . ASN B 1 214 ? -8.609 0.463 14.156 1 82.62 214 ASN B C 1
ATOM 3535 O O . ASN B 1 214 ? -8.516 -0.497 13.391 1 82.62 214 ASN B O 1
ATOM 3539 N N . ASN B 1 215 ? -9.406 1.475 14.016 1 74.69 215 ASN B N 1
ATOM 3540 C CA . ASN B 1 215 ? -10.367 1.437 12.922 1 74.69 215 ASN B CA 1
ATOM 3541 C C . ASN B 1 215 ? -9.758 1.968 11.625 1 74.69 215 ASN B C 1
ATOM 3543 O O . ASN B 1 215 ? -10.375 1.888 10.562 1 74.69 215 ASN B O 1
ATOM 3547 N N . ILE B 1 216 ? -8.57 2.471 11.648 1 85.75 216 ILE B N 1
ATOM 3548 C CA . ILE B 1 216 ? -7.863 2.902 10.445 1 85.75 216 ILE B CA 1
ATOM 3549 C C . ILE B 1 216 ? -7.012 1.753 9.914 1 85.75 216 ILE B C 1
ATOM 3551 O O . ILE B 1 216 ? -6.449 0.974 10.68 1 85.75 216 ILE B O 1
ATOM 3555 N N . ASP B 1 217 ? -6.918 1.589 8.609 1 80.69 217 ASP B N 1
ATOM 3556 C CA . ASP B 1 217 ? -6.215 0.467 7.996 1 80.69 217 ASP B CA 1
ATOM 3557 C C . ASP B 1 217 ? -4.703 0.633 8.117 1 80.69 217 ASP B C 1
ATOM 3559 O O . ASP B 1 217 ? -3.961 -0.351 8.086 1 80.69 217 ASP B O 1
ATOM 3563 N N . GLY B 1 218 ? -4.223 1.813 8.336 1 89.75 218 GLY B N 1
ATOM 3564 C CA . GLY B 1 218 ? -2.83 2.086 8.656 1 89.75 218 GLY B CA 1
ATOM 3565 C C . GLY B 1 218 ? -2.592 2.307 10.141 1 89.75 218 GLY B C 1
ATOM 3566 O O . GLY B 1 218 ? -3.418 1.927 10.969 1 89.75 218 GLY B O 1
ATOM 3567 N N . THR B 1 219 ? -1.435 2.725 10.461 1 92.88 219 THR B N 1
ATOM 3568 C CA . THR B 1 219 ? -1.066 3.035 11.844 1 92.88 219 THR B CA 1
ATOM 3569 C C . THR B 1 219 ? -1.012 4.543 12.062 1 92.88 219 THR B C 1
ATOM 3571 O O . THR B 1 219 ? -0.314 5.258 11.336 1 92.88 219 THR B O 1
ATOM 3574 N N . LEU B 1 220 ? -1.785 4.988 13 1 95.81 220 LEU B N 1
ATOM 3575 C CA . LEU B 1 220 ? -1.737 6.398 13.375 1 95.81 220 LEU B CA 1
ATOM 3576 C C . LEU B 1 220 ? -0.573 6.672 14.32 1 95.81 220 LEU B C 1
ATOM 3578 O O . LEU B 1 220 ? -0.428 5.996 15.344 1 95.81 220 LEU B O 1
ATOM 3582 N N . MET B 1 221 ? 0.285 7.582 14.031 1 98.12 221 MET B N 1
ATOM 3583 C CA . MET B 1 221 ? 1.366 8.07 14.883 1 98.12 221 MET B CA 1
ATOM 3584 C C . MET B 1 221 ? 1.347 9.594 14.977 1 98.12 221 MET B C 1
ATOM 3586 O O . MET B 1 221 ? 1.078 10.273 13.984 1 98.12 221 MET B O 1
ATOM 3590 N N . VAL B 1 222 ? 1.601 10.117 16.203 1 98.75 222 VAL B N 1
ATOM 3591 C CA . VAL B 1 222 ? 1.545 11.562 16.391 1 98.75 222 VAL B CA 1
ATOM 3592 C C . VAL B 1 222 ? 2.707 12.016 17.266 1 98.75 222 VAL B C 1
ATOM 3594 O O . VAL B 1 222 ? 3.006 11.375 18.281 1 98.75 222 VAL B O 1
ATOM 3597 N N . TRP B 1 223 ? 3.33 13.078 16.906 1 98.75 223 TRP B N 1
ATOM 3598 C CA . TRP B 1 223 ? 4.363 13.734 17.703 1 98.75 223 TRP B CA 1
ATOM 3599 C C . TRP B 1 223 ? 4.07 15.219 17.859 1 98.75 223 TRP B C 1
ATOM 3601 O O . TRP B 1 223 ? 3.445 15.828 16.984 1 98.75 223 TRP B O 1
ATOM 3611 N N . GLU B 1 224 ? 4.5 15.805 18.906 1 98.75 224 GLU B N 1
ATOM 3612 C CA . GLU B 1 224 ? 4.434 17.234 19.156 1 98.75 224 GLU B CA 1
ATOM 3613 C C . GLU B 1 224 ? 5.828 17.844 19.266 1 98.75 224 GLU B C 1
ATOM 3615 O O . GLU B 1 224 ? 6.688 17.312 19.984 1 98.75 224 GLU B O 1
ATOM 3620 N N . LYS B 1 225 ? 6.043 18.875 18.531 1 98.31 225 LYS B N 1
ATOM 3621 C CA . LYS B 1 225 ? 7.309 19.609 18.641 1 98.31 225 LYS B CA 1
ATOM 3622 C C . LYS B 1 225 ? 7.383 20.391 19.938 1 98.31 225 LYS B C 1
ATOM 3624 O O . LYS B 1 225 ? 6.449 21.109 20.281 1 98.31 225 LYS B O 1
ATOM 3629 N N . ASN B 1 226 ? 8.508 20.172 20.625 1 96.12 226 ASN B N 1
ATOM 3630 C CA . ASN B 1 226 ? 8.672 20.828 21.922 1 96.12 226 ASN B CA 1
ATOM 3631 C C . ASN B 1 226 ? 8.594 22.359 21.766 1 96.12 226 ASN B C 1
ATOM 3633 O O . ASN B 1 226 ? 9.117 22.906 20.812 1 96.12 226 ASN B O 1
ATOM 3637 N N . ALA B 1 227 ? 7.883 22.969 22.766 1 86.19 227 ALA B N 1
ATOM 3638 C CA . ALA B 1 227 ? 7.785 24.422 22.797 1 86.19 227 ALA B CA 1
ATOM 3639 C C . ALA B 1 227 ? 9.141 25.047 23.109 1 86.19 227 ALA B C 1
ATOM 3641 O O . ALA B 1 227 ? 9.969 24.469 23.812 1 86.19 227 ALA B O 1
ATOM 3642 N N . VAL B 1 228 ? 9.789 25.781 22.234 1 66.19 228 VAL B N 1
ATOM 3643 C CA . VAL B 1 228 ? 11.016 26.484 22.594 1 66.19 228 VAL B CA 1
ATOM 3644 C C . VAL B 1 228 ? 10.898 27.047 24 1 66.19 228 VAL B C 1
ATOM 3646 O O . VAL B 1 228 ? 9.898 27.672 24.344 1 66.19 228 VAL B O 1
ATOM 3649 N N . SER B 1 229 ? 11.531 26.219 24.953 1 46.72 229 SER B N 1
ATOM 3650 C CA . SER B 1 229 ? 11.727 26.859 26.25 1 46.72 229 SER B CA 1
ATOM 3651 C C . SER B 1 229 ? 12.414 28.203 26.109 1 46.72 229 SER B C 1
ATOM 3653 O O . SER B 1 229 ? 13.18 28.422 25.156 1 46.72 229 SER B O 1
#

Nearest PDB structures (foldseek):
  2vdv-assembly1_E  TM=6.083E-01  e=2.409E-07  Saccharomyces cerevisiae
  1nkv-assembly1_A  TM=6.296E-01  e=3.358E-06  Escherichia coli
  8fjm-assembly2_B  TM=6.150E-01  e=2.448E-04  Trypanosoma brucei brucei TREU927
  8fjn-assembly1_A  TM=5.182E-01  e=5.291E-05  Trypanosoma brucei brucei
  8fjm-assembly1_A  TM=5.007E-01  e=4.976E-05  Trypanosoma brucei brucei TREU927

Secondary structure (DSSP, 8-state):
---------TT--GGG-HHHHHHHHHH-S---SS--HHHHHHHHHHH---TTS-EEEES-TT-THHHHHHHTT---EEEEESSHHHHHHHHHHHHHHHTT-SSS-HHHHEEEEE-BTTB-TTTS-TT-EEEEEEESHHHHHHHTTTT-HHHHHHHHHHHHHHHHHTEEEEEEEEEEESSSHHHHHHHHHTTTTTEEEEE-TT-PPBPTTS-BGGGSSSEEEEEEE----/---------TT--GGG-HHHHHHHHHH-S---SS--HHHHHHHHHHH---TTS-EEEES-TT-THHHHHHHTT---EEEEESSHHHHHHHHHHHHHHHTT-SSS-HHHHEEEEE-BTTB-TTTS-TT-EEEEEEESHHHHHHHTTTT-HHHHHHHHHHHHHHHHHTEEEEEEEEEEESSSHHHHHHHHHTTTTTEEEEE-TT-PPBPTTS-BGGGSSSEEEEEEE----

Foldseek 3Di:
DDPPPDDQDLLHQLLLDQVSLLVVLVVDQADADQDALVQCVLVCCQQPVDLAFAEEEEQCANHCNVVVSVVVPRQHYEYEYQHVNSLVSVVVVQCVVQVDDPDDRSPRRYHYYYDQLLDCVPPADFQQGLEYAYECSLVSQLCSSPPVNVNSLNRSLSSCVSRVRNHHAQGKYKYWHARCLVSVQVSVVVVVVFKDWPDHQPDWDAGPVGRIQVVTRTTITMIHTHHPD/DDPPPDDQDLLHQLLNDLVSLLVVLVPDQADADQDALVQCVLVCCQQPVDLQFAEEEEQCANHCNVVVSVVVPRQHYEYEYQHVNSLVSVVVVQCVVPVDDPPDRSPRRYHYYYDQLLDCVPPADFQQGQEYAYECSLVSQLCSSPPVNVNSLNRSLSSCVSVVRNHHAQGKYKYWHARCLVSVQVSVVVVVVFKDWPDHQPDWDAGPVGRIQVVTRTTITMIGTHHPD